Protein AF-A0A1M3CUA8-F1 (afdb_monomer_lite)

Radius of gyration: 26.73 Å; chains: 1; bounding box: 78×56×69 Å

Foldseek 3Di:
DPVVVVVVVVVVCVVVVCVVPVVDPPFDFDAWDDFPQWIWTDTPPDIDTGGDDPVVRVVVVVVCVVDPPRPNPDPVLVLQCCVVPVQPQQEEEEFAPQQPPLVLLSQLVLLVVLVVVLVVSVVCLVVPPPDVRPPPQDPVNSVVVVVDVLSVDSVSVSVVCVRRNSYHYAHLQCRQVNPRSVVLSVQRLVCLQQLPLVSNQVSLVCLVVCLVPCLVSSLVVLLVCCQVRVGNAYEYADLGSLQSNLVSQLCCQVPPDDPPDDRYAYEYEYLFAPDPLCLSSQVSQQPHDPSSNVRAAYEHADHPDPPDSCNRRVHDPVRYDHADLVRRSAHPQLLVLLVPDDADLQWAKFKAKDQDPLSVVLQQVLVCLLAVDHPVPDPQWDWDCPDPGITIIIGIDHSQAAEEEEDAGQSHHLVVVLLVVVVVQVVCVVPVVHAYEYEYEQEADDSPDDGSSVVVSVSSNVPPDRRNRYHYGYGHDDDSNRVLSSLQNHAYEYQLGSNVLSSNLSSVVSVVVVVVDDHAYEYEFEDDPPDDRLVSHRSSSSSSQVVCCVRPVYYYDYRDD

pLDDT: mean 85.42, std 12.82, range [38.31, 98.62]

Secondary structure (DSSP, 8-state):
--HHHHHHHHHHHHHHHHHHHTTS-S--EEEEEEETTEEEEEESS-EEEEE--HHHHHHHHHHHTT-TTS-----HHHHHHHHHSTTT--EEEEE--TTSHHHHHHHHHHHHHHHHHHHHHHHHHHTT------TTS-HHHHHHHHT-GGGT-HHHHHHHHHHTTSEEEEETTHHHHTHHHHHHHHHHHHHHHTT-HHHHHHHHHTHHHHHHHHHHHHHHHHHHHHHHH--SEEEE---SSHHHHHHHHHHHHHHTS-TTSPPP-EEEE--S-SSTTSHHHHHHHHTS-HHHHTTEEEEEEPPSSS--HHHHH---GGGEEEE-GGGSS--HHHHHHHHH----SSS-EEEEEE-SHHHHHHHHHHHHHHHSS-GGG-TTEEEEEEETTEEEEEEE--TTSEEEEEE--SS--HHHHHHHHHHHHHHHHH-TTS-EEEEEE-----TTS--HHHHHHHHHHT-SS--TTEEEEEE----HHHHHHHHHHSEEEE---HHHHHHHHHHHHHHTT-TT----EEEEE---TTS-HHHHS-HHHHHHHHHHHHHH--EEEE---

Sequence (561 aa):
MRKKDELKLNTFLQNTFNQVNSRVSSTPLHHVSLCKSHVVFRFENHEQVVKVSKTHQLFLKKLLNNQPSIEISRDPLGQMIKTLYKKEYSFYYLYSSGGNGHKAAKEALLEKNLLDLFEKVKIRLVQNQTIEIDPSIQEKDFDALQKDFRLLDPSKFIDWCKNNGLIQEDDVLKGFLGKVGSWCAEQWDHAQQSGDANKQKSLASKQWLSDLFFGPIIFIKTLKSLVELKPEKIVCTQALANYAILLAIRVYNRFFLAKNKEPLKLHLYMTDMATKYSEHFFSSIKILPSALRKNLILYAPVPHKHTDWYELCHLPQTQVKALKVSQLPVRPAFIKAIENFKPNFEHPHVQLNISCDDELILLNHLLKHQTNQDVESSSHINLEKHSQNSIQLKYNMNAKDENLFIMLGSQPTESEIQKHIDDLISKARAQPNKDYHTFVFAGPFHAKKDCFYKRLHQFILSKTSWPSNLKVVPLSYQDQLQIVSLYLMCDTVTHSGGLTSMELLVIQKVLKKYPHIKRKRSIHVPSIKDRKPENCMPPWEKGNFHVLQKKIGAELLVLTS

Structure (mmCIF, N/CA/C/O backbone):
data_AF-A0A1M3CUA8-F1
#
_entry.id   AF-A0A1M3CUA8-F1
#
loop_
_atom_site.group_PDB
_atom_site.id
_atom_site.type_symbol
_atom_site.label_atom_id
_atom_site.label_alt_id
_atom_site.label_comp_id
_atom_site.label_asym_id
_atom_site.label_entity_id
_atom_site.label_seq_id
_atom_site.pdbx_PDB_ins_code
_atom_site.Cartn_x
_atom_site.Cartn_y
_atom_site.Cartn_z
_atom_site.occupancy
_atom_site.B_iso_or_equiv
_atom_site.auth_seq_id
_atom_site.auth_comp_id
_atom_site.auth_asym_id
_atom_site.auth_atom_id
_atom_site.pdbx_PDB_model_num
ATOM 1 N N . MET A 1 1 ? 39.996 26.115 -19.948 1.00 50.78 1 MET A N 1
ATOM 2 C CA . MET A 1 1 ? 39.139 26.874 -19.004 1.00 50.78 1 MET A CA 1
ATOM 3 C C . MET A 1 1 ? 39.511 28.338 -19.114 1.00 50.78 1 MET A C 1
ATOM 5 O O . MET A 1 1 ? 40.694 28.618 -19.244 1.00 50.78 1 MET A O 1
ATOM 9 N N . ARG A 1 2 ? 38.553 29.272 -19.097 1.00 59.59 2 ARG A N 1
ATOM 10 C CA . ARG A 1 2 ? 38.901 30.691 -18.926 1.00 59.59 2 ARG A CA 1
ATOM 11 C C . ARG A 1 2 ? 39.233 30.894 -17.440 1.00 59.59 2 ARG A C 1
ATOM 13 O O . ARG A 1 2 ? 38.450 30.455 -16.606 1.00 59.59 2 ARG A O 1
ATOM 20 N N . LYS A 1 3 ? 40.340 31.573 -17.102 1.00 58.41 3 LYS A N 1
ATOM 21 C CA . LYS A 1 3 ? 40.787 31.845 -15.708 1.00 58.41 3 LYS A CA 1
ATOM 22 C C . LYS A 1 3 ? 39.671 32.360 -14.778 1.00 58.41 3 LYS A C 1
ATOM 24 O O . LYS A 1 3 ? 39.673 32.113 -13.578 1.00 58.41 3 LYS A O 1
ATOM 29 N N . LYS A 1 4 ? 38.683 33.059 -15.342 1.00 58.16 4 LYS A N 1
ATOM 30 C CA . LYS A 1 4 ? 37.523 33.608 -14.625 1.00 58.16 4 LYS A CA 1
ATOM 31 C C . LYS A 1 4 ? 36.567 32.536 -14.077 1.00 58.16 4 LYS A C 1
ATOM 33 O O . LYS A 1 4 ? 35.957 32.759 -13.035 1.00 58.16 4 LYS A O 1
ATOM 38 N N . ASP A 1 5 ? 36.441 31.397 -14.755 1.00 51.84 5 ASP A N 1
ATOM 39 C CA . ASP A 1 5 ? 35.573 30.291 -14.323 1.00 51.84 5 ASP A CA 1
ATOM 40 C C . ASP A 1 5 ? 36.239 29.461 -13.215 1.00 51.84 5 ASP A C 1
ATOM 42 O O . ASP A 1 5 ? 35.569 28.982 -12.306 1.00 51.84 5 ASP A O 1
ATOM 46 N N . GLU A 1 6 ? 37.569 29.366 -13.251 1.00 52.38 6 GLU A N 1
ATOM 47 C CA . GLU A 1 6 ? 38.397 28.707 -12.237 1.00 52.38 6 GLU A CA 1
ATOM 48 C C . GLU A 1 6 ? 38.406 29.484 -10.912 1.00 52.38 6 GLU A C 1
ATOM 50 O O . GLU A 1 6 ? 38.214 28.900 -9.850 1.00 52.38 6 GLU A O 1
ATOM 55 N N . LEU A 1 7 ? 38.504 30.818 -10.967 1.00 64.62 7 LEU A N 1
ATOM 56 C CA . LEU A 1 7 ? 38.431 31.661 -9.770 1.00 64.62 7 LEU A CA 1
ATOM 57 C C . LEU A 1 7 ? 37.055 31.576 -9.092 1.00 64.62 7 LEU A C 1
ATOM 59 O O . LEU A 1 7 ? 36.975 31.369 -7.886 1.00 64.62 7 LEU A O 1
ATOM 63 N N . LYS A 1 8 ? 35.964 31.667 -9.869 1.00 60.75 8 LYS A N 1
ATOM 64 C CA . LYS A 1 8 ? 34.596 31.517 -9.339 1.00 60.75 8 LYS A CA 1
ATOM 65 C C . LYS A 1 8 ? 34.366 30.141 -8.716 1.00 60.75 8 LYS A C 1
ATOM 67 O O . LYS A 1 8 ? 33.650 30.043 -7.722 1.00 60.75 8 LYS A O 1
ATOM 72 N N . LEU A 1 9 ? 34.971 29.097 -9.285 1.00 54.03 9 LEU A N 1
ATOM 73 C CA . LEU A 1 9 ? 34.922 27.749 -8.735 1.00 54.03 9 LEU A CA 1
ATOM 74 C C . LEU A 1 9 ? 35.689 27.648 -7.421 1.00 54.03 9 LEU A C 1
ATOM 76 O O . LEU A 1 9 ? 35.126 27.135 -6.463 1.00 54.03 9 LEU A O 1
ATOM 80 N N . ASN A 1 10 ? 36.936 28.121 -7.371 1.00 57.25 10 ASN A N 1
ATOM 81 C CA . ASN A 1 10 ? 37.732 28.072 -6.148 1.00 57.25 10 ASN A CA 1
ATOM 82 C C . ASN A 1 10 ? 37.018 28.836 -5.038 1.00 57.25 10 ASN A C 1
ATOM 84 O O . ASN A 1 10 ? 36.871 28.307 -3.949 1.00 57.25 10 ASN A O 1
ATOM 88 N N . THR A 1 11 ? 36.432 29.997 -5.333 1.00 69.56 11 THR A N 1
ATOM 89 C CA . THR A 1 11 ? 35.588 30.713 -4.370 1.00 69.56 11 THR A CA 1
ATOM 90 C C . THR A 1 11 ? 34.349 29.908 -3.962 1.00 69.56 11 THR A C 1
ATOM 92 O O . THR A 1 11 ? 34.040 29.841 -2.779 1.00 69.56 11 THR A O 1
ATOM 95 N N . PHE A 1 12 ? 33.637 29.260 -4.891 1.00 70.88 12 PHE A N 1
ATOM 96 C CA . PHE A 1 12 ? 32.464 28.439 -4.560 1.00 70.88 12 PHE A CA 1
ATOM 97 C C . PHE A 1 12 ? 32.821 27.204 -3.722 1.00 70.88 12 PHE A C 1
ATOM 99 O O . PHE A 1 12 ? 32.129 26.915 -2.747 1.00 70.88 12 PHE A O 1
ATOM 106 N N . LEU A 1 13 ? 33.889 26.486 -4.077 1.00 62.09 13 LEU A N 1
ATOM 107 C CA . LEU A 1 13 ? 34.358 25.312 -3.347 1.00 62.09 13 LEU A CA 1
ATOM 108 C C . LEU A 1 13 ? 34.926 25.705 -1.995 1.00 62.09 13 LEU A C 1
ATOM 110 O O . LEU A 1 13 ? 34.548 25.078 -1.020 1.00 62.09 13 LEU A O 1
ATOM 114 N N . GLN A 1 14 ? 35.725 26.770 -1.910 1.00 66.19 14 GLN A N 1
ATOM 115 C CA . GLN A 1 14 ? 36.212 27.297 -0.637 1.00 66.19 14 GLN A CA 1
ATOM 116 C C . GLN A 1 14 ? 35.038 27.721 0.246 1.00 66.19 14 GLN A C 1
ATOM 118 O O . GLN A 1 14 ? 35.009 27.373 1.413 1.00 66.19 14 GLN A O 1
ATOM 123 N N . ASN A 1 15 ? 34.025 28.400 -0.298 1.00 69.50 15 ASN A N 1
ATOM 124 C CA . ASN A 1 15 ? 32.856 28.821 0.479 1.00 69.50 15 ASN A CA 1
ATOM 125 C C . ASN A 1 15 ? 31.988 27.636 0.913 1.00 69.50 15 ASN A C 1
ATOM 127 O O . ASN A 1 15 ? 31.511 27.617 2.043 1.00 69.50 15 ASN A O 1
ATOM 131 N N . THR A 1 16 ? 31.798 26.642 0.043 1.00 63.34 16 THR A N 1
ATOM 132 C CA . THR A 1 16 ? 31.044 25.422 0.370 1.00 63.34 16 THR A CA 1
ATOM 133 C C . THR A 1 16 ? 31.803 24.596 1.404 1.00 63.34 16 THR A C 1
ATOM 135 O O . THR A 1 16 ? 31.221 24.186 2.397 1.00 63.34 16 THR A O 1
ATOM 138 N N . PHE A 1 17 ? 33.109 24.411 1.216 1.00 60.62 17 PHE A N 1
ATOM 139 C CA . PHE A 1 17 ? 33.996 23.702 2.133 1.00 60.62 17 PHE A CA 1
ATOM 140 C C . PHE A 1 17 ? 34.113 24.430 3.473 1.00 60.62 17 PHE A C 1
ATOM 142 O O . PHE A 1 17 ? 34.030 23.790 4.508 1.00 60.62 17 PHE A O 1
ATOM 149 N N . ASN A 1 18 ? 34.191 25.761 3.482 1.00 64.44 18 ASN A N 1
ATOM 150 C CA . ASN A 1 18 ? 34.186 26.562 4.705 1.00 64.44 18 ASN A CA 1
ATOM 151 C C . ASN A 1 18 ? 32.828 26.501 5.418 1.00 64.44 18 ASN A C 1
ATOM 153 O O . ASN A 1 18 ? 32.812 26.413 6.636 1.00 64.44 18 ASN A O 1
ATOM 157 N N . GLN A 1 19 ? 31.699 26.497 4.696 1.00 64.81 19 GLN A N 1
ATOM 158 C CA . GLN A 1 19 ? 30.366 26.296 5.293 1.00 64.81 19 GLN A CA 1
ATOM 159 C C . GLN A 1 19 ? 30.171 24.886 5.863 1.00 64.81 19 GLN A C 1
ATOM 161 O O . GLN A 1 19 ? 29.424 24.701 6.825 1.00 64.81 19 GLN A O 1
ATOM 166 N N . VAL A 1 20 ? 30.798 23.893 5.237 1.00 58.03 20 VAL A N 1
ATOM 167 C CA . VAL A 1 20 ? 30.817 22.498 5.681 1.00 58.03 20 VAL A CA 1
ATOM 168 C C . VAL A 1 20 ? 31.710 22.367 6.924 1.00 58.03 20 VAL A C 1
ATOM 170 O O . VAL A 1 20 ? 31.224 21.970 7.977 1.00 58.03 20 VAL A O 1
ATOM 173 N N . ASN A 1 21 ? 32.961 22.831 6.866 1.00 55.31 21 ASN A N 1
ATOM 174 C CA . ASN A 1 21 ? 33.914 22.808 7.982 1.00 55.31 21 ASN A CA 1
ATOM 175 C C . ASN A 1 21 ? 33.485 23.676 9.167 1.00 55.31 21 ASN A C 1
ATOM 177 O O . ASN A 1 21 ? 33.728 23.304 10.307 1.00 55.31 21 ASN A O 1
ATOM 181 N N . SER A 1 22 ? 32.804 24.806 8.952 1.00 56.34 22 SER A N 1
ATOM 182 C CA . SER A 1 22 ? 32.291 25.617 10.065 1.00 56.34 22 SER A CA 1
ATOM 183 C C . SER A 1 22 ? 31.197 24.901 10.864 1.00 56.34 22 SER A C 1
ATOM 185 O O . SER A 1 22 ? 30.832 25.356 11.942 1.00 56.34 22 SER A O 1
ATOM 187 N N . ARG A 1 23 ? 30.626 23.817 10.319 1.00 53.66 23 ARG A N 1
ATOM 188 C CA . ARG A 1 23 ? 29.595 22.993 10.966 1.00 53.66 23 ARG A CA 1
ATOM 189 C C . ARG A 1 23 ? 30.133 21.665 11.496 1.00 53.66 23 ARG A C 1
ATOM 191 O O . ARG A 1 23 ? 29.408 20.977 12.205 1.00 53.66 23 ARG A O 1
ATOM 198 N N . VAL A 1 24 ? 31.371 21.311 11.158 1.00 50.31 24 VAL A N 1
ATOM 199 C CA . VAL A 1 24 ? 31.965 20.002 11.424 1.00 50.31 24 VAL A CA 1
ATOM 200 C C . VAL A 1 24 ? 33.328 20.216 12.077 1.00 50.31 24 VAL A C 1
ATOM 202 O O . VAL A 1 24 ? 34.287 20.618 11.423 1.00 50.31 24 VAL A O 1
ATOM 205 N N . SER A 1 25 ? 33.429 19.966 13.383 1.00 49.62 25 SER A N 1
ATOM 206 C CA . SER A 1 25 ? 34.697 20.058 14.115 1.00 49.62 25 SER A CA 1
ATOM 207 C C . SER A 1 25 ? 35.728 19.084 13.534 1.00 49.62 25 SER A C 1
ATOM 209 O O . SER A 1 25 ? 35.471 17.882 13.524 1.00 49.62 25 SER A O 1
ATOM 211 N N . SER A 1 26 ? 36.859 19.612 13.047 1.00 54.53 26 SER A N 1
ATOM 212 C CA . SER A 1 26 ? 38.163 18.957 12.783 1.00 54.53 26 SER A CA 1
ATOM 213 C C . SER A 1 26 ? 38.197 17.557 12.141 1.00 54.53 26 SER A C 1
ATOM 215 O O . SER A 1 26 ? 39.244 16.915 12.160 1.00 54.53 26 SER A O 1
ATOM 217 N N . THR A 1 27 ? 37.102 17.059 11.566 1.00 55.16 27 THR A N 1
ATOM 218 C CA . THR A 1 27 ? 37.041 15.695 11.029 1.00 55.16 27 THR A CA 1
ATOM 219 C C . THR A 1 27 ? 37.568 15.710 9.591 1.00 55.16 27 THR A C 1
ATOM 221 O O . THR A 1 27 ? 37.085 16.518 8.794 1.00 55.16 27 THR A O 1
ATOM 224 N N . PRO A 1 28 ? 38.544 14.862 9.223 1.00 65.00 28 PRO A N 1
ATOM 225 C CA . PRO A 1 28 ? 39.081 14.848 7.869 1.00 65.00 28 PRO A CA 1
ATOM 226 C C . PRO A 1 28 ? 38.005 14.474 6.840 1.00 65.00 28 PRO A C 1
ATOM 228 O O . PRO A 1 28 ? 37.203 13.559 7.039 1.00 65.00 28 PRO A O 1
ATOM 231 N N . LEU A 1 29 ? 37.981 15.206 5.722 1.00 58.75 29 LEU A N 1
ATOM 232 C CA . LEU A 1 29 ? 37.155 14.867 4.567 1.00 58.75 29 LEU A CA 1
ATOM 233 C C . LEU A 1 29 ? 37.791 13.666 3.862 1.00 58.75 29 LEU A C 1
ATOM 235 O O . LEU A 1 29 ? 38.856 13.792 3.265 1.00 58.75 29 LEU A O 1
ATOM 239 N N . HIS A 1 30 ? 37.124 12.518 3.908 1.00 61.91 30 HIS A N 1
ATOM 240 C CA . HIS A 1 30 ? 37.613 11.287 3.289 1.00 61.91 30 HIS A CA 1
ATOM 241 C C . HIS A 1 30 ? 37.160 11.135 1.837 1.00 61.91 30 HIS A C 1
ATOM 243 O O . HIS A 1 30 ? 37.860 10.522 1.035 1.00 61.91 30 HIS A O 1
ATOM 249 N N . HIS A 1 31 ? 35.975 11.644 1.483 1.00 67.38 31 HIS A N 1
ATOM 250 C CA . HIS A 1 31 ? 35.382 11.359 0.175 1.00 67.38 31 HIS A CA 1
ATOM 251 C C . HIS A 1 31 ? 34.495 12.481 -0.346 1.00 67.38 31 HIS A C 1
ATOM 253 O O . HIS A 1 31 ? 33.758 13.113 0.409 1.00 67.38 31 HIS A O 1
ATOM 259 N N . VAL A 1 32 ? 34.491 12.663 -1.666 1.00 64.81 32 VAL A N 1
ATOM 260 C CA . VAL A 1 32 ? 33.500 13.485 -2.365 1.00 64.81 32 VAL A CA 1
ATOM 261 C C . VAL A 1 32 ? 32.903 12.664 -3.501 1.00 64.81 32 VAL A C 1
ATOM 263 O O . VAL A 1 32 ? 33.621 12.212 -4.391 1.00 64.81 32 VAL A O 1
ATOM 266 N N . SER A 1 33 ? 31.581 12.498 -3.513 1.00 65.94 33 SER A N 1
ATOM 267 C CA . SER A 1 33 ? 30.866 11.840 -4.613 1.00 65.94 33 SER A CA 1
ATOM 268 C C . SER A 1 33 ? 29.805 12.741 -5.234 1.00 65.94 33 SER A C 1
ATOM 270 O O . SER A 1 33 ? 29.170 13.551 -4.562 1.00 65.94 33 SER A O 1
ATOM 272 N N . LEU A 1 34 ? 29.596 12.599 -6.546 1.00 64.44 34 LEU A N 1
ATOM 273 C CA . LEU A 1 34 ? 28.511 13.270 -7.263 1.00 64.44 34 LEU A CA 1
ATOM 274 C C . LEU A 1 34 ? 27.335 12.326 -7.499 1.00 64.44 34 LEU A C 1
ATOM 276 O O . LEU A 1 34 ? 27.458 11.332 -8.213 1.00 64.44 34 LEU A O 1
ATOM 280 N N . CYS A 1 35 ? 26.169 12.712 -6.985 1.00 65.00 35 CYS A N 1
ATOM 281 C CA . CYS A 1 35 ? 24.872 12.107 -7.278 1.00 65.00 35 CYS A CA 1
ATOM 282 C C . CYS A 1 35 ? 23.994 13.075 -8.095 1.00 65.00 35 CYS A C 1
ATOM 284 O O . CYS A 1 35 ? 24.200 14.286 -8.075 1.00 65.00 35 CYS A O 1
ATOM 286 N N . LYS A 1 36 ? 22.981 12.557 -8.810 1.00 67.69 36 LYS A N 1
ATOM 287 C CA . LYS A 1 36 ? 22.153 13.270 -9.820 1.00 67.69 36 LYS A CA 1
ATOM 288 C C . LYS A 1 36 ? 21.797 14.738 -9.540 1.00 67.69 36 LYS A C 1
ATOM 290 O O . LYS A 1 36 ? 21.745 15.506 -10.489 1.00 67.69 36 LYS A O 1
ATOM 295 N N . SER A 1 37 ? 21.546 15.163 -8.300 1.00 69.00 37 SER A N 1
ATOM 296 C CA . SER A 1 37 ? 21.310 16.578 -7.924 1.00 69.00 37 SER A CA 1
ATOM 297 C C . SER A 1 37 ? 22.137 17.048 -6.716 1.00 69.00 37 SER A C 1
ATOM 299 O O . SER A 1 37 ? 21.862 18.116 -6.175 1.00 69.00 37 SER A O 1
ATOM 301 N N . HIS A 1 38 ? 23.126 16.265 -6.271 1.00 73.38 38 HIS A N 1
ATOM 302 C CA . HIS A 1 38 ? 23.836 16.486 -5.010 1.00 73.38 38 HIS A CA 1
ATOM 303 C C . HIS A 1 38 ? 25.337 16.165 -5.104 1.00 73.38 38 HIS A C 1
ATOM 305 O O . HIS A 1 38 ? 25.753 15.328 -5.901 1.00 73.38 38 HIS A O 1
ATOM 311 N N . VAL A 1 39 ? 26.134 16.811 -4.260 1.00 75.50 39 VAL A N 1
ATOM 312 C CA . VAL A 1 39 ? 27.504 16.420 -3.914 1.00 75.50 39 VAL A CA 1
ATOM 313 C C . VAL A 1 39 ? 27.458 15.876 -2.494 1.00 75.50 39 VAL A C 1
ATOM 315 O O . VAL A 1 39 ? 26.938 16.549 -1.609 1.00 75.50 39 VAL A O 1
ATOM 318 N N . VAL A 1 40 ? 27.951 14.662 -2.282 1.00 73.12 40 VAL A N 1
ATOM 319 C CA . VAL A 1 40 ? 28.053 14.056 -0.954 1.00 73.12 40 VAL A CA 1
ATOM 320 C C . VAL A 1 40 ? 29.500 14.154 -0.502 1.00 73.12 40 VAL A C 1
ATOM 322 O O . VAL A 1 40 ? 30.382 13.595 -1.151 1.00 73.12 40 VAL A O 1
ATOM 325 N N . PHE A 1 41 ? 29.722 14.865 0.594 1.00 75.81 41 PHE A N 1
ATOM 326 C CA . PHE A 1 41 ? 30.983 14.928 1.319 1.00 75.81 41 PHE A CA 1
ATOM 327 C C . PHE A 1 41 ? 30.927 13.876 2.425 1.00 75.81 41 PHE A C 1
ATOM 329 O O . PHE A 1 41 ? 30.022 13.929 3.255 1.00 75.81 41 PHE A O 1
ATOM 336 N N . ARG A 1 42 ? 31.836 12.901 2.432 1.00 70.31 42 ARG A N 1
ATOM 337 C CA . ARG A 1 42 ? 31.926 11.915 3.515 1.00 70.31 42 ARG A CA 1
ATOM 338 C C . ARG A 1 42 ? 33.141 12.198 4.371 1.00 70.31 42 ARG A C 1
ATOM 340 O O . ARG A 1 42 ? 34.257 12.324 3.866 1.00 70.31 42 ARG A O 1
ATOM 347 N N . PHE A 1 43 ? 32.891 12.251 5.661 1.00 76.81 43 PHE A N 1
ATOM 348 C CA . PHE A 1 43 ? 33.868 12.337 6.726 1.00 76.81 43 PHE A CA 1
ATOM 349 C C . PHE A 1 43 ? 33.920 10.985 7.435 1.00 76.81 43 PHE A C 1
ATOM 351 O O . PHE A 1 43 ? 33.074 10.126 7.191 1.00 76.81 43 PHE A O 1
ATOM 358 N N . GLU A 1 44 ? 34.890 10.801 8.325 1.00 67.00 44 GLU A N 1
ATOM 359 C CA . GLU A 1 44 ? 35.129 9.524 9.013 1.00 67.00 44 GLU A CA 1
ATOM 360 C C . GLU A 1 44 ? 33.866 8.972 9.698 1.00 67.00 44 GLU A C 1
ATOM 362 O O . GLU A 1 44 ? 33.577 7.783 9.618 1.00 67.00 44 GLU A O 1
ATOM 367 N N . ASN A 1 45 ? 33.059 9.863 10.286 1.00 67.00 45 ASN A N 1
ATOM 368 C CA . ASN A 1 45 ? 31.912 9.487 11.118 1.00 67.00 45 ASN A CA 1
ATOM 369 C C . ASN A 1 45 ? 30.556 10.035 10.632 1.00 67.00 45 ASN A C 1
ATOM 371 O O . ASN A 1 45 ? 29.546 9.834 11.304 1.00 67.00 45 ASN A O 1
ATOM 375 N N . HIS A 1 46 ? 30.496 10.760 9.508 1.00 67.56 46 HIS A N 1
ATOM 376 C CA . HIS A 1 46 ? 29.236 11.314 8.989 1.00 67.56 46 HIS A CA 1
ATOM 377 C C . HIS A 1 46 ? 29.306 11.686 7.500 1.00 67.56 46 HIS A C 1
ATOM 379 O O . HIS A 1 46 ? 30.378 11.823 6.913 1.00 67.56 46 HIS A O 1
ATOM 385 N N . GLU A 1 47 ? 28.140 11.897 6.887 1.00 75.12 47 GLU A N 1
ATOM 386 C CA . GLU A 1 47 ? 28.006 12.355 5.502 1.00 75.12 47 GLU A CA 1
ATOM 387 C C . GLU A 1 47 ? 27.243 13.685 5.443 1.00 75.12 47 GLU A C 1
ATOM 389 O O . GLU A 1 47 ? 26.244 13.875 6.138 1.00 75.12 47 GLU A O 1
ATOM 394 N N . GLN A 1 48 ? 27.673 14.597 4.569 1.00 74.62 48 GLN A N 1
ATOM 395 C CA . GLN A 1 48 ? 26.971 15.839 4.266 1.00 74.62 48 GLN A CA 1
ATOM 396 C C . GLN A 1 48 ? 26.585 15.902 2.788 1.00 74.62 48 GLN A C 1
ATOM 398 O O . GLN A 1 48 ? 27.425 15.849 1.892 1.00 74.62 48 GLN A O 1
ATOM 403 N N . VAL A 1 49 ? 25.288 16.059 2.527 1.00 74.75 49 VAL A N 1
ATOM 404 C CA . VAL A 1 49 ? 24.722 16.100 1.174 1.00 74.75 49 VAL A CA 1
ATOM 405 C C . VAL A 1 49 ? 24.394 17.544 0.796 1.00 74.75 49 VAL A C 1
ATOM 407 O O . VAL A 1 49 ? 23.516 18.170 1.384 1.00 74.75 49 VAL A O 1
ATOM 410 N N . VAL A 1 50 ? 25.074 18.079 -0.217 1.00 78.19 50 VAL A N 1
ATOM 411 C CA . VAL A 1 50 ? 24.880 19.446 -0.721 1.00 78.19 50 VAL A CA 1
ATOM 412 C C . VAL A 1 50 ? 24.179 19.400 -2.071 1.00 78.19 50 VAL A C 1
ATOM 414 O O . VAL A 1 50 ? 24.683 18.813 -3.026 1.00 78.19 50 VAL A O 1
ATOM 417 N N . LYS A 1 51 ? 23.011 20.037 -2.192 1.00 74.62 51 LYS A N 1
ATOM 418 C CA . LYS A 1 51 ? 22.300 20.142 -3.473 1.00 74.62 51 LYS A CA 1
ATOM 419 C C . LYS A 1 51 ? 23.051 21.083 -4.414 1.00 74.62 51 LYS A C 1
ATOM 421 O O . LYS A 1 51 ? 23.335 22.220 -4.057 1.00 74.62 51 LYS A O 1
ATOM 426 N N . VAL A 1 52 ? 23.336 20.626 -5.630 1.00 77.56 52 VAL A N 1
ATOM 427 C CA . VAL A 1 52 ? 24.075 21.399 -6.641 1.00 77.56 52 VAL A CA 1
ATOM 428 C C . VAL A 1 52 ? 23.287 21.497 -7.941 1.00 77.56 52 VAL A C 1
ATOM 430 O O . VAL A 1 52 ? 22.546 20.587 -8.315 1.00 77.56 52 VAL A O 1
ATOM 433 N N . SER A 1 53 ? 23.434 22.616 -8.653 1.00 78.69 53 SER A N 1
ATOM 434 C CA . SER A 1 53 ? 22.795 22.778 -9.962 1.00 78.69 53 SER A CA 1
ATOM 435 C C . SER A 1 53 ? 23.455 21.884 -11.022 1.00 78.69 53 SER A C 1
ATOM 437 O O . SER A 1 53 ? 24.631 21.533 -10.923 1.00 78.69 53 SER A O 1
ATOM 439 N N . LYS A 1 54 ? 22.713 21.547 -12.085 1.00 68.06 54 LYS A N 1
ATOM 440 C CA . LYS A 1 54 ? 23.187 20.682 -13.183 1.00 68.06 54 LYS A CA 1
ATOM 441 C C . LYS A 1 54 ? 24.478 21.199 -13.842 1.00 68.06 54 LYS A C 1
ATOM 443 O O . LYS A 1 54 ? 25.337 20.409 -14.224 1.00 68.06 54 LYS A O 1
ATOM 448 N N . THR A 1 55 ? 24.640 22.521 -13.929 1.00 70.75 55 THR A N 1
ATOM 449 C CA . THR A 1 55 ? 25.856 23.170 -14.444 1.00 70.75 55 THR A CA 1
ATOM 450 C C . THR A 1 55 ? 27.055 22.921 -13.531 1.00 70.75 55 THR A C 1
ATOM 452 O O . THR A 1 55 ? 28.107 22.512 -14.019 1.00 70.75 55 THR A O 1
ATOM 455 N N . HIS A 1 56 ? 26.884 23.073 -12.211 1.00 72.94 56 HIS A N 1
ATOM 456 C CA . HIS A 1 56 ? 27.934 22.757 -11.239 1.00 72.94 56 HIS A CA 1
ATOM 457 C C . HIS A 1 56 ? 28.312 21.276 -11.280 1.00 72.94 56 HIS A C 1
ATOM 459 O O . HIS A 1 56 ? 29.480 20.953 -11.133 1.00 72.94 56 HIS A O 1
ATOM 465 N N . GLN A 1 57 ? 27.376 20.371 -11.566 1.00 66.69 57 GLN A N 1
ATOM 466 C CA . GLN A 1 57 ? 27.691 18.945 -11.688 1.00 66.69 57 GLN A CA 1
ATOM 467 C C . GLN A 1 57 ? 28.517 18.596 -12.911 1.00 66.69 57 GLN A C 1
ATOM 469 O O . GLN A 1 57 ? 29.502 17.876 -12.798 1.00 66.69 57 GLN A O 1
ATOM 474 N N . LEU A 1 58 ? 28.113 19.084 -14.086 1.00 64.25 58 LEU A N 1
ATOM 475 C CA . LEU A 1 58 ? 28.872 18.899 -15.325 1.00 64.25 58 LEU A CA 1
ATOM 476 C C . LEU A 1 58 ? 30.295 19.441 -15.174 1.00 64.25 58 LEU A C 1
ATOM 478 O O . LEU A 1 58 ? 31.239 18.858 -15.704 1.00 64.25 58 LEU A O 1
ATOM 482 N N . PHE A 1 59 ? 30.435 20.532 -14.424 1.00 65.88 59 PHE A N 1
ATOM 483 C CA . PHE A 1 59 ? 31.711 21.166 -14.155 1.00 65.88 59 PHE A CA 1
ATOM 484 C C . PHE A 1 59 ? 32.550 20.406 -13.118 1.00 65.88 59 PHE A C 1
ATOM 486 O O . PHE A 1 59 ? 33.692 20.072 -13.412 1.00 65.88 59 PHE A O 1
ATOM 493 N N . LEU A 1 60 ? 31.978 20.026 -11.970 1.00 69.69 60 LEU A N 1
ATOM 494 C CA . LEU A 1 60 ? 32.633 19.178 -10.966 1.00 69.69 60 LEU A CA 1
ATOM 495 C C . LEU A 1 60 ? 33.052 17.829 -11.548 1.00 69.69 60 LEU A C 1
ATOM 497 O O . LEU A 1 60 ? 34.141 17.354 -11.266 1.00 69.69 60 LEU A O 1
ATOM 501 N N . LYS A 1 61 ? 32.233 17.237 -12.420 1.00 63.31 61 LYS A N 1
ATOM 502 C CA . LYS A 1 61 ? 32.565 15.996 -13.125 1.00 63.31 61 LYS A CA 1
ATOM 503 C C . LYS A 1 61 ? 33.769 16.172 -14.054 1.00 63.31 61 LYS A C 1
ATOM 505 O O . LYS A 1 61 ? 34.612 15.289 -14.115 1.00 63.31 61 LYS A O 1
ATOM 510 N N . LYS A 1 62 ? 33.882 17.309 -14.753 1.00 65.12 62 LYS A N 1
ATOM 511 C CA . LYS A 1 62 ? 35.080 17.642 -15.545 1.00 65.12 62 LYS A CA 1
ATOM 512 C C . LYS A 1 62 ? 36.304 17.906 -14.664 1.00 65.12 62 LYS A C 1
ATOM 514 O O . LYS A 1 62 ? 37.399 17.535 -15.057 1.00 65.12 62 LYS A O 1
ATOM 519 N N . LEU A 1 63 ? 36.120 18.538 -13.505 1.00 62.22 63 LEU A N 1
ATOM 520 C CA . LEU A 1 63 ? 37.203 18.877 -12.583 1.00 62.22 63 LEU A CA 1
ATOM 521 C C . LEU A 1 63 ? 37.774 17.636 -11.887 1.00 62.22 63 LEU A C 1
ATOM 523 O O . LEU A 1 63 ? 38.981 17.433 -11.902 1.00 62.22 63 LEU A O 1
ATOM 527 N N . LEU A 1 64 ? 36.901 16.783 -11.348 1.00 60.16 64 LEU A N 1
ATOM 528 C CA . LEU A 1 64 ? 37.271 15.514 -10.718 1.00 60.16 64 LEU A CA 1
ATOM 529 C C . LEU A 1 64 ? 37.936 14.559 -11.714 1.00 60.16 64 LEU A C 1
ATOM 531 O O . LEU A 1 64 ? 38.830 13.816 -11.341 1.00 60.16 64 LEU A O 1
ATOM 535 N N . ASN A 1 65 ? 37.565 14.624 -12.995 1.00 54.47 65 ASN A N 1
ATOM 536 C CA . ASN A 1 65 ? 38.253 13.877 -14.048 1.00 54.47 65 ASN A CA 1
ATOM 537 C C . ASN A 1 65 ? 39.658 14.426 -14.383 1.00 54.47 65 ASN A C 1
ATOM 539 O O . ASN A 1 65 ? 40.419 13.726 -15.041 1.00 54.47 65 ASN A O 1
ATOM 543 N N . ASN A 1 66 ? 39.993 15.658 -13.976 1.00 49.94 66 ASN A N 1
ATOM 544 C CA . ASN A 1 66 ? 41.246 16.345 -14.314 1.00 49.94 66 ASN A CA 1
ATOM 545 C C . ASN A 1 66 ? 42.201 16.525 -13.117 1.00 49.94 66 ASN A C 1
ATOM 547 O O . ASN A 1 66 ? 43.299 17.045 -13.307 1.00 49.94 66 ASN A O 1
ATOM 551 N N . GLN A 1 67 ? 41.809 16.131 -11.901 1.00 49.91 67 GLN A N 1
ATOM 552 C CA . GLN A 1 67 ? 42.684 16.140 -10.726 1.00 49.91 67 GLN A CA 1
ATOM 553 C C . GLN A 1 67 ? 43.078 14.706 -10.346 1.00 49.91 67 GLN A C 1
ATOM 555 O O . GLN A 1 67 ? 42.274 14.004 -9.739 1.00 49.91 67 GLN A O 1
ATOM 560 N N . PRO A 1 68 ? 44.302 14.256 -10.678 1.00 43.88 68 PRO A N 1
ATOM 561 C CA . PRO A 1 68 ? 44.747 12.884 -10.424 1.00 43.88 68 PRO A CA 1
ATOM 562 C C . PRO A 1 68 ? 44.960 12.559 -8.935 1.00 43.88 68 PRO A C 1
ATOM 564 O O . PRO A 1 68 ? 45.086 11.391 -8.590 1.00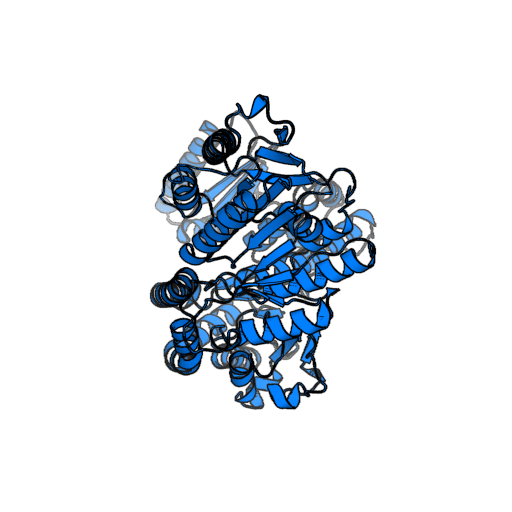 43.88 68 PRO A O 1
ATOM 567 N N . SER A 1 69 ? 44.996 13.566 -8.054 1.00 38.31 69 SER A N 1
ATOM 568 C CA . SER A 1 69 ? 45.208 13.411 -6.607 1.00 38.31 69 SER A CA 1
ATOM 569 C C . SER A 1 69 ? 43.923 13.271 -5.788 1.00 38.31 69 SER A C 1
ATOM 571 O O . SER A 1 69 ? 43.988 12.888 -4.623 1.00 38.31 69 SER A O 1
ATOM 573 N N . ILE A 1 70 ? 42.755 13.562 -6.369 1.00 42.19 70 ILE A N 1
ATOM 574 C CA . ILE A 1 70 ? 41.479 13.219 -5.745 1.00 42.19 70 ILE A CA 1
ATOM 575 C C . ILE A 1 70 ? 41.140 11.834 -6.264 1.00 42.19 70 ILE A C 1
ATOM 577 O O . ILE A 1 70 ? 40.528 11.684 -7.322 1.00 42.19 70 ILE A O 1
ATOM 581 N N . GLU A 1 71 ? 41.577 10.812 -5.530 1.00 42.25 71 GLU A N 1
ATOM 582 C CA . GLU A 1 71 ? 41.085 9.460 -5.740 1.00 42.25 71 GLU A CA 1
ATOM 583 C C . GLU A 1 71 ? 39.567 9.532 -5.538 1.00 42.25 71 GLU A C 1
ATOM 585 O O . GLU A 1 71 ? 39.064 9.628 -4.417 1.00 42.25 71 GLU A O 1
ATOM 590 N N . ILE A 1 72 ? 38.809 9.593 -6.639 1.00 44.62 72 ILE A N 1
ATOM 591 C CA . ILE A 1 72 ? 37.368 9.373 -6.607 1.00 44.62 72 ILE A CA 1
ATOM 592 C C . ILE A 1 72 ? 37.261 7.949 -6.094 1.00 44.62 72 ILE A C 1
ATOM 594 O O . ILE A 1 72 ? 37.410 7.023 -6.896 1.00 44.62 72 ILE A O 1
ATOM 598 N N . SER A 1 73 ? 37.113 7.778 -4.771 1.00 48.66 73 SER A N 1
ATOM 599 C CA . SER A 1 73 ? 37.131 6.436 -4.212 1.00 48.66 73 SER A CA 1
ATOM 600 C C . SER A 1 73 ? 36.039 5.688 -4.943 1.00 48.66 73 SER A C 1
ATOM 602 O O . SER A 1 73 ? 34.876 6.120 -5.032 1.00 48.66 73 SER A O 1
ATOM 604 N N . ARG A 1 74 ? 36.504 4.656 -5.636 1.00 65.00 74 ARG A N 1
ATOM 605 C CA . ARG A 1 74 ? 35.667 3.722 -6.345 1.00 65.00 74 ARG A CA 1
ATOM 606 C C . ARG A 1 74 ? 34.732 3.224 -5.276 1.00 65.00 74 ARG A C 1
ATOM 608 O O . ARG A 1 74 ? 35.215 2.644 -4.324 1.00 65.00 74 ARG A O 1
ATOM 615 N N . ASP A 1 75 ? 33.443 3.534 -5.369 1.00 78.31 75 ASP A N 1
ATOM 616 C CA . ASP A 1 75 ? 32.458 2.951 -4.467 1.00 78.31 75 ASP A CA 1
ATOM 617 C C . ASP A 1 75 ? 32.552 1.432 -4.670 1.00 78.31 75 ASP A C 1
ATOM 619 O O . ASP A 1 75 ? 32.045 0.962 -5.698 1.00 78.31 75 ASP A O 1
ATOM 623 N N . PRO A 1 76 ? 33.237 0.670 -3.791 1.00 78.56 76 PRO A N 1
ATOM 624 C CA . PRO A 1 76 ? 33.606 -0.702 -4.119 1.00 78.56 76 PRO A CA 1
ATOM 625 C C . PRO A 1 76 ? 32.342 -1.551 -4.197 1.00 78.56 76 PRO A C 1
ATOM 627 O O . PRO A 1 76 ? 32.227 -2.423 -5.049 1.00 78.56 76 PRO A O 1
ATOM 630 N N . LEU A 1 77 ? 31.321 -1.190 -3.410 1.00 81.75 77 LEU A N 1
ATOM 631 C CA . LEU A 1 77 ? 29.996 -1.795 -3.444 1.00 81.75 77 LEU A CA 1
ATOM 632 C C . LEU A 1 77 ? 29.307 -1.488 -4.771 1.00 81.75 77 LEU A C 1
ATOM 634 O O . LEU A 1 77 ? 28.742 -2.373 -5.410 1.00 81.75 77 LEU A O 1
ATOM 638 N N . GLY A 1 78 ? 29.387 -0.233 -5.212 1.00 82.06 78 GLY A N 1
ATOM 639 C CA . GLY A 1 78 ? 28.881 0.208 -6.506 1.00 82.06 78 GLY A CA 1
ATOM 640 C C . GLY A 1 78 ? 29.527 -0.518 -7.680 1.00 82.06 78 GLY A C 1
ATOM 641 O O . GLY A 1 78 ? 28.823 -0.915 -8.608 1.00 82.06 78 GLY A O 1
ATOM 642 N N . GLN A 1 79 ? 30.846 -0.701 -7.652 1.00 79.69 79 GLN A N 1
ATOM 643 C CA . GLN A 1 79 ? 31.578 -1.441 -8.676 1.00 79.69 79 GLN A CA 1
ATOM 644 C C . GLN A 1 79 ? 31.276 -2.927 -8.612 1.00 79.69 79 GLN A C 1
ATOM 646 O O . GLN A 1 79 ? 30.901 -3.493 -9.630 1.00 79.69 79 GLN A O 1
ATOM 651 N N . MET A 1 80 ? 31.320 -3.528 -7.426 1.00 80.62 80 MET A N 1
ATOM 652 C CA . MET A 1 80 ? 30.968 -4.923 -7.216 1.00 80.62 80 MET A CA 1
ATOM 653 C C . MET A 1 80 ? 29.560 -5.206 -7.738 1.00 80.62 80 MET A C 1
ATOM 655 O O . MET A 1 80 ? 29.388 -6.112 -8.543 1.00 80.62 80 MET A O 1
ATOM 659 N N . ILE A 1 81 ? 28.556 -4.397 -7.385 1.00 82.06 81 ILE A N 1
ATOM 660 C CA . ILE A 1 81 ? 27.191 -4.580 -7.893 1.00 82.06 81 ILE A CA 1
ATOM 661 C C . ILE A 1 81 ? 27.135 -4.384 -9.408 1.00 82.06 81 ILE A C 1
ATOM 663 O O . ILE A 1 81 ? 26.540 -5.192 -10.118 1.00 82.06 81 ILE A O 1
ATOM 667 N N . LYS A 1 82 ? 27.795 -3.354 -9.942 1.00 77.69 82 LYS A N 1
ATOM 668 C CA . LYS A 1 82 ? 27.856 -3.139 -11.393 1.00 77.69 82 LYS A CA 1
ATOM 669 C C . LYS A 1 82 ? 28.620 -4.225 -12.135 1.00 77.69 82 LYS A C 1
ATOM 671 O O . LYS A 1 82 ? 28.354 -4.384 -13.313 1.00 77.69 82 LYS A O 1
ATOM 676 N N . THR A 1 83 ? 29.558 -4.930 -11.524 1.00 76.19 83 THR A N 1
ATOM 677 C CA . THR A 1 83 ? 30.339 -5.986 -12.178 1.00 76.19 83 THR A CA 1
ATOM 678 C C . THR A 1 83 ? 29.608 -7.314 -12.063 1.00 76.19 83 THR A C 1
ATOM 680 O O . THR A 1 83 ? 29.338 -7.965 -13.068 1.00 76.19 83 THR A O 1
ATOM 683 N N . LEU A 1 84 ? 29.195 -7.663 -10.848 1.00 71.25 84 LEU A N 1
ATOM 684 C CA . LEU A 1 84 ? 28.561 -8.933 -10.517 1.00 71.25 84 LEU A CA 1
ATOM 685 C C . LEU A 1 84 ? 27.110 -9.036 -10.981 1.00 71.25 84 LEU A C 1
ATOM 687 O O . LEU A 1 84 ? 26.625 -10.138 -11.223 1.00 71.25 84 LEU A O 1
ATOM 691 N N . TYR A 1 85 ? 26.418 -7.902 -11.075 1.00 73.56 85 TYR A N 1
ATOM 692 C CA . TYR A 1 85 ? 24.970 -7.850 -11.252 1.00 73.56 85 TYR A CA 1
ATOM 693 C C . TYR A 1 85 ? 24.541 -6.867 -12.354 1.00 73.56 85 TYR A C 1
ATOM 695 O O . TYR A 1 85 ? 23.353 -6.558 -12.476 1.00 73.56 85 TYR A O 1
ATOM 703 N N . LYS A 1 86 ? 25.489 -6.420 -13.206 1.00 62.59 86 LYS A N 1
ATOM 704 C CA . LYS A 1 86 ? 25.281 -5.456 -14.315 1.00 62.59 86 LYS A CA 1
ATOM 705 C C . LYS A 1 86 ? 24.071 -5.755 -15.191 1.00 62.59 86 LYS A C 1
ATOM 707 O O . LYS A 1 86 ? 23.559 -4.825 -15.806 1.00 62.59 86 LYS A O 1
ATOM 712 N N . LYS A 1 87 ? 23.736 -7.047 -15.305 1.00 61.62 87 LYS A N 1
ATOM 713 C CA . LYS A 1 87 ? 22.724 -7.598 -16.208 1.00 61.62 87 LYS A CA 1
ATOM 714 C C . LYS A 1 87 ? 21.397 -8.000 -15.555 1.00 61.62 87 LYS A C 1
ATOM 716 O O . LYS A 1 87 ? 20.491 -8.453 -16.253 1.00 61.62 87 LYS A O 1
ATOM 721 N N . GLU A 1 88 ? 21.290 -7.899 -14.233 1.00 65.88 88 GLU A N 1
ATOM 722 C CA . GLU A 1 88 ? 20.137 -8.450 -13.514 1.00 65.88 88 GLU A CA 1
ATOM 723 C C . GLU A 1 88 ? 19.334 -7.395 -12.741 1.00 65.88 88 GLU A C 1
ATOM 725 O O . GLU A 1 88 ? 18.196 -7.670 -12.356 1.00 65.88 88 GLU A O 1
ATOM 730 N N . TYR A 1 89 ? 19.879 -6.186 -12.526 1.00 69.75 89 TYR A N 1
ATOM 731 C CA . TYR A 1 89 ? 19.308 -5.255 -11.542 1.00 69.75 89 TYR A CA 1
ATOM 732 C C . TYR A 1 89 ? 19.127 -3.801 -11.997 1.00 69.75 89 TYR A C 1
ATOM 734 O O . TYR A 1 89 ? 18.879 -2.938 -11.157 1.00 69.75 89 TYR A O 1
ATOM 742 N N . SER A 1 90 ? 19.148 -3.511 -13.304 1.00 85.94 90 SER A N 1
ATOM 743 C CA . SER A 1 90 ? 18.652 -2.218 -13.810 1.00 85.94 90 SER A CA 1
ATOM 744 C C . SER A 1 90 ? 17.126 -2.253 -13.955 1.00 85.94 90 SER A C 1
ATOM 746 O O . SER A 1 90 ? 16.581 -2.614 -15.008 1.00 85.94 90 SER A O 1
ATOM 748 N N . PHE A 1 91 ? 16.425 -1.919 -12.868 1.00 91.31 91 PHE A N 1
ATOM 749 C CA . PHE A 1 91 ? 14.963 -1.923 -12.818 1.00 91.31 91 PHE A CA 1
ATOM 750 C C . PHE A 1 91 ? 14.377 -0.542 -13.104 1.00 91.31 91 PHE A C 1
ATOM 752 O O . PHE A 1 91 ? 14.780 0.463 -12.513 1.00 91.31 91 PHE A O 1
ATOM 759 N N . TYR A 1 92 ? 13.339 -0.520 -13.938 1.00 95.69 92 TYR A N 1
ATOM 760 C CA . TYR A 1 92 ? 12.511 0.656 -14.157 1.00 95.69 92 TYR A CA 1
ATOM 761 C C . TYR A 1 92 ? 11.082 0.416 -13.663 1.00 95.69 92 TYR A C 1
ATOM 763 O O . TYR A 1 92 ? 10.363 -0.424 -14.206 1.00 95.69 92 TYR A O 1
ATOM 771 N N . TYR A 1 93 ? 10.677 1.143 -12.624 1.00 96.81 93 TYR A N 1
ATOM 772 C CA . TYR A 1 93 ? 9.347 1.050 -12.032 1.00 96.81 93 TYR A CA 1
ATOM 773 C C . TYR A 1 93 ? 8.430 2.152 -12.556 1.00 96.81 93 TYR A C 1
ATOM 775 O O . TYR A 1 93 ? 8.750 3.336 -12.470 1.00 96.81 93 TYR A O 1
ATOM 783 N N . LEU A 1 94 ? 7.256 1.745 -13.029 1.00 96.88 94 LEU A N 1
ATOM 784 C CA . LEU A 1 94 ? 6.151 2.616 -13.413 1.00 96.88 94 LEU A CA 1
ATOM 785 C C . LEU A 1 94 ? 4.985 2.398 -12.445 1.00 96.88 94 LEU A C 1
ATOM 787 O O . LEU A 1 94 ? 4.556 1.267 -12.213 1.00 96.88 94 LEU A O 1
ATOM 791 N N . TYR A 1 95 ? 4.460 3.470 -11.866 1.00 95.62 95 TYR A N 1
ATOM 792 C CA . TYR A 1 95 ? 3.324 3.396 -10.943 1.00 95.62 95 TYR A CA 1
ATOM 793 C C . TYR A 1 95 ? 2.481 4.673 -11.012 1.00 95.62 95 TYR A C 1
ATOM 795 O O . TYR A 1 95 ? 2.862 5.638 -11.667 1.00 95.62 95 TYR A O 1
ATOM 803 N N . SER A 1 96 ? 1.343 4.691 -10.322 1.00 91.44 96 SER A N 1
ATOM 804 C CA . SER A 1 96 ? 0.520 5.888 -10.127 1.00 91.44 96 SER A CA 1
ATOM 805 C C . SER A 1 96 ? 0.289 6.118 -8.636 1.00 91.44 96 SER A C 1
ATOM 807 O O . SER A 1 96 ? 0.028 5.167 -7.899 1.00 91.44 96 SER A O 1
ATOM 809 N N . SER A 1 97 ? 0.365 7.365 -8.170 1.00 84.69 97 SER A N 1
ATOM 810 C CA . SER A 1 97 ? 0.143 7.685 -6.749 1.00 84.69 97 SER A CA 1
ATOM 811 C C . SER A 1 97 ? -1.312 7.956 -6.350 1.00 84.69 97 SER A C 1
ATOM 813 O O . SER A 1 97 ? -1.559 8.136 -5.161 1.00 84.69 97 SER A O 1
ATOM 815 N N . GLY A 1 98 ? -2.271 7.969 -7.285 1.00 80.44 98 GLY A N 1
ATOM 816 C CA . GLY A 1 98 ? -3.698 8.078 -6.939 1.00 80.44 98 GLY A CA 1
ATOM 817 C C . GLY A 1 98 ? -4.142 6.913 -6.046 1.00 80.44 98 GLY A C 1
ATOM 818 O O . GLY A 1 98 ? -3.821 5.760 -6.345 1.00 80.44 98 GLY A O 1
ATOM 819 N N . GLY A 1 99 ? -4.802 7.210 -4.923 1.00 77.25 99 GLY A N 1
ATOM 820 C CA . GLY A 1 99 ? -5.290 6.225 -3.952 1.00 77.25 99 GLY A CA 1
ATOM 821 C C . GLY A 1 99 ? -4.222 5.408 -3.209 1.00 77.25 99 GLY A C 1
ATOM 822 O O . GLY A 1 99 ? -4.576 4.462 -2.513 1.00 77.25 99 GLY A O 1
ATOM 823 N N . ASN A 1 100 ? -2.925 5.722 -3.364 1.00 86.56 100 ASN A N 1
ATOM 824 C CA . ASN A 1 100 ? -1.740 5.079 -2.755 1.00 86.56 100 ASN A CA 1
ATOM 825 C C . ASN A 1 100 ? -1.545 3.555 -2.941 1.00 86.56 100 ASN A C 1
ATOM 827 O O . ASN A 1 100 ? -0.415 3.086 -2.797 1.00 86.56 100 ASN A O 1
ATOM 831 N N . GLY A 1 101 ? -2.564 2.771 -3.304 1.00 89.00 101 GLY A N 1
ATOM 832 C CA . GLY A 1 101 ? -2.479 1.307 -3.401 1.00 89.00 101 GLY A CA 1
ATOM 833 C C . GLY A 1 101 ? -1.428 0.817 -4.403 1.00 89.00 101 GLY A C 1
ATOM 834 O O . GLY A 1 101 ? -0.588 -0.020 -4.069 1.00 89.00 101 GLY A O 1
ATOM 835 N N . HIS A 1 102 ? -1.395 1.395 -5.608 1.00 91.69 102 HIS A N 1
ATOM 836 C CA . HIS A 1 102 ? -0.397 1.047 -6.630 1.00 91.69 102 HIS A CA 1
ATOM 837 C C . HIS A 1 102 ? 1.028 1.452 -6.226 1.00 91.69 102 HIS A C 1
ATOM 839 O O . HIS A 1 102 ? 1.988 0.740 -6.540 1.00 91.69 102 HIS A O 1
ATOM 845 N N . LYS A 1 103 ? 1.176 2.573 -5.506 1.00 92.81 103 LYS A N 1
ATOM 846 C CA . LYS A 1 103 ? 2.459 3.019 -4.947 1.00 92.81 103 LYS A CA 1
ATOM 847 C C . LYS A 1 103 ? 2.956 2.037 -3.885 1.00 92.81 103 LYS A C 1
ATOM 849 O O . LYS A 1 103 ? 4.108 1.618 -3.966 1.00 92.81 103 LYS A O 1
ATOM 854 N N . ALA A 1 104 ? 2.093 1.626 -2.960 1.00 91.44 104 ALA A N 1
ATOM 855 C CA . ALA A 1 104 ? 2.434 0.672 -1.909 1.00 91.44 104 ALA A CA 1
ATOM 856 C C . ALA A 1 104 ? 2.794 -0.714 -2.481 1.00 91.44 104 ALA A C 1
ATOM 858 O O . ALA A 1 104 ? 3.789 -1.313 -2.077 1.00 91.44 104 ALA A O 1
ATOM 859 N N . ALA A 1 105 ? 2.075 -1.187 -3.506 1.00 93.69 105 ALA A N 1
ATOM 860 C CA . ALA A 1 105 ? 2.440 -2.414 -4.218 1.00 93.69 105 ALA A CA 1
ATOM 861 C C . ALA A 1 105 ? 3.793 -2.298 -4.942 1.00 93.69 105 ALA A C 1
ATOM 863 O O . ALA A 1 105 ? 4.588 -3.239 -4.929 1.00 93.69 105 ALA A O 1
ATOM 864 N N . LYS A 1 106 ? 4.093 -1.137 -5.543 1.00 95.00 106 LYS A N 1
ATOM 865 C CA . LYS A 1 106 ? 5.411 -0.868 -6.141 1.00 95.00 106 LYS A CA 1
ATOM 866 C C . LYS A 1 106 ? 6.504 -0.903 -5.081 1.00 95.00 106 LYS A C 1
ATOM 868 O O . LYS A 1 106 ? 7.543 -1.508 -5.318 1.00 95.00 106 LYS A O 1
ATOM 873 N N . GLU A 1 107 ? 6.277 -0.291 -3.922 1.00 92.94 107 GLU A N 1
ATOM 874 C CA . GLU A 1 107 ? 7.225 -0.301 -2.803 1.00 92.94 107 GLU A CA 1
ATOM 875 C C . GLU A 1 107 ? 7.473 -1.719 -2.287 1.00 92.94 107 GLU A C 1
ATOM 877 O O . GLU A 1 107 ? 8.627 -2.095 -2.110 1.00 92.94 107 GLU A O 1
ATOM 882 N N . ALA A 1 108 ? 6.430 -2.543 -2.163 1.00 93.12 108 ALA A N 1
ATOM 883 C CA . ALA A 1 108 ? 6.569 -3.949 -1.796 1.00 93.12 108 ALA A CA 1
ATOM 884 C C . ALA A 1 108 ? 7.407 -4.752 -2.807 1.00 93.12 108 ALA A C 1
ATOM 886 O O . ALA A 1 108 ? 8.276 -5.532 -2.416 1.00 93.12 108 ALA A O 1
ATOM 887 N N . LEU A 1 109 ? 7.172 -4.560 -4.110 1.00 94.12 109 LEU A N 1
ATOM 888 C CA . LEU A 1 109 ? 7.942 -5.226 -5.168 1.00 94.12 109 LEU A CA 1
ATOM 889 C C . LEU A 1 109 ? 9.398 -4.759 -5.205 1.00 94.12 109 LEU A C 1
ATOM 891 O O . LEU A 1 109 ? 10.298 -5.575 -5.399 1.00 94.12 109 LEU A O 1
ATOM 895 N N . LEU A 1 110 ? 9.623 -3.461 -5.015 1.00 92.81 110 LEU A N 1
ATOM 896 C CA . LEU A 1 110 ? 10.949 -2.860 -4.963 1.00 92.81 110 LEU A CA 1
ATOM 897 C C . LEU A 1 110 ? 11.746 -3.386 -3.769 1.00 92.81 110 LEU A C 1
ATOM 899 O O . LEU A 1 110 ? 12.858 -3.868 -3.960 1.00 92.81 110 LEU A O 1
ATOM 903 N N . GLU A 1 111 ? 11.156 -3.363 -2.573 1.00 91.56 111 GLU A N 1
ATOM 904 C CA . GLU A 1 111 ? 11.752 -3.900 -1.347 1.00 91.56 111 GLU A CA 1
ATOM 905 C C . GLU A 1 111 ? 12.095 -5.383 -1.536 1.00 91.56 111 GLU A C 1
ATOM 907 O O . GLU A 1 111 ? 13.218 -5.796 -1.274 1.00 91.56 111 GLU A O 1
ATOM 912 N N . LYS A 1 112 ? 11.183 -6.176 -2.111 1.00 91.06 112 LYS A N 1
ATOM 913 C CA . LYS A 1 112 ? 11.418 -7.600 -2.383 1.00 91.06 112 LYS A CA 1
ATOM 914 C C . LYS A 1 112 ? 12.591 -7.846 -3.337 1.00 91.06 112 LYS A C 1
ATOM 916 O O . LYS A 1 112 ? 13.429 -8.698 -3.059 1.00 91.06 112 LYS A O 1
ATOM 921 N N . ASN A 1 113 ? 12.642 -7.133 -4.463 1.00 90.06 113 ASN A N 1
ATOM 922 C CA . ASN A 1 113 ? 13.698 -7.321 -5.463 1.00 90.06 113 ASN A CA 1
ATOM 923 C C . ASN A 1 113 ? 15.066 -6.847 -4.942 1.00 90.06 113 ASN A C 1
ATOM 925 O O . ASN A 1 113 ? 16.089 -7.441 -5.273 1.00 90.06 113 ASN A O 1
ATOM 929 N N . LEU A 1 114 ? 15.087 -5.793 -4.123 1.00 89.88 114 LEU A N 1
ATOM 930 C CA . LEU A 1 114 ? 16.315 -5.271 -3.528 1.00 89.88 114 LEU A CA 1
ATOM 931 C C . LEU A 1 114 ? 16.807 -6.083 -2.340 1.00 89.88 114 LEU A C 1
ATOM 933 O O . LEU A 1 114 ? 18.013 -6.190 -2.171 1.00 89.88 114 LEU A O 1
ATOM 937 N N . LEU A 1 115 ? 15.912 -6.665 -1.540 1.00 89.25 115 LEU A N 1
ATOM 938 C CA . LEU A 1 115 ? 16.302 -7.578 -0.467 1.00 89.25 115 LEU A CA 1
ATOM 939 C C . LEU A 1 115 ? 16.951 -8.845 -1.025 1.00 89.25 115 LEU A C 1
ATOM 941 O O . LEU A 1 115 ? 17.955 -9.293 -0.490 1.00 89.25 115 LEU A O 1
ATOM 945 N N . ASP A 1 116 ? 16.442 -9.380 -2.138 1.00 87.94 116 ASP A N 1
ATOM 946 C CA . ASP A 1 116 ? 17.107 -10.486 -2.841 1.00 87.94 116 ASP A CA 1
ATOM 947 C C . ASP A 1 116 ? 18.524 -10.098 -3.298 1.00 87.94 116 ASP A C 1
ATOM 949 O O . ASP A 1 116 ? 19.472 -10.851 -3.078 1.00 87.94 116 ASP A O 1
ATOM 953 N N . LEU A 1 117 ? 18.694 -8.900 -3.874 1.00 88.12 117 LEU A N 1
ATOM 954 C CA . LEU A 1 117 ? 20.019 -8.388 -4.240 1.00 88.12 117 LEU A CA 1
ATOM 955 C C . LEU A 1 117 ? 20.925 -8.219 -3.015 1.00 88.12 117 LEU A C 1
ATOM 957 O O . LEU A 1 117 ? 22.089 -8.606 -3.055 1.00 88.12 117 LEU A O 1
ATOM 961 N N . PHE A 1 118 ? 20.392 -7.640 -1.942 1.00 89.69 118 PHE A N 1
ATOM 962 C CA . PHE A 1 118 ? 21.099 -7.396 -0.691 1.00 89.69 118 PHE A CA 1
ATOM 963 C C . PHE A 1 118 ? 21.634 -8.699 -0.092 1.00 89.69 118 PHE A C 1
ATOM 965 O O . PHE A 1 118 ? 22.828 -8.797 0.184 1.00 89.69 118 PHE A O 1
ATOM 972 N N . GLU A 1 119 ? 20.792 -9.729 0.031 1.00 89.19 119 GLU A N 1
ATOM 973 C CA . GLU A 1 119 ? 21.205 -11.030 0.566 1.00 89.19 119 GLU A CA 1
ATOM 974 C C . GLU A 1 119 ? 22.229 -11.717 -0.343 1.00 89.19 119 GLU A C 1
ATOM 976 O O . GLU A 1 119 ? 23.228 -12.245 0.140 1.00 89.19 119 GLU A O 1
ATOM 981 N N . LYS A 1 120 ? 22.059 -11.650 -1.670 1.00 86.75 120 LYS A N 1
ATOM 982 C CA . LYS A 1 120 ? 23.050 -12.183 -2.620 1.00 86.75 120 LYS A CA 1
ATOM 983 C C . LYS A 1 120 ? 24.400 -11.479 -2.513 1.00 86.75 120 LYS A C 1
ATOM 985 O O . LYS A 1 120 ? 25.44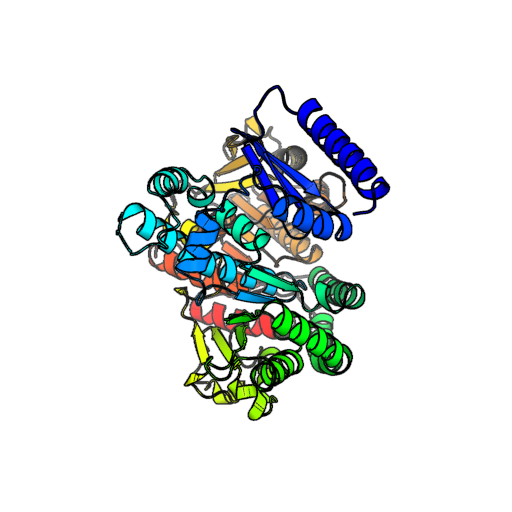1 -12.130 -2.590 1.00 86.75 120 LYS A O 1
ATOM 990 N N . VAL A 1 121 ? 24.400 -10.157 -2.343 1.00 86.06 121 VAL A N 1
ATOM 991 C CA . VAL A 1 121 ? 25.618 -9.374 -2.100 1.00 86.06 121 VAL A CA 1
ATOM 992 C C . VAL A 1 121 ? 26.269 -9.803 -0.784 1.00 86.06 121 VAL A C 1
ATOM 994 O O . VAL A 1 121 ? 27.462 -10.094 -0.766 1.00 86.06 121 VAL A O 1
ATOM 997 N N . LYS A 1 122 ? 25.486 -9.917 0.292 1.00 86.50 122 LYS A N 1
ATOM 998 C CA . LYS A 1 122 ? 25.971 -10.302 1.620 1.00 86.50 122 LYS A CA 1
ATOM 999 C C . LYS A 1 122 ? 26.561 -11.713 1.645 1.00 86.50 122 LYS A C 1
ATOM 1001 O O . LYS A 1 122 ? 27.663 -11.896 2.149 1.00 86.50 122 LYS A O 1
ATOM 1006 N N . ILE A 1 123 ? 25.868 -12.698 1.069 1.00 85.12 123 ILE A N 1
ATOM 1007 C CA . ILE A 1 123 ? 26.346 -14.087 0.984 1.00 85.12 123 ILE A CA 1
ATOM 1008 C C . ILE A 1 123 ? 27.691 -14.144 0.260 1.00 85.12 123 ILE A C 1
ATOM 1010 O O . ILE A 1 123 ? 28.613 -14.790 0.749 1.00 85.12 123 ILE A O 1
ATOM 1014 N N . ARG A 1 124 ? 27.836 -13.431 -0.864 1.00 80.19 124 ARG A N 1
ATOM 1015 C CA . ARG A 1 124 ? 29.103 -13.404 -1.608 1.00 80.19 124 ARG A CA 1
ATOM 1016 C C . ARG A 1 124 ? 30.246 -12.790 -0.806 1.00 80.19 124 ARG A C 1
ATOM 1018 O O . ARG A 1 124 ? 31.347 -13.324 -0.851 1.00 80.19 124 ARG A O 1
ATOM 1025 N N . LEU A 1 125 ? 29.983 -11.717 -0.059 1.00 81.81 125 LEU A N 1
ATOM 1026 C CA . LEU A 1 125 ? 30.990 -11.098 0.809 1.00 81.81 125 LEU A CA 1
ATOM 1027 C C . LEU A 1 125 ? 31.418 -12.011 1.963 1.00 81.81 125 LEU A C 1
ATOM 1029 O O . LEU A 1 125 ? 32.584 -12.000 2.333 1.00 81.81 125 LEU A O 1
ATOM 1033 N N . VAL A 1 126 ? 30.495 -12.799 2.524 1.00 80.38 126 VAL A N 1
ATOM 1034 C CA . VAL A 1 126 ? 30.793 -13.741 3.618 1.00 80.38 126 VAL A CA 1
ATOM 1035 C C . VAL A 1 126 ? 31.548 -14.967 3.121 1.00 80.38 126 VAL A C 1
ATOM 1037 O O . VAL A 1 126 ? 32.431 -15.467 3.807 1.00 80.38 126 VAL A O 1
ATOM 1040 N N . GLN A 1 127 ? 31.201 -15.481 1.941 1.00 77.56 127 GLN A N 1
ATOM 1041 C CA . GLN A 1 127 ? 31.781 -16.726 1.446 1.00 77.56 127 GLN A CA 1
ATOM 1042 C C . GLN A 1 127 ? 33.255 -16.598 1.039 1.00 77.56 127 GLN A C 1
ATOM 1044 O O . GLN A 1 127 ? 33.826 -17.621 0.668 1.00 77.56 127 GLN A O 1
ATOM 1049 N N . ASN A 1 128 ? 33.858 -15.395 1.090 1.00 63.69 128 ASN A N 1
ATOM 1050 C CA . ASN A 1 128 ? 35.230 -15.107 0.645 1.00 63.69 128 ASN A CA 1
ATOM 1051 C C . ASN A 1 128 ? 35.571 -15.830 -0.661 1.00 63.69 128 ASN A C 1
ATOM 1053 O O . ASN A 1 128 ? 36.711 -16.241 -0.874 1.00 63.69 128 ASN A O 1
ATOM 1057 N N . GLN A 1 129 ? 34.569 -16.048 -1.521 1.00 56.06 129 GLN A N 1
ATOM 1058 C CA . GLN A 1 129 ? 34.826 -16.696 -2.783 1.00 56.06 129 GLN A CA 1
ATOM 1059 C C . GLN A 1 129 ? 35.696 -15.702 -3.524 1.00 56.06 129 GLN A C 1
ATOM 1061 O O . GLN A 1 129 ? 35.227 -14.635 -3.926 1.00 56.06 129 GLN A O 1
ATOM 1066 N N . THR A 1 130 ? 36.965 -16.079 -3.662 1.00 49.75 130 THR A N 1
ATOM 1067 C CA . THR A 1 130 ? 37.912 -15.674 -4.693 1.00 49.75 130 THR A CA 1
ATOM 1068 C C . THR A 1 130 ? 37.294 -15.999 -6.048 1.00 49.75 130 THR A C 1
ATOM 1070 O O . THR A 1 130 ? 37.779 -16.794 -6.841 1.00 49.75 130 THR A O 1
ATOM 1073 N N . ILE A 1 131 ? 36.144 -15.393 -6.316 1.00 49.72 131 ILE A N 1
ATOM 1074 C CA . ILE A 1 131 ? 35.716 -15.094 -7.658 1.00 49.72 131 ILE A CA 1
ATOM 1075 C C . ILE A 1 131 ? 36.878 -14.276 -8.222 1.00 49.72 131 ILE A C 1
ATOM 1077 O O . ILE A 1 131 ? 37.517 -13.515 -7.493 1.00 49.72 131 ILE A O 1
ATOM 1081 N N . GLU A 1 132 ? 37.166 -14.437 -9.505 1.00 53.09 132 GLU A N 1
ATOM 1082 C CA . GLU A 1 132 ? 37.915 -13.465 -10.300 1.00 53.09 132 GLU A CA 1
ATOM 1083 C C . GLU A 1 132 ? 37.149 -12.130 -10.274 1.00 53.09 132 GLU A C 1
ATOM 1085 O O . GLU A 1 132 ? 36.527 -11.690 -11.241 1.00 53.09 132 GLU A O 1
ATOM 1090 N N . ILE A 1 133 ? 37.063 -11.530 -9.093 1.00 56.31 133 ILE A N 1
ATOM 1091 C CA . ILE A 1 133 ? 36.584 -10.194 -8.875 1.00 56.31 133 ILE A CA 1
ATOM 1092 C C . ILE A 1 133 ? 37.546 -9.363 -9.692 1.00 56.31 133 ILE A C 1
ATOM 1094 O O . ILE A 1 133 ? 38.755 -9.594 -9.645 1.00 56.31 133 ILE A O 1
ATOM 1098 N N . ASP A 1 134 ? 36.962 -8.475 -10.495 1.00 60.06 134 ASP A N 1
ATOM 1099 C CA . ASP A 1 134 ? 37.661 -7.439 -11.237 1.00 60.06 134 ASP A CA 1
ATOM 1100 C C . ASP A 1 134 ? 39.007 -7.145 -10.552 1.00 60.06 134 ASP A C 1
ATOM 1102 O O . ASP A 1 134 ? 38.973 -6.697 -9.402 1.00 60.06 134 ASP A O 1
ATOM 1106 N N . PRO A 1 135 ? 40.163 -7.439 -11.189 1.00 65.88 135 PRO A N 1
ATOM 1107 C CA . PRO A 1 135 ? 41.492 -7.329 -10.570 1.00 65.88 135 PRO A CA 1
ATOM 1108 C C . PRO A 1 135 ? 41.765 -5.956 -9.943 1.00 65.88 135 PRO A C 1
ATOM 1110 O O . PRO A 1 135 ? 42.761 -5.741 -9.258 1.00 65.88 135 PRO A O 1
ATOM 1113 N N . SER A 1 136 ? 40.892 -4.997 -10.235 1.00 65.31 136 SER A N 1
ATOM 1114 C CA . SER A 1 136 ? 40.877 -3.656 -9.710 1.00 65.31 136 SER A CA 1
ATOM 1115 C C . SER A 1 136 ? 40.243 -3.482 -8.315 1.00 65.31 136 SER A C 1
ATOM 1117 O O . SER A 1 136 ? 40.360 -2.374 -7.786 1.00 65.31 136 SER A O 1
ATOM 1119 N N . ILE A 1 137 ? 39.618 -4.511 -7.720 1.00 67.56 137 ILE A N 1
ATOM 1120 C CA . ILE A 1 137 ? 39.158 -4.536 -6.316 1.00 67.56 137 ILE A CA 1
ATOM 1121 C C . ILE A 1 137 ? 40.218 -5.256 -5.477 1.00 67.56 137 ILE A C 1
ATOM 1123 O O . ILE A 1 137 ? 40.481 -6.440 -5.671 1.00 67.56 137 ILE A O 1
ATOM 1127 N N . GLN A 1 138 ? 40.845 -4.530 -4.555 1.00 74.44 138 GLN A N 1
ATOM 1128 C CA . GLN A 1 138 ? 41.935 -5.037 -3.722 1.00 74.44 138 GLN A CA 1
ATOM 1129 C C . GLN A 1 138 ? 41.389 -5.699 -2.447 1.00 74.44 138 GLN A C 1
ATOM 1131 O O . GLN A 1 138 ? 40.276 -5.413 -2.016 1.00 74.44 138 GLN A O 1
ATOM 1136 N N . GLU A 1 139 ? 42.186 -6.544 -1.790 1.00 73.50 139 GLU A N 1
ATOM 1137 C CA . GLU A 1 139 ? 41.815 -7.207 -0.525 1.00 73.50 139 GLU A CA 1
ATOM 1138 C C . GLU A 1 139 ? 41.359 -6.208 0.556 1.00 73.50 139 GLU A C 1
ATOM 1140 O O . GLU A 1 139 ? 40.333 -6.400 1.204 1.00 73.50 139 GLU A O 1
ATOM 1145 N N . LYS A 1 140 ? 42.028 -5.053 0.650 1.00 75.00 140 LYS A N 1
ATOM 1146 C CA . LYS A 1 140 ? 41.637 -3.949 1.545 1.00 75.00 140 LYS A CA 1
ATOM 1147 C C . LYS A 1 140 ? 40.215 -3.414 1.295 1.00 75.00 140 LYS A C 1
ATOM 1149 O O . LYS A 1 140 ? 39.582 -2.895 2.212 1.00 75.00 140 LYS A O 1
ATOM 1154 N N . ASP A 1 141 ? 39.708 -3.526 0.065 1.00 75.31 141 ASP A N 1
ATOM 1155 C CA . ASP A 1 141 ? 38.357 -3.088 -0.289 1.00 75.31 141 ASP A CA 1
ATOM 1156 C C . ASP A 1 141 ? 37.304 -4.088 0.220 1.00 75.31 141 ASP A C 1
ATOM 1158 O O . ASP A 1 141 ? 36.182 -3.686 0.525 1.00 75.31 141 ASP A O 1
ATOM 1162 N N . PHE A 1 142 ? 37.657 -5.371 0.378 1.00 74.50 142 PHE A N 1
ATOM 1163 C CA . PHE A 1 142 ? 36.774 -6.382 0.970 1.00 74.50 142 PHE A CA 1
ATOM 1164 C C . PHE A 1 142 ? 36.542 -6.138 2.456 1.00 74.50 142 PHE A C 1
ATOM 1166 O O . PHE A 1 142 ? 35.391 -6.136 2.897 1.00 74.50 142 PHE A O 1
ATOM 1173 N N . ASP A 1 143 ? 37.601 -5.848 3.208 1.00 76.69 143 ASP A N 1
ATOM 1174 C CA . ASP A 1 143 ? 37.487 -5.501 4.627 1.00 76.69 143 ASP A CA 1
ATOM 1175 C C . ASP A 1 143 ? 36.627 -4.247 4.833 1.00 76.69 143 ASP A C 1
ATOM 1177 O O . ASP A 1 143 ? 35.811 -4.177 5.759 1.00 76.69 143 ASP A O 1
ATOM 1181 N N . ALA A 1 144 ? 36.765 -3.263 3.938 1.00 79.44 144 ALA A N 1
ATOM 1182 C CA . ALA A 1 144 ? 35.921 -2.074 3.931 1.00 79.44 144 ALA A CA 1
ATOM 1183 C C . ALA A 1 144 ? 34.455 -2.412 3.606 1.00 79.44 144 ALA A C 1
ATOM 1185 O O . ALA A 1 144 ? 33.549 -1.879 4.246 1.00 79.44 144 ALA A O 1
ATOM 1186 N N . LEU A 1 145 ? 34.206 -3.325 2.659 1.00 81.38 145 LEU A N 1
ATOM 1187 C CA . LEU A 1 145 ? 32.857 -3.765 2.289 1.00 81.38 145 LEU A CA 1
ATOM 1188 C C . LEU A 1 145 ? 32.154 -4.545 3.399 1.00 81.38 145 LEU A C 1
ATOM 1190 O O . LEU A 1 145 ? 30.959 -4.352 3.609 1.00 81.38 145 LEU A O 1
ATOM 1194 N N . GLN A 1 146 ? 32.873 -5.392 4.135 1.00 78.81 146 GLN A N 1
ATOM 1195 C CA . GLN A 1 146 ? 32.304 -6.123 5.271 1.00 78.81 146 GLN A CA 1
ATOM 1196 C C . GLN A 1 146 ? 31.846 -5.186 6.396 1.00 78.81 146 GLN A C 1
ATOM 1198 O O . GLN A 1 146 ? 30.881 -5.484 7.100 1.00 78.81 146 GLN A O 1
ATOM 1203 N N . LYS A 1 147 ? 32.509 -4.034 6.543 1.00 81.94 147 LYS A N 1
ATOM 1204 C CA . LYS A 1 147 ? 32.171 -2.989 7.521 1.00 81.94 147 LYS A CA 1
ATOM 1205 C C . LYS A 1 147 ? 31.227 -1.925 6.961 1.00 81.94 147 LYS A C 1
ATOM 1207 O O . LYS A 1 147 ? 30.879 -0.978 7.668 1.00 81.94 147 LYS A O 1
ATOM 1212 N N . ASP A 1 148 ? 30.803 -2.055 5.706 1.00 81.25 148 ASP A N 1
ATOM 1213 C CA . ASP A 1 148 ? 29.982 -1.053 5.051 1.00 81.25 148 ASP A CA 1
ATOM 1214 C C . ASP A 1 148 ? 28.589 -0.992 5.678 1.00 81.25 148 ASP A C 1
ATOM 1216 O O . ASP A 1 148 ? 27.784 -1.922 5.579 1.00 81.25 148 ASP A O 1
ATOM 1220 N N . PHE A 1 149 ? 28.273 0.146 6.292 1.00 78.19 149 PHE A N 1
ATOM 1221 C CA . PHE A 1 149 ? 27.003 0.356 6.977 1.00 78.19 149 PHE A CA 1
ATOM 1222 C C . PHE A 1 149 ? 25.780 0.164 6.066 1.00 78.19 149 PHE A C 1
ATOM 1224 O O . PHE A 1 149 ? 24.688 -0.128 6.562 1.00 78.19 149 PHE A O 1
ATOM 1231 N N . ARG A 1 150 ? 25.933 0.317 4.741 1.00 83.06 150 ARG A N 1
ATOM 1232 C CA . ARG A 1 150 ? 24.864 0.077 3.760 1.00 83.06 150 ARG A CA 1
ATOM 1233 C C . ARG A 1 150 ? 24.463 -1.391 3.727 1.00 83.06 150 ARG A C 1
ATOM 1235 O O . ARG A 1 150 ? 23.319 -1.687 3.419 1.00 83.06 150 ARG A O 1
ATOM 1242 N N . LEU A 1 151 ? 25.380 -2.298 4.047 1.00 84.62 151 LEU A N 1
ATOM 1243 C CA . LEU A 1 151 ? 25.148 -3.741 4.081 1.00 84.62 151 LEU A CA 1
ATOM 1244 C C . LEU A 1 151 ? 24.708 -4.255 5.458 1.00 84.62 151 LEU A C 1
ATOM 1246 O O . LEU A 1 151 ? 24.371 -5.429 5.603 1.00 84.62 151 LEU A O 1
ATOM 1250 N N . LEU A 1 152 ? 24.661 -3.372 6.458 1.00 83.81 152 LEU A N 1
ATOM 1251 C CA . LEU A 1 152 ? 24.144 -3.676 7.793 1.00 83.81 152 LEU A CA 1
ATOM 1252 C C . LEU A 1 152 ? 22.641 -3.393 7.912 1.00 83.81 152 LEU A C 1
ATOM 1254 O O . LEU A 1 152 ? 21.953 -4.050 8.691 1.00 83.81 152 LEU A O 1
ATOM 1258 N N . ASP A 1 153 ? 22.126 -2.442 7.130 1.00 83.81 153 ASP A N 1
ATOM 1259 C CA . ASP A 1 153 ? 20.724 -2.023 7.149 1.00 83.81 153 ASP A CA 1
ATOM 1260 C C . ASP A 1 153 ? 20.131 -2.045 5.729 1.00 83.81 153 ASP A C 1
ATOM 1262 O O . ASP A 1 153 ? 20.489 -1.203 4.895 1.00 83.81 153 ASP A O 1
ATOM 1266 N N . PRO A 1 154 ? 19.181 -2.957 5.445 1.00 86.50 154 PRO A N 1
ATOM 1267 C CA . PRO A 1 154 ? 18.521 -3.025 4.150 1.00 86.50 154 PRO A CA 1
ATOM 1268 C C . PRO A 1 154 ? 17.890 -1.707 3.693 1.00 86.50 154 PRO A C 1
ATOM 1270 O O . PRO A 1 154 ? 17.879 -1.420 2.499 1.00 86.50 154 PRO A O 1
ATOM 1273 N N . SER A 1 155 ? 17.391 -0.876 4.610 1.00 84.31 155 SER A N 1
ATOM 1274 C CA . SER A 1 155 ? 16.774 0.408 4.254 1.00 84.31 155 SER A CA 1
ATOM 1275 C C . SER A 1 155 ? 17.810 1.357 3.648 1.00 84.31 155 SER A C 1
ATOM 1277 O O . SER A 1 155 ? 17.580 1.944 2.589 1.00 84.31 155 SER A O 1
ATOM 1279 N N . LYS A 1 156 ? 19.005 1.421 4.253 1.00 86.50 156 LYS A N 1
ATOM 1280 C CA . LYS A 1 156 ? 20.131 2.218 3.742 1.00 86.50 156 LYS A CA 1
ATOM 1281 C C . LYS A 1 156 ? 20.640 1.686 2.405 1.00 86.50 156 LYS A C 1
ATOM 1283 O O . LYS A 1 156 ? 20.966 2.480 1.521 1.00 86.50 156 LYS A O 1
ATOM 1288 N N . PHE A 1 157 ? 20.664 0.364 2.223 1.00 89.50 157 PHE A N 1
ATOM 1289 C CA . PHE A 1 157 ? 20.990 -0.249 0.934 1.00 89.50 157 PHE A CA 1
ATOM 1290 C C . PHE A 1 157 ? 20.015 0.176 -0.170 1.00 89.50 157 PHE A C 1
ATOM 1292 O O . PHE A 1 157 ? 20.432 0.559 -1.267 1.00 89.50 157 PHE A O 1
ATOM 1299 N N . ILE A 1 158 ? 18.713 0.129 0.125 1.00 88.06 158 ILE A N 1
ATOM 1300 C CA . ILE A 1 158 ? 17.649 0.503 -0.809 1.00 88.06 158 ILE A CA 1
ATOM 1301 C C . ILE A 1 158 ? 17.783 1.973 -1.217 1.00 88.06 158 ILE A C 1
ATOM 1303 O O . ILE A 1 158 ? 17.754 2.288 -2.411 1.00 88.06 158 ILE A O 1
ATOM 1307 N N . ASP A 1 159 ? 17.976 2.869 -0.250 1.00 87.19 159 ASP A N 1
ATOM 1308 C CA . ASP A 1 159 ? 18.145 4.299 -0.515 1.00 87.19 159 ASP A CA 1
ATOM 1309 C C . ASP A 1 159 ? 19.413 4.583 -1.324 1.00 87.19 159 ASP A C 1
ATOM 1311 O O . ASP A 1 159 ? 19.387 5.357 -2.287 1.00 87.19 159 ASP A O 1
ATOM 1315 N N . TRP A 1 160 ? 20.515 3.895 -1.012 1.00 88.00 160 TRP A N 1
ATOM 1316 C CA . TRP A 1 160 ? 21.734 3.975 -1.809 1.00 88.00 160 TRP A CA 1
ATOM 1317 C C . TRP A 1 160 ? 21.503 3.506 -3.258 1.00 88.00 160 TRP A C 1
ATOM 1319 O O . TRP A 1 160 ? 21.935 4.196 -4.188 1.00 88.00 160 TRP A O 1
ATOM 1329 N N . CYS A 1 161 ? 20.770 2.406 -3.481 1.00 87.81 161 CYS A N 1
ATOM 1330 C CA . CYS A 1 161 ? 20.444 1.912 -4.825 1.00 87.81 161 CYS A CA 1
ATOM 1331 C C . CYS A 1 161 ? 19.658 2.948 -5.646 1.00 87.81 161 CYS A C 1
ATOM 1333 O O . CYS A 1 161 ? 19.954 3.163 -6.828 1.00 87.81 161 CYS A O 1
ATOM 1335 N N . LYS A 1 162 ? 18.688 3.628 -5.019 1.00 86.00 162 LYS A N 1
ATOM 1336 C CA . LYS A 1 162 ? 17.913 4.711 -5.648 1.00 86.00 162 LYS A CA 1
ATOM 1337 C C . LYS A 1 162 ? 18.799 5.905 -5.999 1.00 86.00 162 LYS A C 1
ATOM 1339 O O . LYS A 1 162 ? 18.770 6.390 -7.131 1.00 86.00 162 LYS A O 1
ATOM 1344 N N . ASN A 1 163 ? 19.639 6.344 -5.061 1.00 84.88 163 ASN A N 1
ATOM 1345 C CA . ASN A 1 163 ? 20.522 7.500 -5.244 1.00 84.88 163 ASN A CA 1
ATOM 1346 C C . ASN A 1 163 ? 21.577 7.279 -6.338 1.00 84.88 163 ASN A C 1
ATOM 1348 O O . ASN A 1 163 ? 21.928 8.218 -7.057 1.00 84.88 163 ASN A O 1
ATOM 1352 N N . ASN A 1 164 ? 22.019 6.033 -6.520 1.00 81.88 164 ASN A N 1
ATOM 1353 C CA . ASN A 1 164 ? 22.997 5.651 -7.540 1.00 81.88 164 ASN A CA 1
ATOM 1354 C C . ASN A 1 164 ? 22.373 5.277 -8.891 1.00 81.88 164 ASN A C 1
ATOM 1356 O O . ASN A 1 164 ? 23.097 4.941 -9.829 1.00 81.88 164 ASN A O 1
ATOM 1360 N N . GLY A 1 165 ? 21.045 5.363 -9.019 1.00 81.00 165 GLY A N 1
ATOM 1361 C CA . GLY A 1 165 ? 20.340 5.103 -10.272 1.00 81.00 165 GLY A CA 1
ATOM 1362 C C . GLY A 1 165 ? 20.349 3.637 -10.706 1.00 81.00 165 GLY A C 1
ATOM 1363 O O . GLY A 1 165 ? 20.157 3.377 -11.890 1.00 81.00 165 GLY A O 1
ATOM 1364 N N . LEU A 1 166 ? 20.555 2.694 -9.777 1.00 83.56 166 LEU A N 1
ATOM 1365 C CA . LEU A 1 166 ? 20.286 1.269 -10.030 1.00 83.56 166 LEU A CA 1
ATOM 1366 C C . LEU A 1 166 ? 18.785 1.020 -10.203 1.00 83.56 166 LEU A C 1
ATOM 1368 O O . LEU A 1 166 ? 18.361 0.104 -10.902 1.00 83.56 166 LEU A O 1
ATOM 1372 N N . ILE A 1 167 ? 17.983 1.880 -9.581 1.00 89.31 167 ILE A N 1
ATOM 1373 C CA . ILE A 1 167 ? 16.539 1.894 -9.708 1.00 89.31 167 ILE A CA 1
ATOM 1374 C C . ILE A 1 167 ? 16.108 3.259 -10.203 1.00 89.31 167 ILE A C 1
ATOM 1376 O O . ILE A 1 167 ? 16.502 4.290 -9.654 1.00 89.31 167 ILE A O 1
ATOM 1380 N N . GLN A 1 168 ? 15.244 3.244 -11.210 1.00 91.94 168 GLN A N 1
ATOM 1381 C CA . GLN A 1 168 ? 14.446 4.402 -11.566 1.00 91.94 168 GLN A CA 1
ATOM 1382 C C . GLN A 1 168 ? 12.981 4.123 -11.249 1.00 91.94 168 GLN A C 1
ATOM 1384 O O . GLN A 1 168 ? 12.457 3.051 -11.547 1.00 91.94 168 GLN A O 1
ATOM 1389 N N . GLU A 1 169 ? 12.315 5.122 -10.688 1.00 94.94 169 GLU A N 1
ATOM 1390 C CA . GLU A 1 169 ? 10.888 5.101 -10.409 1.00 94.94 169 GLU A CA 1
ATOM 1391 C C . GLU A 1 169 ? 10.266 6.330 -11.062 1.00 94.94 169 GLU A C 1
ATOM 1393 O O . GLU A 1 169 ? 10.725 7.443 -10.810 1.00 94.94 169 GLU A O 1
ATOM 1398 N N . ASP A 1 170 ? 9.229 6.137 -11.872 1.00 95.62 170 ASP A N 1
ATOM 1399 C CA . ASP A 1 170 ? 8.448 7.237 -12.426 1.00 95.62 170 ASP A CA 1
ATOM 1400 C C . ASP A 1 170 ? 6.962 7.056 -12.084 1.00 95.62 170 ASP A C 1
ATOM 1402 O O . ASP A 1 170 ? 6.355 6.008 -12.330 1.00 95.62 170 ASP A O 1
ATOM 1406 N N . ASP A 1 171 ? 6.373 8.114 -11.525 1.00 95.50 171 ASP A N 1
ATOM 1407 C CA . ASP A 1 171 ? 4.928 8.232 -11.356 1.00 95.50 171 ASP A CA 1
ATOM 1408 C C . ASP A 1 171 ? 4.314 8.674 -12.689 1.00 95.50 171 ASP A C 1
ATOM 1410 O O . ASP A 1 171 ? 4.510 9.807 -13.136 1.00 95.50 171 ASP A O 1
ATOM 1414 N N . VAL A 1 172 ? 3.574 7.785 -13.341 1.00 94.25 172 VAL A N 1
ATOM 1415 C CA . VAL A 1 172 ? 3.001 8.041 -14.667 1.00 94.25 172 VAL A CA 1
ATOM 1416 C C . VAL A 1 172 ? 1.918 9.114 -14.609 1.00 94.25 172 VAL A C 1
ATOM 1418 O O . VAL A 1 172 ? 1.717 9.837 -15.580 1.00 94.25 172 VAL A O 1
ATOM 1421 N N . LEU A 1 173 ? 1.250 9.274 -13.466 1.00 91.56 173 LEU A N 1
ATOM 1422 C CA . LEU A 1 173 ? 0.221 10.286 -13.304 1.00 91.56 173 LEU A CA 1
ATOM 1423 C C . LEU A 1 173 ? 0.869 11.627 -12.938 1.00 91.56 173 LEU A C 1
ATOM 1425 O O . LEU A 1 173 ? 0.904 12.545 -13.756 1.00 91.56 173 LEU A O 1
ATOM 1429 N N . LYS A 1 174 ? 1.454 11.742 -11.742 1.00 93.50 174 LYS A N 1
ATOM 1430 C CA . LYS A 1 174 ? 1.995 13.022 -11.246 1.00 93.50 174 LYS A CA 1
ATOM 1431 C C . LYS A 1 174 ? 3.324 13.400 -11.901 1.00 93.50 174 LYS A C 1
ATOM 1433 O O . LYS A 1 174 ? 3.569 14.574 -12.165 1.00 93.50 174 LYS A O 1
ATOM 1438 N N . GLY A 1 175 ? 4.182 12.423 -12.181 1.00 94.25 175 GLY A N 1
ATOM 1439 C CA . GLY A 1 175 ? 5.512 12.652 -12.750 1.00 94.25 175 GLY A CA 1
ATOM 1440 C C . GLY A 1 175 ? 5.478 12.987 -14.240 1.00 94.25 175 GLY A C 1
ATOM 1441 O O . GLY A 1 175 ? 6.156 13.921 -14.672 1.00 94.25 175 GLY A O 1
ATOM 1442 N N . PHE A 1 176 ? 4.683 12.269 -15.040 1.00 95.56 176 PHE A N 1
ATOM 1443 C CA . PHE A 1 176 ? 4.627 12.526 -16.486 1.00 95.56 176 PHE A CA 1
ATOM 1444 C C . PHE A 1 176 ? 3.654 13.638 -16.867 1.00 95.56 176 PHE A C 1
ATOM 1446 O O . PHE A 1 176 ? 4.007 14.459 -17.716 1.00 95.56 176 PHE A O 1
ATOM 1453 N N . LEU A 1 177 ? 2.468 13.687 -16.252 1.00 95.00 177 LEU A N 1
ATOM 1454 C CA . LEU A 1 177 ? 1.426 14.666 -16.595 1.00 95.00 177 LEU A CA 1
ATOM 1455 C C . LEU A 1 177 ? 1.480 15.935 -15.733 1.00 95.00 177 LEU A C 1
ATOM 1457 O O . LEU A 1 177 ? 0.744 16.892 -15.984 1.00 95.00 177 LEU A O 1
ATOM 1461 N N . GLY A 1 178 ? 2.349 15.972 -14.719 1.00 94.81 178 GLY A N 1
ATOM 1462 C CA . GLY A 1 178 ? 2.545 17.137 -13.863 1.00 94.81 178 GLY A CA 1
ATOM 1463 C C . GLY A 1 178 ? 1.258 17.547 -13.145 1.00 94.81 178 GLY A C 1
ATOM 1464 O O . GLY A 1 178 ? 0.578 16.723 -12.538 1.00 94.81 178 GLY A O 1
ATOM 1465 N N . LYS A 1 179 ? 0.907 18.837 -13.239 1.00 96.12 179 LYS A N 1
ATOM 1466 C CA . LYS A 1 179 ? -0.258 19.421 -12.551 1.00 96.12 179 LYS A CA 1
ATOM 1467 C C . LYS A 1 179 ? -1.584 18.751 -12.924 1.00 96.12 179 LYS A C 1
ATOM 1469 O O . LYS A 1 179 ? -2.423 18.576 -12.051 1.00 96.12 179 LYS A O 1
ATOM 1474 N N . VAL A 1 180 ? -1.761 18.353 -14.187 1.00 94.25 180 VAL A N 1
ATOM 1475 C CA . VAL A 1 180 ? -2.996 17.689 -14.642 1.00 94.25 180 VAL A CA 1
ATOM 1476 C C . VAL A 1 180 ? -3.130 16.312 -13.999 1.00 94.25 180 VAL A C 1
ATOM 1478 O O . VAL A 1 180 ? -4.196 15.960 -13.506 1.00 94.25 180 VAL A O 1
ATOM 1481 N N . GLY A 1 181 ? -2.031 15.558 -13.934 1.00 92.94 181 GLY A N 1
ATOM 1482 C CA . GLY A 1 181 ? -2.007 14.276 -13.236 1.00 92.94 181 GLY A CA 1
ATOM 1483 C C . GLY A 1 181 ? -2.283 14.419 -11.742 1.00 92.94 181 GLY A C 1
ATOM 1484 O O . GLY A 1 181 ? -3.075 13.653 -11.197 1.00 92.94 181 GLY A O 1
ATOM 1485 N N . SER A 1 182 ? -1.692 15.424 -11.087 1.00 94.12 182 SER A N 1
ATOM 1486 C CA . SER A 1 182 ? -1.995 15.735 -9.684 1.00 94.12 182 SER A CA 1
ATOM 1487 C C . SER A 1 182 ? -3.473 16.045 -9.472 1.00 94.12 182 SER A C 1
ATOM 1489 O O . SER A 1 182 ? -4.077 15.449 -8.590 1.00 94.12 182 SER A O 1
ATOM 1491 N N . TRP A 1 183 ? -4.075 16.876 -10.326 1.00 94.69 183 TRP A N 1
ATOM 1492 C CA . TRP A 1 183 ? -5.501 17.191 -10.254 1.00 94.69 183 TRP A CA 1
ATOM 1493 C C . TRP A 1 183 ? -6.384 15.946 -10.437 1.00 94.69 183 TRP A C 1
ATOM 1495 O O . TRP A 1 183 ? -7.305 15.724 -9.656 1.00 94.69 183 TRP A O 1
ATOM 1505 N N . CYS A 1 184 ? -6.083 15.080 -11.411 1.00 92.69 184 CYS A N 1
ATOM 1506 C CA . CYS A 1 184 ? -6.804 13.814 -11.588 1.00 92.69 184 CYS A CA 1
ATOM 1507 C C . CYS A 1 184 ? -6.686 12.905 -10.352 1.00 92.69 184 CYS A C 1
ATOM 1509 O O . CYS A 1 184 ? -7.670 12.282 -9.954 1.00 92.69 184 CYS A O 1
ATOM 1511 N N . ALA A 1 185 ? -5.496 12.834 -9.745 1.00 92.12 185 ALA A N 1
ATOM 1512 C CA . ALA A 1 185 ? -5.273 12.077 -8.516 1.00 92.12 185 ALA A CA 1
ATOM 1513 C C . ALA A 1 185 ? -6.072 12.660 -7.341 1.00 92.12 185 ALA A C 1
ATOM 1515 O O . ALA A 1 185 ? -6.688 11.908 -6.601 1.00 92.12 185 ALA A O 1
ATOM 1516 N N . GLU A 1 186 ? -6.120 13.985 -7.205 1.00 93.62 186 GLU A N 1
ATOM 1517 C CA . GLU A 1 186 ? -6.896 14.672 -6.167 1.00 93.62 186 GLU A CA 1
ATOM 1518 C C . GLU A 1 186 ? -8.402 14.442 -6.331 1.00 93.62 186 GLU A C 1
ATOM 1520 O O . GLU A 1 186 ? -9.093 14.202 -5.348 1.00 93.62 186 GLU A O 1
ATOM 1525 N N . GLN A 1 187 ? -8.922 14.450 -7.564 1.00 94.31 187 GLN A N 1
ATOM 1526 C CA . GLN A 1 187 ? -10.327 14.116 -7.829 1.00 94.31 187 GLN A CA 1
ATOM 1527 C C . GLN A 1 187 ? -10.664 12.674 -7.431 1.00 94.31 187 GLN A C 1
ATOM 1529 O O . GLN A 1 187 ? -11.757 12.411 -6.928 1.00 94.31 187 GLN A O 1
ATOM 1534 N N . TRP A 1 188 ? -9.735 11.744 -7.662 1.00 92.81 188 TRP A N 1
ATOM 1535 C CA . TRP A 1 188 ? -9.872 10.360 -7.223 1.00 92.81 188 TRP A CA 1
ATOM 1536 C C . TRP A 1 188 ? -9.837 10.249 -5.697 1.00 92.81 188 TRP A C 1
ATOM 1538 O O . TRP A 1 188 ? -10.755 9.683 -5.107 1.00 92.81 188 TRP A O 1
ATOM 1548 N N . ASP A 1 189 ? -8.823 10.839 -5.062 1.00 92.31 189 ASP A N 1
ATOM 1549 C CA . ASP A 1 189 ? -8.634 10.807 -3.611 1.00 92.31 189 ASP A CA 1
ATOM 1550 C C . ASP A 1 189 ? -9.829 11.455 -2.890 1.00 92.31 189 ASP A C 1
ATOM 1552 O O . ASP A 1 189 ? -10.344 10.884 -1.934 1.00 92.31 189 ASP A O 1
ATOM 1556 N N . HIS A 1 190 ? -10.349 12.580 -3.393 1.00 93.88 190 HIS A N 1
ATOM 1557 C CA . HIS A 1 190 ? -11.553 13.223 -2.859 1.00 93.88 190 HIS A CA 1
ATOM 1558 C C . HIS A 1 190 ? -12.784 12.312 -2.961 1.00 93.88 190 HIS A C 1
ATOM 1560 O O . HIS A 1 190 ? -13.561 12.222 -2.016 1.00 93.88 190 HIS A O 1
ATOM 1566 N N . ALA A 1 191 ? -12.965 11.606 -4.083 1.00 93.44 191 ALA A N 1
ATOM 1567 C CA . ALA A 1 191 ? -14.074 10.662 -4.241 1.00 93.44 191 ALA A CA 1
ATOM 1568 C C . ALA A 1 191 ? -13.962 9.447 -3.299 1.00 93.44 191 ALA A C 1
ATOM 1570 O O . ALA A 1 191 ? -14.980 8.860 -2.931 1.00 93.44 191 ALA A O 1
ATOM 1571 N N . GLN A 1 192 ? -12.743 9.058 -2.907 1.00 90.81 192 GLN A N 1
ATOM 1572 C CA . GLN A 1 192 ? -12.522 8.053 -1.862 1.00 90.81 192 GLN A CA 1
ATOM 1573 C C . GLN A 1 192 ? -12.842 8.619 -0.473 1.00 90.81 192 GLN A C 1
ATOM 1575 O O . GLN A 1 192 ? -13.632 8.026 0.254 1.00 90.81 192 GLN A O 1
ATOM 1580 N N . GLN A 1 193 ? -12.320 9.804 -0.142 1.00 90.75 193 GLN A N 1
ATOM 1581 C CA . GLN A 1 193 ? -12.577 10.480 1.136 1.00 90.75 193 GLN A CA 1
ATOM 1582 C C . GLN A 1 193 ? -14.064 10.766 1.365 1.00 90.75 193 GLN A C 1
ATOM 1584 O O . GLN A 1 193 ? -14.525 10.707 2.499 1.00 90.75 193 GLN A O 1
ATOM 1589 N N . SER A 1 194 ? -14.833 11.045 0.309 1.00 91.12 194 SER A N 1
ATOM 1590 C CA . SER A 1 194 ? -16.276 11.282 0.407 1.00 91.12 194 SER A CA 1
ATOM 1591 C C . SER A 1 194 ? -17.127 10.007 0.370 1.00 91.12 194 SER A C 1
ATOM 1593 O O . SER A 1 194 ? -18.349 10.109 0.453 1.00 91.12 194 SER A O 1
ATOM 1595 N N . GLY A 1 195 ? -16.526 8.826 0.181 1.00 88.38 195 GLY A N 1
ATOM 1596 C CA . GLY A 1 195 ? -17.264 7.570 0.002 1.00 88.38 195 GLY A CA 1
ATOM 1597 C C . GLY A 1 195 ? -18.111 7.530 -1.282 1.00 88.38 195 GLY A C 1
ATOM 1598 O O . GLY A 1 195 ? -19.048 6.739 -1.392 1.00 88.38 195 GLY A O 1
ATOM 1599 N N . ASP A 1 196 ? -17.818 8.379 -2.277 1.00 91.12 196 ASP A N 1
ATOM 1600 C CA . ASP A 1 196 ? -18.615 8.481 -3.504 1.00 91.12 196 ASP A CA 1
ATOM 1601 C C . ASP A 1 196 ? -18.217 7.404 -4.524 1.00 91.12 196 ASP A C 1
ATOM 1603 O O . ASP A 1 196 ? -17.479 7.626 -5.494 1.00 91.12 196 ASP A O 1
ATOM 1607 N N . ALA A 1 197 ? -18.754 6.203 -4.321 1.00 89.62 197 ALA A N 1
ATOM 1608 C CA . ALA A 1 197 ? -18.536 5.074 -5.216 1.00 89.62 197 ALA A CA 1
ATOM 1609 C C . ALA A 1 197 ? -19.043 5.326 -6.651 1.00 89.62 197 ALA A C 1
ATOM 1611 O O . ALA A 1 197 ? -18.514 4.737 -7.597 1.00 89.62 197 ALA A O 1
ATOM 1612 N N . ASN A 1 198 ? -20.047 6.192 -6.855 1.00 90.50 198 ASN A N 1
ATOM 1613 C CA . ASN A 1 198 ? -20.549 6.510 -8.197 1.00 90.50 198 ASN A CA 1
ATOM 1614 C C . ASN A 1 198 ? -19.553 7.400 -8.948 1.00 90.50 198 ASN A C 1
ATOM 1616 O O . ASN A 1 198 ? -19.273 7.152 -10.123 1.00 90.50 198 ASN A O 1
ATOM 1620 N N . LYS A 1 199 ? -18.967 8.396 -8.275 1.00 92.94 199 LYS A N 1
ATOM 1621 C CA . LYS A 1 199 ? -17.893 9.215 -8.839 1.00 92.94 199 LYS A CA 1
ATOM 1622 C C . LYS A 1 199 ? -16.662 8.375 -9.142 1.00 92.94 199 LYS A C 1
ATOM 1624 O O . LYS A 1 199 ? -16.129 8.503 -10.242 1.00 92.94 199 LYS A O 1
ATOM 1629 N N . GLN A 1 200 ? -16.260 7.473 -8.246 1.00 91.25 200 GLN A N 1
ATOM 1630 C CA . GLN A 1 200 ? -15.151 6.545 -8.496 1.00 91.25 200 GLN A CA 1
ATOM 1631 C C . GLN A 1 200 ? -15.413 5.664 -9.732 1.00 91.25 200 GLN A C 1
ATOM 1633 O O . GLN A 1 200 ? -14.567 5.585 -10.624 1.00 91.25 200 GLN A O 1
ATOM 1638 N N . LYS A 1 201 ? -16.618 5.084 -9.856 1.00 90.00 201 LYS A N 1
ATOM 1639 C CA . LYS A 1 201 ? -17.056 4.349 -11.062 1.00 90.00 201 LYS A CA 1
ATOM 1640 C C . LYS A 1 201 ? -17.004 5.223 -12.316 1.00 90.00 201 LYS A C 1
ATOM 1642 O O . LYS A 1 201 ? -16.499 4.785 -13.347 1.00 90.00 201 LYS A O 1
ATOM 1647 N N . SER A 1 202 ? -17.492 6.461 -12.229 1.00 91.88 202 SER A N 1
ATOM 1648 C CA . SER A 1 202 ? -17.477 7.411 -13.344 1.00 91.88 202 SER A CA 1
ATOM 1649 C C . SER A 1 202 ? -16.049 7.735 -13.787 1.00 91.88 202 SER A C 1
ATOM 1651 O O . SER A 1 202 ? -15.754 7.673 -14.979 1.00 91.88 202 SER A O 1
ATOM 1653 N N . LEU A 1 203 ? -15.143 8.023 -12.850 1.00 91.31 203 LEU A N 1
ATOM 1654 C CA . LEU A 1 203 ? -13.735 8.296 -13.141 1.00 91.31 203 LEU A CA 1
ATOM 1655 C C . LEU A 1 203 ? -13.051 7.079 -13.777 1.00 91.31 203 LEU A C 1
ATOM 1657 O O . LEU A 1 203 ? -12.412 7.227 -14.816 1.00 91.31 203 LEU A O 1
ATOM 1661 N N . ALA A 1 204 ? -13.260 5.878 -13.228 1.00 88.81 204 ALA A N 1
ATOM 1662 C CA . ALA A 1 204 ? -12.733 4.639 -13.798 1.00 88.81 204 ALA A CA 1
ATOM 1663 C C . ALA A 1 204 ? -13.263 4.384 -15.222 1.00 88.81 204 ALA A C 1
ATOM 1665 O O . ALA A 1 204 ? -12.499 4.040 -16.120 1.00 88.81 204 ALA A O 1
ATOM 1666 N N . SER A 1 205 ? -14.553 4.636 -15.475 1.00 87.69 205 SER A N 1
ATOM 1667 C CA . SER A 1 205 ? -15.148 4.468 -16.812 1.00 87.69 205 SER A CA 1
ATOM 1668 C C . SER A 1 205 ? -14.578 5.427 -17.865 1.00 87.69 205 SER A C 1
ATOM 1670 O O . SER A 1 205 ? -14.663 5.156 -19.060 1.00 87.69 205 SER A O 1
ATOM 1672 N N . LYS A 1 206 ? -13.963 6.537 -17.435 1.00 90.06 206 LYS A N 1
ATOM 1673 C CA . LYS A 1 206 ? -13.322 7.538 -18.300 1.00 90.06 206 LYS A CA 1
ATOM 1674 C C . LYS A 1 206 ? -11.845 7.244 -18.567 1.00 90.06 206 LYS A C 1
ATOM 1676 O O . LYS A 1 206 ? -11.169 8.065 -19.183 1.00 90.06 206 LYS A O 1
ATOM 1681 N N . GLN A 1 207 ? -11.337 6.082 -18.158 1.00 86.69 207 GLN A N 1
ATOM 1682 C CA . GLN A 1 207 ? -9.952 5.684 -18.412 1.00 86.69 207 GLN A CA 1
ATOM 1683 C C . GLN A 1 207 ? -9.579 5.752 -19.904 1.00 86.69 207 GLN A C 1
ATOM 1685 O O . GLN A 1 207 ? -8.484 6.199 -20.234 1.00 86.69 207 GLN A O 1
ATOM 1690 N N . TRP A 1 208 ? -10.493 5.403 -20.814 1.00 88.19 208 TRP A N 1
ATOM 1691 C CA . TRP A 1 208 ? -10.234 5.472 -22.257 1.00 88.19 208 TRP A CA 1
ATOM 1692 C C . TRP A 1 208 ? -9.950 6.901 -22.756 1.00 88.19 208 TRP A C 1
ATOM 1694 O O . TRP A 1 208 ? -9.127 7.084 -23.650 1.00 88.19 208 TRP A O 1
ATOM 1704 N N . LEU A 1 209 ? -10.578 7.924 -22.157 1.00 89.12 209 LEU A N 1
ATOM 1705 C CA . LEU A 1 209 ? -10.289 9.331 -22.464 1.00 89.12 209 LEU A CA 1
ATOM 1706 C C . LEU A 1 209 ? -8.882 9.699 -21.995 1.00 89.12 209 LEU A C 1
ATOM 1708 O O . LEU A 1 209 ? -8.145 10.369 -22.712 1.00 89.12 209 LEU A O 1
ATOM 1712 N N . SER A 1 210 ? -8.506 9.240 -20.798 1.00 86.88 210 SER A N 1
ATOM 1713 C CA . SER A 1 210 ? -7.153 9.424 -20.264 1.00 86.88 210 SER A CA 1
ATOM 1714 C C . SER A 1 210 ? -6.109 8.826 -21.211 1.00 86.88 210 SER A C 1
ATOM 1716 O O . SER A 1 210 ? -5.140 9.495 -21.567 1.00 86.88 210 SER A O 1
ATOM 1718 N N . ASP A 1 211 ? -6.349 7.608 -21.700 1.00 87.62 211 ASP A N 1
ATOM 1719 C CA . ASP A 1 211 ? -5.462 6.942 -22.656 1.00 87.62 211 ASP A CA 1
ATOM 1720 C C . ASP A 1 211 ? -5.379 7.698 -23.996 1.00 87.62 211 ASP A C 1
ATOM 1722 O O . ASP A 1 211 ? -4.295 7.791 -24.573 1.00 87.62 211 ASP A O 1
ATOM 1726 N N . LEU A 1 212 ? -6.483 8.289 -24.469 1.00 91.44 212 LEU A N 1
ATOM 1727 C CA . LEU A 1 212 ? -6.519 9.081 -25.703 1.00 91.44 212 LEU A CA 1
ATOM 1728 C C . LEU A 1 212 ? -5.726 10.392 -25.583 1.00 91.44 212 LEU A C 1
ATOM 1730 O O . LEU A 1 212 ? -4.872 10.675 -26.423 1.00 91.44 212 LEU A O 1
ATOM 1734 N N . PHE A 1 213 ? -5.991 11.192 -24.547 1.00 93.25 213 PHE A N 1
ATOM 1735 C CA . PHE A 1 213 ? -5.398 12.527 -24.408 1.00 93.25 213 PHE A CA 1
ATOM 1736 C C . PHE A 1 213 ? -3.976 12.493 -23.850 1.00 93.25 213 PHE A C 1
ATOM 1738 O O . PHE A 1 213 ? -3.114 13.258 -24.285 1.00 93.25 213 PHE A O 1
ATOM 1745 N N . PHE A 1 214 ? -3.708 11.611 -22.888 1.00 95.25 214 PHE A N 1
ATOM 1746 C CA . PHE A 1 214 ? -2.418 11.552 -22.204 1.00 95.25 214 PHE A CA 1
ATOM 1747 C C . PHE A 1 214 ? -1.496 10.466 -22.755 1.00 95.25 214 PHE A C 1
ATOM 1749 O O . PHE A 1 214 ? -0.288 10.513 -22.506 1.00 95.25 214 PHE A O 1
ATOM 1756 N N . GLY A 1 215 ? -2.021 9.537 -23.562 1.00 95.62 215 GLY A N 1
ATOM 1757 C CA . GLY A 1 215 ? -1.250 8.490 -24.229 1.00 95.62 215 GLY A CA 1
ATOM 1758 C C . GLY A 1 215 ? -0.007 9.002 -24.965 1.00 95.62 215 GLY A C 1
ATOM 1759 O O . GLY A 1 215 ? 1.072 8.461 -24.721 1.00 95.62 215 GLY A O 1
ATOM 1760 N N . PRO A 1 216 ? -0.085 10.064 -25.796 1.00 97.38 216 PRO A N 1
ATOM 1761 C CA . PRO A 1 216 ? 1.089 10.606 -26.484 1.00 97.38 216 PRO A CA 1
ATOM 1762 C C . PRO A 1 216 ? 2.186 11.101 -25.530 1.00 97.38 216 PRO A C 1
ATOM 1764 O O . PRO A 1 216 ? 3.366 10.813 -25.735 1.00 97.38 216 PRO A O 1
ATOM 1767 N N . ILE A 1 217 ? 1.809 11.800 -24.453 1.00 97.31 217 ILE A N 1
ATOM 1768 C CA . ILE A 1 217 ? 2.759 12.318 -23.457 1.00 97.31 217 ILE A CA 1
ATOM 1769 C C . ILE A 1 217 ? 3.425 11.156 -22.715 1.00 97.31 217 ILE A C 1
ATOM 1771 O O . ILE A 1 217 ? 4.651 11.135 -22.579 1.00 97.31 217 ILE A O 1
ATOM 1775 N N . ILE A 1 218 ? 2.631 10.176 -22.273 1.00 97.12 218 ILE A N 1
ATOM 1776 C CA . ILE A 1 218 ? 3.122 8.984 -21.574 1.00 97.12 218 ILE A CA 1
ATOM 1777 C C . ILE A 1 218 ? 4.060 8.190 -22.486 1.00 97.12 218 ILE A C 1
ATOM 1779 O O . ILE A 1 218 ? 5.159 7.847 -22.062 1.00 97.12 218 ILE A O 1
ATOM 1783 N N . PHE A 1 219 ? 3.697 7.984 -23.755 1.00 98.12 219 PHE A N 1
ATOM 1784 C CA . PHE A 1 219 ? 4.550 7.326 -24.746 1.00 98.12 219 PHE A CA 1
ATOM 1785 C C . PHE A 1 219 ? 5.915 8.017 -24.879 1.00 98.12 219 PHE A C 1
ATOM 1787 O O . PHE A 1 219 ? 6.946 7.352 -24.763 1.00 98.12 219 PHE A O 1
ATOM 1794 N N . ILE A 1 220 ? 5.941 9.342 -25.078 1.00 98.31 220 ILE A N 1
ATOM 1795 C CA . ILE A 1 220 ? 7.190 10.104 -25.248 1.00 98.31 220 ILE A CA 1
ATOM 1796 C C . ILE A 1 220 ? 8.057 10.007 -23.990 1.00 98.31 220 ILE A C 1
ATOM 1798 O O . ILE A 1 220 ? 9.260 9.762 -24.084 1.00 98.31 220 ILE A O 1
ATOM 1802 N N . LYS A 1 221 ? 7.460 10.195 -22.807 1.00 97.88 221 LYS A N 1
ATOM 1803 C CA . LYS A 1 221 ? 8.176 10.150 -21.525 1.00 97.88 221 LYS A CA 1
ATOM 1804 C C . LYS A 1 221 ? 8.728 8.758 -21.241 1.00 97.88 221 LYS A C 1
ATOM 1806 O O . LYS A 1 221 ? 9.912 8.646 -20.939 1.00 97.88 221 LYS A O 1
ATOM 1811 N N . THR A 1 222 ? 7.924 7.711 -21.426 1.00 98.12 222 THR A N 1
ATOM 1812 C CA . THR A 1 222 ? 8.381 6.326 -21.292 1.00 98.12 222 THR A CA 1
ATOM 1813 C C . THR A 1 222 ? 9.507 6.029 -22.277 1.00 98.12 222 THR A C 1
ATOM 1815 O O . THR A 1 222 ? 10.554 5.557 -21.852 1.00 98.12 222 THR A O 1
ATOM 1818 N N . LEU A 1 223 ? 9.352 6.340 -23.571 1.00 98.56 223 LEU A N 1
ATOM 1819 C CA . LEU A 1 223 ? 10.391 6.075 -24.573 1.00 98.56 223 LEU A CA 1
ATOM 1820 C C . LEU A 1 223 ? 11.699 6.797 -24.231 1.00 98.56 223 LEU A C 1
ATOM 1822 O O . LEU A 1 223 ? 12.766 6.188 -24.291 1.00 98.56 223 LEU A O 1
ATOM 1826 N N . LYS A 1 224 ? 11.616 8.066 -23.820 1.00 97.88 224 LYS A N 1
ATOM 1827 C CA . LYS A 1 224 ? 12.774 8.838 -23.365 1.00 97.88 224 LYS A CA 1
ATOM 1828 C C . LYS A 1 224 ? 13.473 8.154 -22.189 1.00 97.88 224 LYS A C 1
ATOM 1830 O O . LYS A 1 224 ? 14.679 7.929 -22.266 1.00 97.88 224 LYS A O 1
ATOM 1835 N N . SER A 1 225 ? 12.729 7.778 -21.147 1.00 96.38 225 SER A N 1
ATOM 1836 C CA . SER A 1 225 ? 13.287 7.066 -19.994 1.00 96.38 225 SER A CA 1
ATOM 1837 C C . SER A 1 225 ? 13.940 5.743 -20.413 1.00 96.38 225 SER A C 1
ATOM 1839 O O . SER A 1 225 ? 15.047 5.447 -19.978 1.00 96.38 225 SER A O 1
ATOM 1841 N N . LEU A 1 226 ? 13.336 4.972 -21.325 1.00 97.12 226 LEU A N 1
ATOM 1842 C CA . LEU A 1 226 ? 13.937 3.730 -21.830 1.00 97.12 226 LEU A CA 1
ATOM 1843 C C . LEU A 1 226 ? 15.262 3.969 -22.571 1.00 97.12 226 LEU A C 1
ATOM 1845 O O . LEU A 1 226 ? 16.223 3.229 -22.361 1.00 97.12 226 LEU A O 1
ATOM 1849 N N . VAL A 1 227 ? 15.341 5.008 -23.407 1.00 96.44 227 VAL A N 1
ATOM 1850 C CA . VAL A 1 227 ? 16.563 5.369 -24.149 1.00 96.44 227 VAL A CA 1
ATOM 1851 C C . VAL A 1 227 ? 17.677 5.840 -23.213 1.00 96.44 227 VAL A C 1
ATOM 1853 O O . VAL A 1 227 ? 18.831 5.442 -23.391 1.00 96.44 227 VAL A O 1
ATOM 1856 N N . GLU A 1 228 ? 17.341 6.661 -22.217 1.00 92.94 228 GLU A N 1
ATOM 1857 C CA . GLU A 1 228 ? 18.304 7.223 -21.265 1.00 92.94 228 GLU A CA 1
ATOM 1858 C C . GLU A 1 228 ? 18.811 6.176 -20.263 1.00 92.94 228 GLU A C 1
ATOM 1860 O O . GLU A 1 228 ? 20.011 6.109 -19.998 1.00 92.94 228 GLU A O 1
ATOM 1865 N N . LEU A 1 229 ? 17.912 5.352 -19.721 1.00 91.12 229 LEU A N 1
ATOM 1866 C CA . LEU A 1 229 ? 18.212 4.428 -18.622 1.00 91.12 229 LEU A CA 1
ATOM 1867 C C . LEU A 1 229 ? 18.674 3.056 -19.109 1.00 91.12 229 LEU A C 1
ATOM 1869 O O . LEU A 1 229 ? 19.457 2.399 -18.429 1.00 91.12 229 LEU A O 1
ATOM 1873 N N . LYS A 1 230 ? 18.182 2.621 -20.276 1.00 93.31 230 LYS A N 1
ATOM 1874 C CA . LYS A 1 230 ? 18.406 1.285 -20.848 1.00 93.31 230 LYS A CA 1
ATOM 1875 C C . LYS A 1 230 ? 18.143 0.158 -19.831 1.00 93.31 230 LYS A C 1
ATOM 1877 O O . LYS A 1 230 ? 19.048 -0.638 -19.568 1.00 93.31 230 LYS A O 1
ATOM 1882 N N . PRO A 1 231 ? 16.935 0.106 -19.234 1.00 93.31 231 PRO A N 1
ATOM 1883 C CA . PRO A 1 231 ? 16.632 -0.856 -18.188 1.00 93.31 231 PRO A CA 1
ATOM 1884 C C . PRO A 1 231 ? 16.536 -2.273 -18.748 1.00 93.31 231 PRO A C 1
ATOM 1886 O O . PRO A 1 231 ? 16.265 -2.482 -19.930 1.00 93.31 231 PRO A O 1
ATOM 1889 N N . GLU A 1 232 ? 16.715 -3.249 -17.870 1.00 90.88 232 GLU A N 1
ATOM 1890 C CA . GLU A 1 232 ? 16.655 -4.674 -18.219 1.00 90.88 232 GLU A CA 1
ATOM 1891 C C . GLU A 1 232 ? 15.317 -5.292 -17.855 1.00 90.88 232 GLU A C 1
ATOM 1893 O O . GLU A 1 232 ? 14.880 -6.266 -18.466 1.00 90.88 232 GLU A O 1
ATOM 1898 N N . LYS A 1 233 ? 14.628 -4.677 -16.895 1.00 93.69 233 LYS A N 1
ATOM 1899 C CA . LYS A 1 233 ? 13.291 -5.074 -16.492 1.00 93.69 233 LYS A CA 1
ATOM 1900 C C . LYS A 1 233 ? 12.442 -3.852 -16.199 1.00 93.69 233 LYS A C 1
ATOM 1902 O O . LYS A 1 233 ? 12.846 -2.968 -15.445 1.00 93.69 233 LYS A O 1
ATOM 1907 N N . ILE A 1 234 ? 11.240 -3.834 -16.769 1.00 96.88 234 ILE A N 1
ATOM 1908 C CA . ILE A 1 234 ? 10.223 -2.831 -16.454 1.00 96.88 234 ILE A CA 1
ATOM 1909 C C . ILE A 1 234 ? 9.177 -3.489 -15.569 1.00 96.88 234 ILE A C 1
ATOM 1911 O O . ILE A 1 234 ? 8.570 -4.484 -15.964 1.00 96.88 234 ILE A O 1
ATOM 1915 N N . VAL A 1 235 ? 8.954 -2.927 -14.388 1.00 96.94 235 VAL A N 1
ATOM 1916 C CA . VAL A 1 235 ? 7.899 -3.349 -13.466 1.00 96.94 235 VAL A CA 1
ATOM 1917 C C . VAL A 1 235 ? 6.842 -2.257 -13.434 1.00 96.94 235 VAL A C 1
ATOM 1919 O O . VAL A 1 235 ? 7.158 -1.096 -13.209 1.00 96.94 235 VAL A O 1
ATOM 1922 N N . CYS A 1 236 ? 5.585 -2.615 -13.663 1.00 97.25 236 CYS A N 1
ATOM 1923 C CA . CYS A 1 236 ? 4.472 -1.676 -13.624 1.00 97.25 236 CYS A CA 1
ATOM 1924 C C . CYS A 1 236 ? 3.427 -2.151 -12.622 1.00 97.25 236 CYS A C 1
ATOM 1926 O O . CYS A 1 236 ? 3.086 -3.329 -12.630 1.00 97.25 236 CYS A O 1
ATOM 1928 N N . THR A 1 237 ? 2.915 -1.261 -11.775 1.00 95.31 237 THR A N 1
ATOM 1929 C CA . THR A 1 237 ? 1.810 -1.578 -10.849 1.00 95.31 237 THR A CA 1
ATOM 1930 C C . THR A 1 237 ? 0.518 -0.834 -11.159 1.00 95.31 237 THR A C 1
ATOM 1932 O O . THR A 1 237 ? -0.469 -1.041 -10.460 1.00 95.31 237 THR A O 1
ATOM 1935 N N . GLN A 1 238 ? 0.503 0.025 -12.183 1.00 89.75 238 GLN A N 1
ATOM 1936 C CA . GLN A 1 238 ? -0.692 0.758 -12.598 1.00 89.75 238 GLN A CA 1
ATOM 1937 C C . GLN A 1 238 ? -1.396 0.086 -13.782 1.00 89.75 238 GLN A C 1
ATOM 1939 O O . GLN A 1 238 ? -0.753 -0.481 -14.662 1.00 89.75 238 GLN A O 1
ATOM 1944 N N . ALA A 1 239 ? -2.720 0.217 -13.845 1.00 84.94 239 ALA A N 1
ATOM 1945 C CA . ALA A 1 239 ? -3.526 -0.299 -14.953 1.00 84.94 239 ALA A CA 1
ATOM 1946 C C . ALA A 1 239 ? -3.779 0.729 -16.079 1.00 84.94 239 ALA A C 1
ATOM 1948 O O . ALA A 1 239 ? -4.432 0.399 -17.068 1.00 84.94 239 ALA A O 1
ATOM 1949 N N . LEU A 1 240 ? -3.289 1.967 -15.939 1.00 86.50 240 LEU A N 1
ATOM 1950 C CA . LEU A 1 240 ? -3.527 3.076 -16.872 1.00 86.50 240 LEU A CA 1
ATOM 1951 C C . LEU A 1 240 ? -2.483 3.122 -18.000 1.00 86.50 240 LEU A C 1
ATOM 1953 O O . LEU A 1 240 ? -1.323 2.767 -17.791 1.00 86.50 240 LEU A O 1
ATOM 1957 N N . ALA A 1 241 ? -2.872 3.609 -19.184 1.00 91.25 241 ALA A N 1
ATOM 1958 C CA . ALA A 1 241 ? -1.982 3.896 -20.313 1.00 91.25 241 ALA A CA 1
ATOM 1959 C C . ALA A 1 241 ? -1.077 2.733 -20.769 1.00 91.25 241 ALA A C 1
ATOM 1961 O O . ALA A 1 241 ? -0.020 2.947 -21.373 1.00 91.25 241 ALA A O 1
ATOM 1962 N N . ASN A 1 242 ? -1.507 1.489 -20.533 1.00 93.44 242 ASN A N 1
ATOM 1963 C CA . ASN A 1 242 ? -0.761 0.284 -20.902 1.00 93.44 242 ASN A CA 1
ATOM 1964 C C . ASN A 1 242 ? -0.415 0.254 -22.398 1.00 93.44 242 ASN A C 1
ATOM 1966 O O . ASN A 1 242 ? 0.690 -0.144 -22.765 1.00 93.44 242 ASN A O 1
ATOM 1970 N N . TYR A 1 243 ? -1.321 0.725 -23.263 1.00 95.25 243 TYR A N 1
ATOM 1971 C CA . TYR A 1 243 ? -1.074 0.825 -24.702 1.00 95.25 243 TYR A CA 1
ATOM 1972 C C . TYR A 1 243 ? 0.134 1.719 -25.022 1.00 95.25 243 TYR A C 1
ATOM 1974 O O . TYR A 1 243 ? 1.052 1.287 -25.718 1.00 95.25 243 TYR A O 1
ATOM 1982 N N . ALA A 1 244 ? 0.163 2.943 -24.481 1.00 96.94 244 ALA A N 1
ATOM 1983 C CA . ALA A 1 244 ? 1.233 3.910 -24.722 1.00 96.94 244 ALA A CA 1
ATOM 1984 C C . ALA A 1 244 ? 2.590 3.406 -24.204 1.00 96.94 244 ALA A C 1
ATOM 1986 O O . ALA A 1 244 ? 3.598 3.498 -24.908 1.00 96.94 244 ALA A O 1
ATOM 1987 N N . ILE A 1 245 ? 2.604 2.803 -23.010 1.00 97.56 245 ILE A N 1
ATOM 1988 C CA . ILE A 1 245 ? 3.807 2.207 -22.413 1.00 97.56 245 ILE A CA 1
ATOM 1989 C C . ILE A 1 245 ? 4.326 1.052 -23.281 1.00 97.56 245 ILE A C 1
ATOM 1991 O O . ILE A 1 245 ? 5.506 1.012 -23.629 1.00 97.56 245 ILE A O 1
ATOM 1995 N N . LEU A 1 246 ? 3.456 0.123 -23.686 1.00 97.94 246 LEU A N 1
ATOM 1996 C CA . LEU A 1 246 ? 3.844 -1.018 -24.522 1.00 97.94 246 LEU A CA 1
ATOM 1997 C C . LEU A 1 246 ? 4.287 -0.597 -25.925 1.00 97.94 246 LEU A C 1
ATOM 1999 O O . LEU A 1 246 ? 5.186 -1.222 -26.496 1.00 97.94 246 LEU A O 1
ATOM 2003 N N . LEU A 1 247 ? 3.690 0.459 -26.483 1.00 98.25 247 LEU A N 1
ATOM 2004 C CA . LEU A 1 247 ? 4.120 1.036 -27.751 1.00 98.25 247 LEU A CA 1
ATOM 2005 C C . LEU A 1 247 ? 5.530 1.629 -27.632 1.00 98.25 247 LEU A C 1
ATOM 2007 O O . LEU A 1 247 ? 6.368 1.355 -28.492 1.00 98.25 247 LEU A O 1
ATOM 2011 N N . ALA A 1 248 ? 5.826 2.355 -26.550 1.00 98.62 248 ALA A N 1
ATOM 2012 C CA . ALA A 1 248 ? 7.169 2.867 -26.270 1.00 98.62 248 ALA A CA 1
ATOM 2013 C C . ALA A 1 248 ? 8.190 1.728 -26.151 1.00 98.62 248 ALA A C 1
ATOM 2015 O O . ALA A 1 248 ? 9.246 1.781 -26.777 1.00 98.62 248 ALA A O 1
ATOM 2016 N N . ILE A 1 249 ? 7.841 0.651 -25.441 1.00 98.56 249 ILE A N 1
ATOM 2017 C CA . ILE A 1 249 ? 8.677 -0.554 -25.328 1.00 98.56 249 ILE A CA 1
ATOM 2018 C C . ILE A 1 249 ? 8.907 -1.200 -26.696 1.00 98.56 249 ILE A C 1
ATOM 2020 O O . ILE A 1 249 ? 10.027 -1.583 -27.021 1.00 98.56 249 ILE A O 1
ATOM 2024 N N . ARG A 1 250 ? 7.872 -1.304 -27.537 1.00 98.31 250 ARG A N 1
ATOM 2025 C CA . ARG A 1 250 ? 8.006 -1.860 -28.890 1.00 98.31 250 ARG A CA 1
ATOM 2026 C C . ARG A 1 250 ? 8.960 -1.032 -29.751 1.00 98.31 250 ARG A C 1
ATOM 2028 O O . ARG A 1 250 ? 9.785 -1.614 -30.453 1.00 98.31 250 ARG A O 1
ATOM 2035 N N . VAL A 1 251 ? 8.840 0.295 -29.715 1.00 98.56 251 VAL A N 1
ATOM 2036 C CA . VAL A 1 251 ? 9.736 1.215 -30.435 1.00 98.56 251 VAL A CA 1
ATOM 2037 C C . VAL A 1 251 ? 11.161 1.086 -29.897 1.00 98.56 251 VAL A C 1
ATOM 2039 O O . VAL A 1 251 ? 12.092 0.920 -30.682 1.00 98.56 251 VAL A O 1
ATOM 2042 N N . TYR A 1 252 ? 11.328 1.054 -28.574 1.00 98.50 252 TYR A N 1
ATOM 2043 C CA . TYR A 1 252 ? 12.617 0.828 -27.926 1.00 98.50 252 TYR A CA 1
ATOM 2044 C C . TYR A 1 252 ? 13.275 -0.481 -28.384 1.00 98.50 252 TYR A C 1
ATOM 2046 O O . TYR A 1 252 ? 14.394 -0.460 -28.895 1.00 98.50 252 TYR A O 1
ATOM 2054 N N . ASN A 1 253 ? 12.549 -1.600 -28.311 1.00 98.25 253 ASN A N 1
ATOM 2055 C CA . ASN A 1 253 ? 13.029 -2.916 -28.737 1.00 98.25 253 ASN A CA 1
ATOM 2056 C C . ASN A 1 253 ? 13.415 -2.959 -30.221 1.00 98.25 253 ASN A C 1
ATOM 2058 O O . ASN A 1 253 ? 14.331 -3.687 -30.587 1.00 98.25 253 ASN A O 1
ATOM 2062 N N . ARG A 1 254 ? 12.716 -2.209 -31.083 1.00 97.75 254 ARG A N 1
ATOM 2063 C CA . ARG A 1 254 ? 12.970 -2.210 -32.530 1.00 97.75 254 ARG A CA 1
ATOM 2064 C C . ARG A 1 254 ? 14.169 -1.352 -32.931 1.00 97.75 254 ARG A C 1
ATOM 2066 O O . ARG A 1 254 ? 14.873 -1.728 -33.862 1.00 97.75 254 ARG A O 1
ATOM 2073 N N . PHE A 1 255 ? 14.352 -0.196 -32.295 1.00 98.06 255 PHE A N 1
ATOM 2074 C CA . PHE A 1 255 ? 15.273 0.833 -32.794 1.00 98.06 255 PHE A CA 1
ATOM 2075 C C . PHE A 1 255 ? 16.448 1.144 -31.863 1.00 98.06 255 PHE A C 1
ATOM 2077 O O . PHE A 1 255 ? 17.470 1.630 -32.336 1.00 98.06 255 PHE A O 1
ATOM 2084 N N . PHE A 1 256 ? 16.324 0.883 -30.561 1.00 97.00 256 PHE A N 1
ATOM 2085 C CA . PHE A 1 256 ? 17.295 1.334 -29.555 1.00 97.00 256 PHE A CA 1
ATOM 2086 C C . PHE A 1 256 ? 17.935 0.187 -28.768 1.00 97.00 256 PHE A C 1
ATOM 2088 O O . PHE A 1 256 ? 19.046 0.338 -28.254 1.00 97.00 256 PHE A O 1
ATOM 2095 N N . LEU A 1 257 ? 17.254 -0.955 -28.663 1.00 95.25 257 LEU A N 1
ATOM 2096 C CA . LEU A 1 257 ? 17.797 -2.148 -28.033 1.00 95.25 257 LEU A CA 1
ATOM 2097 C C . LEU A 1 257 ? 18.833 -2.810 -28.954 1.00 95.25 257 LEU A C 1
ATOM 2099 O O . LEU A 1 257 ? 18.613 -2.973 -30.153 1.00 95.25 257 LEU A O 1
ATOM 2103 N N . ALA A 1 258 ? 19.974 -3.200 -28.387 1.00 92.75 258 ALA A N 1
ATOM 2104 C CA . ALA A 1 258 ? 21.007 -3.912 -29.130 1.00 92.75 258 ALA A CA 1
ATOM 2105 C C . ALA A 1 258 ? 20.478 -5.264 -29.644 1.00 92.75 258 ALA A C 1
ATOM 2107 O O . ALA A 1 258 ? 19.789 -5.975 -28.916 1.00 92.75 258 ALA A O 1
ATOM 2108 N N . LYS A 1 259 ? 20.839 -5.640 -30.880 1.00 92.12 259 LYS A N 1
ATOM 2109 C CA . LYS A 1 259 ? 20.313 -6.839 -31.568 1.00 92.12 259 LYS A CA 1
ATOM 2110 C C . LYS A 1 259 ? 20.558 -8.161 -30.825 1.00 92.12 259 LYS A C 1
ATOM 2112 O O . LYS A 1 259 ? 19.854 -9.127 -31.072 1.00 92.12 259 LYS A O 1
ATOM 2117 N N . ASN A 1 260 ? 21.556 -8.205 -29.946 1.00 91.81 260 ASN A N 1
ATOM 2118 C CA . ASN A 1 260 ? 21.934 -9.378 -29.157 1.00 91.81 260 ASN A CA 1
ATOM 2119 C C . ASN A 1 260 ? 21.248 -9.451 -27.782 1.00 91.81 260 ASN A C 1
ATOM 2121 O O . ASN A 1 260 ? 21.587 -10.326 -26.988 1.00 91.81 260 ASN A O 1
ATOM 2125 N N . LYS A 1 261 ? 20.350 -8.515 -27.457 1.00 91.00 261 LYS A N 1
ATOM 2126 C CA . LYS A 1 261 ? 19.614 -8.516 -26.192 1.00 91.00 261 LYS A CA 1
ATOM 2127 C C . LYS A 1 261 ? 18.206 -9.064 -26.380 1.00 91.00 261 LYS A C 1
ATOM 2129 O O . LYS A 1 261 ? 17.539 -8.769 -27.369 1.00 91.00 261 LYS A O 1
ATOM 2134 N N . GLU A 1 262 ? 17.746 -9.798 -25.371 1.00 93.94 262 GLU A N 1
ATOM 2135 C CA . GLU A 1 262 ? 16.354 -10.222 -25.268 1.00 93.94 262 GLU A CA 1
ATOM 2136 C C . GLU A 1 262 ? 15.412 -9.008 -25.285 1.00 93.94 262 GLU A C 1
ATOM 2138 O O . GLU A 1 262 ? 15.697 -8.010 -24.611 1.00 93.94 262 GLU A O 1
ATOM 2143 N N . PRO A 1 263 ? 14.283 -9.068 -26.017 1.00 96.62 263 PRO A N 1
ATOM 2144 C CA . PRO A 1 263 ? 13.318 -7.980 -26.051 1.00 96.62 263 PRO A CA 1
ATOM 2145 C C . PRO A 1 263 ? 12.821 -7.614 -24.652 1.00 96.62 263 PRO A C 1
ATOM 2147 O O . PRO A 1 263 ? 12.361 -8.472 -23.894 1.00 96.62 263 PRO A O 1
ATOM 2150 N N . LEU A 1 264 ? 12.836 -6.319 -24.340 1.00 96.88 264 LEU A N 1
ATOM 2151 C CA . LEU A 1 264 ? 12.339 -5.805 -23.072 1.00 96.88 264 LEU A CA 1
ATOM 2152 C C . LEU A 1 264 ? 10.827 -6.034 -22.962 1.00 96.88 264 LEU A C 1
ATOM 2154 O O . LEU A 1 264 ? 10.080 -5.791 -23.916 1.00 96.88 264 LEU A O 1
ATOM 2158 N N . LYS A 1 265 ? 10.375 -6.485 -21.789 1.00 97.75 265 LYS A N 1
ATOM 2159 C CA . LYS A 1 265 ? 8.961 -6.753 -21.494 1.00 97.75 265 LYS A CA 1
ATOM 2160 C C . LYS A 1 265 ? 8.468 -5.897 -20.331 1.00 97.75 265 LYS A C 1
ATOM 2162 O O . LYS A 1 265 ? 9.223 -5.563 -19.419 1.00 97.75 265 LYS A O 1
ATOM 2167 N N . LEU A 1 266 ? 7.178 -5.576 -20.360 1.00 97.94 266 LEU A N 1
ATOM 2168 C CA . LEU A 1 266 ? 6.448 -4.955 -19.263 1.00 97.94 266 LEU A CA 1
ATOM 2169 C C . LEU A 1 266 ? 5.965 -6.042 -18.299 1.00 97.94 266 LEU A C 1
ATOM 2171 O O . LEU A 1 266 ? 5.108 -6.844 -18.662 1.00 97.94 266 LEU A O 1
ATOM 2175 N N . HIS A 1 267 ? 6.486 -6.062 -17.075 1.00 97.75 267 HIS A N 1
ATOM 2176 C CA . HIS A 1 267 ? 5.996 -6.922 -15.999 1.00 97.75 267 HIS A CA 1
ATOM 2177 C C . HIS A 1 267 ? 4.919 -6.166 -15.217 1.00 97.75 267 HIS A C 1
ATOM 2179 O O . HIS A 1 267 ? 5.232 -5.373 -14.329 1.00 97.75 267 HIS A O 1
ATOM 2185 N N . LEU A 1 268 ? 3.658 -6.380 -15.580 1.00 97.19 268 LEU A N 1
ATOM 2186 C CA . LEU A 1 268 ? 2.504 -5.686 -15.015 1.00 97.19 268 LEU A CA 1
ATOM 2187 C C . LEU A 1 268 ? 1.945 -6.462 -13.821 1.00 97.19 268 LEU A C 1
ATOM 2189 O O . LEU A 1 268 ? 1.467 -7.578 -13.992 1.00 97.19 268 LEU A O 1
ATOM 2193 N N . TYR A 1 269 ? 1.997 -5.877 -12.630 1.00 95.94 269 TYR A N 1
ATOM 2194 C CA . TYR A 1 269 ? 1.484 -6.443 -11.387 1.00 95.94 269 TYR A CA 1
ATOM 2195 C C . TYR A 1 269 ? 0.141 -5.812 -11.027 1.00 95.94 269 TYR A C 1
ATOM 2197 O O . TYR A 1 269 ? 0.073 -4.620 -10.735 1.00 95.94 269 TYR A O 1
ATOM 2205 N N . MET A 1 270 ? -0.912 -6.625 -11.004 1.00 92.94 270 MET A N 1
ATOM 2206 C CA . MET A 1 270 ? -2.246 -6.209 -10.578 1.00 92.94 270 MET A CA 1
ATOM 2207 C C . MET A 1 270 ? -2.442 -6.447 -9.084 1.00 92.94 270 MET A C 1
ATOM 2209 O O . MET A 1 270 ? -2.147 -7.527 -8.566 1.00 92.94 270 MET A O 1
ATOM 2213 N N . THR A 1 271 ? -2.966 -5.429 -8.405 1.00 89.56 271 THR A N 1
ATOM 2214 C CA . THR A 1 271 ? -3.341 -5.476 -6.985 1.00 89.56 271 THR A CA 1
ATOM 2215 C C . THR A 1 271 ? -4.765 -5.957 -6.754 1.00 89.56 271 THR A C 1
ATOM 2217 O O . THR A 1 271 ? -5.088 -6.413 -5.661 1.00 89.56 271 THR A O 1
ATOM 2220 N N . ASP A 1 272 ? -5.608 -5.877 -7.776 1.00 89.75 272 ASP A N 1
ATOM 2221 C CA . ASP A 1 272 ? -7.008 -6.268 -7.700 1.00 89.75 272 ASP A CA 1
ATOM 2222 C C . ASP A 1 272 ? -7.193 -7.729 -8.095 1.00 89.75 272 ASP A C 1
ATOM 2224 O O . ASP A 1 272 ? -6.518 -8.265 -8.982 1.00 89.75 272 ASP A O 1
ATOM 2228 N N . MET A 1 273 ? -8.117 -8.396 -7.409 1.00 89.06 273 MET A N 1
ATOM 2229 C CA . MET A 1 273 ? -8.394 -9.806 -7.639 1.00 89.06 273 MET A CA 1
ATOM 2230 C C . MET A 1 273 ? -8.978 -10.003 -9.036 1.00 89.06 273 MET A C 1
ATOM 2232 O O . MET A 1 273 ? -9.890 -9.281 -9.438 1.00 89.06 273 MET A O 1
ATOM 2236 N N . ALA A 1 274 ? -8.489 -11.005 -9.767 1.00 87.44 274 ALA A N 1
ATOM 2237 C CA . ALA A 1 274 ? -8.968 -11.335 -11.106 1.00 87.44 274 ALA A CA 1
ATOM 2238 C C . ALA A 1 274 ? -10.389 -11.921 -11.053 1.00 87.44 274 ALA A C 1
ATOM 2240 O O . ALA A 1 274 ? -10.593 -13.120 -10.844 1.00 87.44 274 ALA A O 1
ATOM 2241 N N . THR A 1 275 ? -11.383 -11.046 -11.196 1.00 87.50 275 THR A N 1
ATOM 2242 C CA . THR A 1 275 ? -12.810 -11.370 -11.141 1.00 87.50 275 THR A CA 1
ATOM 2243 C C . THR A 1 275 ? -13.549 -10.618 -12.244 1.00 87.50 275 THR A C 1
ATOM 2245 O O . THR A 1 275 ? -13.042 -9.635 -12.778 1.00 87.50 275 THR A O 1
ATOM 2248 N N . LYS A 1 276 ? -14.795 -11.010 -12.530 1.00 86.06 276 LYS A N 1
ATOM 2249 C CA . LYS A 1 276 ? -15.667 -10.268 -13.459 1.00 86.06 276 LYS A CA 1
ATOM 2250 C C . LYS A 1 276 ? -15.924 -8.805 -13.053 1.00 86.06 276 LYS A C 1
ATOM 2252 O O . LYS A 1 276 ? -16.388 -8.008 -13.851 1.00 86.06 276 LYS A O 1
ATOM 2257 N N . TYR A 1 277 ? -15.658 -8.432 -11.799 1.00 87.88 277 TYR A N 1
ATOM 2258 C CA . TYR A 1 277 ? -15.904 -7.070 -11.316 1.00 87.88 277 TYR A CA 1
ATOM 2259 C C . TYR A 1 277 ? -14.703 -6.131 -11.513 1.00 87.88 277 TYR A C 1
ATOM 2261 O O . TYR A 1 277 ? -14.861 -4.912 -11.522 1.00 87.88 277 TYR A O 1
ATOM 2269 N N . SER A 1 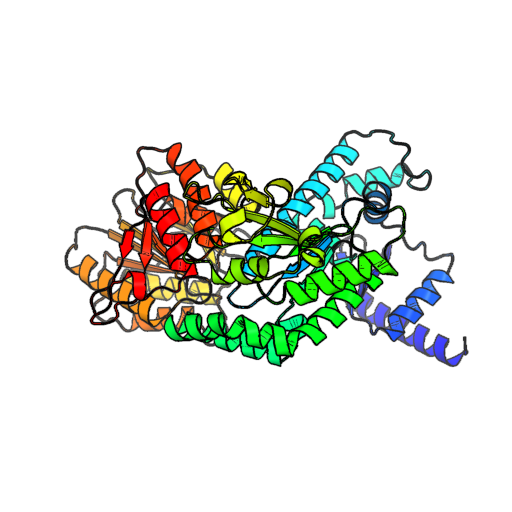278 ? -13.508 -6.682 -11.726 1.00 85.44 278 SER A N 1
ATOM 2270 C CA . SER A 1 278 ? -12.280 -5.932 -12.017 1.00 85.44 278 SER A CA 1
ATOM 2271 C C . SER A 1 278 ? -11.976 -5.858 -13.519 1.00 85.44 278 SER A C 1
ATOM 2273 O O . SER A 1 278 ? -10.880 -5.463 -13.910 1.00 85.44 278 SER A O 1
ATOM 2275 N N . GLU A 1 279 ? -12.952 -6.183 -14.377 1.00 82.69 279 GLU A N 1
ATOM 2276 C CA . GLU A 1 279 ? -12.801 -6.220 -15.838 1.00 82.69 279 GLU A CA 1
ATOM 2277 C C . GLU A 1 279 ? -12.251 -4.926 -16.436 1.00 82.69 279 GLU A C 1
ATOM 2279 O O . GLU A 1 279 ? -11.503 -5.000 -17.394 1.00 82.69 279 GLU A O 1
ATOM 2284 N N . HIS A 1 280 ? -12.541 -3.754 -15.873 1.00 82.12 280 HIS A N 1
ATOM 2285 C CA . HIS A 1 280 ? -12.014 -2.475 -16.365 1.00 82.12 280 HIS A CA 1
ATOM 2286 C C . HIS A 1 280 ? -10.476 -2.389 -16.313 1.00 82.12 280 HIS A C 1
ATOM 2288 O O . HIS A 1 280 ? -9.870 -1.775 -17.188 1.00 82.12 280 HIS A O 1
ATOM 2294 N N . PHE A 1 281 ? -9.823 -3.054 -15.353 1.00 84.69 281 PHE A N 1
ATOM 2295 C CA . PHE A 1 281 ? -8.360 -3.124 -15.313 1.00 84.69 281 PHE A CA 1
ATOM 2296 C C . PHE A 1 281 ? -7.800 -4.099 -16.358 1.00 84.69 281 PHE A C 1
ATOM 2298 O O . PHE A 1 281 ? -6.754 -3.837 -16.957 1.00 84.69 281 PHE A O 1
ATOM 2305 N N . PHE A 1 282 ? -8.512 -5.197 -16.632 1.00 87.50 282 PHE A N 1
ATOM 2306 C CA . PHE A 1 282 ? -8.100 -6.224 -17.597 1.00 87.50 282 PHE A CA 1
ATOM 2307 C C . PHE A 1 282 ? -8.536 -5.925 -19.041 1.00 87.50 282 PHE A C 1
ATOM 2309 O O . PHE A 1 282 ? -7.888 -6.376 -19.984 1.00 87.50 282 PHE A O 1
ATOM 2316 N N . SER A 1 283 ? -9.583 -5.128 -19.248 1.00 85.31 283 SER A N 1
ATOM 2317 C CA . SER A 1 283 ? -10.119 -4.776 -20.566 1.00 85.31 283 SER A CA 1
ATOM 2318 C C . SER A 1 283 ? -9.108 -3.964 -21.366 1.00 85.31 283 SER A C 1
ATOM 2320 O O . SER A 1 283 ? -8.933 -4.218 -22.557 1.00 85.31 283 SER A O 1
ATOM 2322 N N . SER A 1 284 ? -8.357 -3.086 -20.689 1.00 86.62 284 SER A N 1
ATOM 2323 C CA . SER A 1 284 ? -7.228 -2.353 -21.271 1.00 86.62 284 SER A CA 1
ATOM 2324 C C . SER A 1 284 ? -6.177 -3.287 -21.883 1.00 86.62 284 SER A C 1
ATOM 2326 O O . SER A 1 284 ? -5.562 -2.941 -22.888 1.00 86.62 284 SER A O 1
ATOM 2328 N N . ILE A 1 285 ? -6.002 -4.489 -21.318 1.00 90.81 285 ILE A N 1
ATOM 2329 C CA . ILE A 1 285 ? -5.111 -5.538 -21.827 1.00 90.81 285 ILE A CA 1
ATOM 2330 C C . ILE A 1 285 ? -5.787 -6.304 -22.970 1.00 90.81 285 ILE A C 1
ATOM 2332 O O . ILE A 1 285 ? -5.163 -6.570 -23.999 1.00 90.81 285 ILE A O 1
ATOM 2336 N N . LYS A 1 286 ? -7.074 -6.630 -22.804 1.00 90.12 286 LYS A N 1
ATOM 2337 C CA . LYS A 1 286 ? -7.881 -7.402 -23.758 1.00 90.12 286 LYS A CA 1
ATOM 2338 C C . LYS A 1 286 ? -7.913 -6.771 -25.154 1.00 90.12 286 LYS A C 1
ATOM 2340 O O . LYS A 1 286 ? -7.843 -7.495 -26.150 1.00 90.12 286 LYS A O 1
ATOM 2345 N N . ILE A 1 287 ? -7.973 -5.439 -25.220 1.00 91.19 287 ILE A N 1
ATOM 2346 C CA . ILE A 1 287 ? -8.013 -4.667 -26.474 1.00 91.19 287 ILE A CA 1
ATOM 2347 C C . ILE A 1 287 ? -6.629 -4.405 -27.091 1.00 91.19 287 ILE A C 1
ATOM 2349 O O . ILE A 1 287 ? -6.542 -3.827 -28.173 1.00 91.19 287 ILE A O 1
ATOM 2353 N N . LEU A 1 288 ? -5.530 -4.816 -26.443 1.00 93.44 288 LEU A N 1
ATOM 2354 C CA . LEU A 1 288 ? -4.189 -4.595 -26.989 1.00 93.44 288 LEU A CA 1
ATOM 2355 C C . LEU A 1 288 ? -3.991 -5.380 -28.294 1.00 93.44 288 LEU A C 1
ATOM 2357 O O . LEU A 1 288 ? -4.246 -6.591 -28.312 1.00 93.44 288 LEU A O 1
ATOM 2361 N N . PRO A 1 289 ? -3.425 -4.763 -29.347 1.00 95.31 289 PRO A N 1
ATOM 2362 C CA . PRO A 1 289 ? -2.995 -5.485 -30.538 1.00 95.31 289 PRO A CA 1
ATOM 2363 C C . PRO A 1 289 ? -1.986 -6.589 -30.196 1.00 95.31 289 PRO A C 1
ATOM 2365 O O . PRO A 1 289 ? -1.113 -6.401 -29.342 1.00 95.31 289 PRO A O 1
ATOM 2368 N N . SER A 1 290 ? -2.032 -7.715 -30.916 1.00 94.19 290 SER A N 1
ATOM 2369 C CA . SER A 1 290 ? -1.104 -8.854 -30.744 1.00 94.19 290 SER A CA 1
ATOM 2370 C C . SER A 1 290 ? 0.372 -8.424 -30.762 1.00 94.19 290 SER A C 1
ATOM 2372 O O . SER A 1 290 ? 1.195 -8.874 -29.962 1.00 94.19 290 SER A O 1
ATOM 2374 N N . ALA A 1 291 ? 0.677 -7.460 -31.631 1.00 95.56 291 ALA A N 1
ATOM 2375 C CA . ALA A 1 291 ? 1.964 -6.808 -31.808 1.00 95.56 291 ALA A CA 1
ATOM 2376 C C . ALA A 1 291 ? 2.539 -6.156 -30.534 1.00 95.56 291 ALA A C 1
ATOM 2378 O O . ALA A 1 291 ? 3.766 -6.095 -30.399 1.00 95.56 291 ALA A O 1
ATOM 2379 N N . LEU A 1 292 ? 1.679 -5.649 -29.644 1.00 96.69 292 LEU A N 1
ATOM 2380 C CA . LEU A 1 292 ? 2.049 -5.080 -28.343 1.00 96.69 292 LEU A CA 1
ATOM 2381 C C . LEU A 1 292 ? 1.948 -6.124 -27.235 1.00 96.69 292 LEU A C 1
ATOM 2383 O O . LEU A 1 292 ? 2.809 -6.180 -26.361 1.00 96.69 292 LEU A O 1
ATOM 2387 N N . ARG A 1 293 ? 0.930 -6.987 -27.309 1.00 95.00 293 ARG A N 1
ATOM 2388 C CA . ARG A 1 293 ? 0.636 -8.012 -26.307 1.00 95.00 293 ARG A CA 1
ATOM 2389 C C . ARG A 1 293 ? 1.824 -8.929 -26.029 1.00 95.00 293 ARG A C 1
ATOM 2391 O O . ARG A 1 293 ? 2.079 -9.244 -24.875 1.00 95.00 293 ARG A O 1
ATOM 2398 N N . LYS A 1 294 ? 2.614 -9.288 -27.045 1.00 95.31 294 LYS A N 1
ATOM 2399 C CA . LYS A 1 294 ? 3.836 -10.105 -26.881 1.00 95.31 294 LYS A CA 1
ATOM 2400 C C . LYS A 1 294 ? 4.911 -9.492 -25.960 1.00 95.31 294 LYS A C 1
ATOM 2402 O O . LYS A 1 294 ? 5.787 -10.211 -25.486 1.00 95.31 294 LYS A O 1
ATOM 2407 N N . ASN A 1 295 ? 4.848 -8.182 -25.703 1.00 97.31 295 ASN A N 1
ATOM 2408 C CA . ASN A 1 295 ? 5.766 -7.467 -24.811 1.00 97.31 295 ASN A CA 1
ATOM 2409 C C . ASN A 1 295 ? 5.232 -7.359 -23.369 1.00 97.31 295 ASN A C 1
ATOM 2411 O O . ASN A 1 295 ? 5.845 -6.675 -22.557 1.00 97.31 295 ASN A O 1
ATOM 2415 N N . LEU A 1 296 ? 4.100 -7.986 -23.038 1.00 97.31 296 LEU A N 1
ATOM 2416 C CA . LEU A 1 296 ? 3.478 -7.939 -21.713 1.00 97.31 296 LEU A CA 1
ATOM 2417 C C . LEU A 1 296 ? 3.654 -9.272 -20.974 1.00 97.31 296 LEU A C 1
ATOM 2419 O O . LEU A 1 296 ? 3.456 -10.337 -21.553 1.00 97.31 296 LEU A O 1
ATOM 2423 N N . ILE A 1 297 ? 3.977 -9.215 -19.685 1.00 97.31 297 ILE A N 1
ATOM 2424 C CA . ILE A 1 297 ? 3.846 -10.327 -18.741 1.00 97.31 297 ILE A CA 1
ATOM 2425 C C . ILE A 1 297 ? 2.958 -9.846 -17.595 1.00 97.31 297 ILE A C 1
ATOM 2427 O O . ILE A 1 297 ? 3.302 -8.889 -16.903 1.00 97.31 297 ILE A O 1
ATOM 2431 N N . LEU A 1 298 ? 1.820 -10.504 -17.399 1.00 95.75 298 LEU A N 1
ATOM 2432 C CA . LEU A 1 298 ? 0.852 -10.168 -16.362 1.00 95.75 298 LEU A CA 1
ATOM 2433 C C . LEU A 1 298 ? 1.122 -10.989 -15.099 1.00 95.75 298 LEU A C 1
ATOM 2435 O O . LEU A 1 298 ? 1.175 -12.213 -15.149 1.00 95.75 298 LEU A O 1
ATOM 2439 N N . TYR A 1 299 ? 1.229 -10.318 -13.961 1.00 95.56 299 TYR A N 1
ATOM 2440 C CA . TYR A 1 299 ? 1.273 -10.897 -12.627 1.00 95.56 299 TYR A CA 1
ATOM 2441 C C . TYR A 1 299 ? 0.007 -10.476 -11.895 1.00 95.56 299 TYR A C 1
ATOM 2443 O O . TYR A 1 299 ? -0.224 -9.290 -11.679 1.00 95.56 299 TYR A O 1
ATOM 2451 N N . ALA A 1 300 ? -0.830 -11.430 -11.517 1.00 92.44 300 ALA A N 1
ATOM 2452 C CA . ALA A 1 300 ? -2.101 -11.132 -10.867 1.00 92.44 300 ALA A CA 1
ATOM 2453 C C . ALA A 1 300 ? -2.473 -12.252 -9.887 1.00 92.44 300 ALA A C 1
ATOM 2455 O O . ALA A 1 300 ? -2.026 -13.388 -10.076 1.00 92.44 300 ALA A O 1
ATOM 2456 N N . PRO A 1 301 ? -3.263 -11.970 -8.835 1.00 89.19 301 PRO A N 1
ATOM 2457 C CA . PRO A 1 301 ? -3.764 -13.002 -7.933 1.00 89.19 301 PRO A CA 1
ATOM 2458 C C . PRO A 1 301 ? -4.471 -14.128 -8.690 1.00 89.19 301 PRO A C 1
ATOM 2460 O O . PRO A 1 301 ? -5.163 -13.875 -9.674 1.00 89.19 301 PRO A O 1
ATOM 2463 N N . VAL A 1 302 ? -4.313 -15.372 -8.224 1.00 83.75 302 VAL A N 1
ATOM 2464 C CA . VAL A 1 302 ? -4.998 -16.536 -8.815 1.00 83.75 302 VAL A CA 1
ATOM 2465 C C . VAL A 1 302 ? -6.516 -16.279 -8.855 1.00 83.75 302 VAL A C 1
ATOM 2467 O O . VAL A 1 302 ? -7.088 -15.947 -7.809 1.00 83.75 302 VAL A O 1
ATOM 2470 N N . PRO A 1 303 ? -7.183 -16.445 -10.014 1.00 75.19 303 PRO A N 1
ATOM 2471 C CA . PRO A 1 303 ? -8.607 -16.204 -10.136 1.00 75.19 303 PRO A CA 1
ATOM 2472 C C . PRO A 1 303 ? -9.378 -17.226 -9.306 1.00 75.19 303 PRO A C 1
ATOM 2474 O O . PRO A 1 303 ? -8.949 -18.348 -9.038 1.00 75.19 303 PRO A O 1
ATOM 2477 N N . HIS A 1 304 ? -10.558 -16.817 -8.872 1.00 65.31 304 HIS A N 1
ATOM 2478 C CA . HIS A 1 304 ? -11.380 -17.583 -7.944 1.00 65.31 304 HIS A CA 1
ATOM 2479 C C . HIS A 1 304 ? -12.198 -18.712 -8.617 1.00 65.31 304 HIS A C 1
ATOM 2481 O O . HIS A 1 304 ? -12.829 -19.523 -7.931 1.00 65.31 304 HIS A O 1
ATOM 2487 N N . LYS A 1 305 ? -12.203 -18.777 -9.951 1.00 66.00 305 LYS A N 1
ATOM 2488 C CA . LYS A 1 305 ? -12.927 -19.755 -10.779 1.00 66.00 305 LYS A CA 1
ATOM 2489 C C . LYS A 1 305 ? -11.993 -20.315 -11.861 1.00 66.00 305 LYS A C 1
ATOM 2491 O O . LYS A 1 305 ? -10.934 -19.741 -12.086 1.00 66.00 305 LYS A O 1
ATOM 2496 N N . HIS A 1 306 ? -12.433 -21.352 -12.580 1.00 55.66 306 HIS A N 1
ATOM 2497 C CA . HIS A 1 306 ? -11.820 -21.827 -13.835 1.00 55.66 306 HIS A CA 1
ATOM 2498 C C . HIS A 1 306 ? -11.872 -20.799 -14.984 1.00 55.66 306 HIS A C 1
ATOM 2500 O O . HIS A 1 306 ? -11.709 -21.178 -16.134 1.00 55.66 306 HIS A O 1
ATOM 2506 N N . THR A 1 307 ? -12.133 -19.519 -14.694 1.00 63.75 307 THR A N 1
ATOM 2507 C CA . THR A 1 307 ? -12.067 -18.449 -15.686 1.00 63.75 307 THR A CA 1
ATOM 2508 C C . THR A 1 307 ? -10.648 -18.413 -16.223 1.00 63.75 307 THR A C 1
ATOM 2510 O O . THR A 1 307 ? -9.701 -18.154 -15.471 1.00 63.75 307 THR A O 1
ATOM 2513 N N . ASP A 1 308 ? -10.512 -18.726 -17.504 1.00 68.81 308 ASP A N 1
ATOM 2514 C CA . ASP A 1 308 ? -9.224 -18.702 -18.166 1.00 68.81 308 ASP A CA 1
ATOM 2515 C C . ASP A 1 308 ? -8.742 -17.246 -18.209 1.00 68.81 308 ASP A C 1
ATOM 2517 O O . ASP A 1 308 ? -9.497 -16.310 -18.490 1.00 68.81 308 ASP A O 1
ATOM 2521 N N . TRP A 1 309 ? -7.460 -17.031 -17.932 1.00 78.12 309 TRP A N 1
ATOM 2522 C CA . TRP A 1 309 ? -6.832 -15.734 -18.148 1.00 78.12 309 TRP A CA 1
ATOM 2523 C C . TRP A 1 309 ? -7.015 -15.249 -19.585 1.00 78.12 309 TRP A C 1
ATOM 2525 O O . TRP A 1 309 ? -7.104 -14.040 -19.820 1.00 78.12 309 TRP A O 1
ATOM 2535 N N . TYR A 1 310 ? -7.125 -16.183 -20.530 1.00 77.06 310 TYR A N 1
ATOM 2536 C CA . TYR A 1 310 ? -7.494 -15.877 -21.897 1.00 77.06 310 TYR A CA 1
ATOM 2537 C C . TYR A 1 310 ? -8.853 -15.163 -21.988 1.00 77.06 310 TYR A C 1
ATOM 2539 O O . TYR A 1 310 ? -8.939 -14.131 -22.646 1.00 77.06 310 TYR A O 1
ATOM 2547 N N . GLU A 1 311 ? -9.888 -15.612 -21.275 1.00 79.50 311 GLU A N 1
ATOM 2548 C CA . GLU A 1 311 ? -11.214 -14.967 -21.283 1.00 79.50 311 GLU A CA 1
ATOM 2549 C C . GLU A 1 311 ? -11.163 -13.529 -20.738 1.00 79.50 311 GLU A C 1
ATOM 2551 O O . GLU A 1 311 ? -11.798 -12.614 -21.283 1.00 79.50 311 GLU A O 1
ATOM 2556 N N . LEU A 1 312 ? -10.368 -13.317 -19.681 1.00 82.81 312 LEU A N 1
ATOM 2557 C CA . LEU A 1 312 ? -10.246 -12.021 -19.009 1.00 82.81 312 LEU A CA 1
ATOM 2558 C C . LEU A 1 312 ? -9.430 -11.003 -19.814 1.00 82.81 312 LEU A C 1
ATOM 2560 O O . LEU A 1 312 ? -9.787 -9.826 -19.849 1.00 82.81 312 LEU A O 1
ATOM 2564 N N . CYS A 1 313 ? -8.326 -11.422 -20.440 1.00 87.44 313 CYS A N 1
ATOM 2565 C CA . CYS A 1 313 ? -7.356 -10.481 -21.017 1.00 87.44 313 CYS A CA 1
ATOM 2566 C C . CYS A 1 313 ? -6.731 -10.900 -22.359 1.00 87.44 313 CYS A C 1
ATOM 2568 O O . CYS A 1 313 ? -5.826 -10.220 -22.843 1.00 87.44 313 CYS A O 1
ATOM 2570 N N . HIS A 1 314 ? -7.201 -11.984 -22.985 1.00 90.44 314 HIS A N 1
ATOM 2571 C CA . HIS A 1 314 ? -6.677 -12.542 -24.243 1.00 90.44 314 HIS A CA 1
ATOM 2572 C C . HIS A 1 314 ? -5.154 -12.783 -24.238 1.00 90.44 314 HIS A C 1
ATOM 2574 O O . HIS A 1 314 ? -4.497 -12.716 -25.288 1.00 90.44 314 HIS A O 1
ATOM 2580 N N . LEU A 1 315 ? -4.574 -13.037 -23.060 1.00 90.12 315 LEU A N 1
ATOM 2581 C CA . LEU A 1 315 ? -3.172 -13.411 -22.914 1.00 90.12 315 LEU A CA 1
ATOM 2582 C C . LEU A 1 315 ? -3.024 -14.937 -22.928 1.00 90.12 315 LEU A C 1
ATOM 2584 O O . LEU A 1 315 ? -3.809 -15.624 -22.276 1.00 90.12 315 LEU A O 1
ATOM 2588 N N . PRO A 1 316 ? -2.008 -15.483 -23.618 1.00 90.12 316 PRO A N 1
ATOM 2589 C CA . PRO A 1 316 ? -1.661 -16.889 -23.488 1.00 90.12 316 PRO A CA 1
ATOM 2590 C C . PRO A 1 316 ? -1.130 -17.173 -22.079 1.00 90.12 316 PRO A C 1
ATOM 2592 O O . PRO A 1 316 ? -0.492 -16.322 -21.452 1.00 90.12 316 PRO A O 1
ATOM 2595 N N . GLN A 1 317 ? -1.315 -18.405 -21.604 1.00 88.50 317 GLN A N 1
ATOM 2596 C CA . GLN A 1 317 ? -0.921 -18.822 -20.254 1.00 88.50 317 GLN A CA 1
ATOM 2597 C C . GLN A 1 317 ? 0.573 -18.591 -19.958 1.00 88.50 317 GLN A C 1
ATOM 2599 O O . GLN A 1 317 ? 0.948 -18.282 -18.830 1.00 88.50 317 GLN A O 1
ATOM 2604 N N . THR A 1 318 ? 1.440 -18.655 -20.973 1.00 91.31 318 THR A N 1
ATOM 2605 C CA . THR A 1 318 ? 2.882 -18.379 -20.839 1.00 91.31 318 THR A CA 1
ATOM 2606 C C . THR A 1 318 ? 3.187 -16.937 -20.415 1.00 91.31 318 THR A C 1
ATOM 2608 O O . THR A 1 318 ? 4.207 -16.693 -19.760 1.00 91.31 318 THR A O 1
ATOM 2611 N N . GLN A 1 319 ? 2.297 -15.993 -20.738 1.00 94.81 319 GLN A N 1
ATOM 2612 C CA . GLN A 1 319 ? 2.408 -14.573 -20.404 1.00 94.81 319 GLN A CA 1
ATOM 2613 C C . GLN A 1 319 ? 1.707 -14.199 -19.096 1.00 94.81 319 GLN A C 1
ATOM 2615 O O . GLN A 1 319 ? 1.801 -13.044 -18.682 1.00 94.81 319 GLN A O 1
ATOM 2620 N N . VAL A 1 320 ? 1.045 -15.145 -18.424 1.00 93.38 320 VAL A N 1
ATOM 2621 C CA . VAL A 1 320 ? 0.350 -14.885 -17.161 1.00 93.38 320 VAL A CA 1
ATOM 2622 C C . VAL A 1 320 ? 0.984 -15.669 -16.020 1.00 93.38 320 VAL A C 1
ATOM 2624 O O . VAL A 1 320 ? 1.166 -16.883 -16.068 1.00 93.38 320 VAL A O 1
ATOM 2627 N N . LYS A 1 321 ? 1.346 -14.950 -14.962 1.00 94.00 321 LYS A N 1
ATOM 2628 C CA . LYS A 1 321 ? 1.957 -15.469 -13.743 1.00 94.00 321 LYS A CA 1
ATOM 2629 C C . LYS A 1 321 ? 0.970 -15.286 -12.599 1.00 94.00 321 LYS A C 1
ATOM 2631 O O . LYS A 1 321 ? 0.928 -14.242 -11.951 1.00 94.00 321 LYS A O 1
ATOM 2636 N N . ALA A 1 322 ? 0.167 -16.320 -12.365 1.00 91.44 322 ALA A N 1
ATOM 2637 C CA . ALA A 1 322 ? -0.780 -16.331 -11.262 1.00 91.44 322 ALA A CA 1
ATOM 2638 C C . ALA A 1 322 ? -0.022 -16.335 -9.921 1.00 91.44 322 ALA A C 1
ATOM 2640 O O . ALA A 1 322 ? 0.708 -17.276 -9.602 1.00 91.44 322 ALA A O 1
ATOM 2641 N N . LEU A 1 323 ? -0.169 -15.258 -9.152 1.00 92.25 323 LEU A N 1
ATOM 2642 C CA . LEU A 1 323 ? 0.547 -15.038 -7.904 1.00 92.25 323 LEU A CA 1
ATOM 2643 C C . LEU A 1 323 ? -0.056 -15.898 -6.797 1.00 92.25 323 LEU A C 1
ATOM 2645 O O . LEU A 1 323 ? -1.211 -15.720 -6.401 1.00 92.25 323 LEU A O 1
ATOM 2649 N N . LYS A 1 324 ? 0.751 -16.808 -6.247 1.00 90.56 324 LYS A N 1
ATOM 2650 C CA . LYS A 1 324 ? 0.429 -17.468 -4.977 1.00 90.56 324 LYS A CA 1
ATOM 2651 C C . LYS A 1 324 ? 0.435 -16.429 -3.853 1.00 90.56 324 LYS A C 1
ATOM 2653 O O . LYS A 1 324 ? 1.082 -15.395 -3.963 1.00 90.56 324 LYS A O 1
ATOM 2658 N N . VAL A 1 325 ? -0.198 -16.739 -2.721 1.00 88.81 325 VAL A N 1
ATOM 2659 C CA . VAL A 1 325 ? -0.259 -15.820 -1.563 1.00 88.81 325 VAL A CA 1
ATOM 2660 C C . VAL A 1 325 ? 1.132 -15.343 -1.098 1.00 88.81 325 VAL A C 1
ATOM 2662 O O . VAL A 1 325 ? 1.279 -14.186 -0.741 1.00 88.81 325 VAL A O 1
ATOM 2665 N N . SER A 1 326 ? 2.173 -16.185 -1.161 1.00 86.69 326 SER A N 1
ATOM 2666 C CA . SER A 1 326 ? 3.563 -15.799 -0.822 1.00 86.69 326 SER A CA 1
ATOM 2667 C C . SER A 1 326 ? 4.256 -14.921 -1.878 1.00 86.69 326 SER A C 1
ATOM 2669 O O . SER A 1 326 ? 5.377 -14.458 -1.686 1.00 86.69 326 SER A O 1
ATOM 2671 N N . GLN A 1 327 ? 3.622 -14.731 -3.032 1.00 91.12 327 GLN A N 1
ATOM 2672 C CA . GLN A 1 327 ? 4.135 -13.951 -4.155 1.00 91.12 327 GLN A CA 1
ATOM 2673 C C . GLN A 1 327 ? 3.349 -12.656 -4.370 1.00 91.12 327 GLN A C 1
ATOM 2675 O O . GLN A 1 327 ? 3.732 -11.880 -5.245 1.00 91.12 327 GLN A O 1
ATOM 2680 N N . LEU A 1 328 ? 2.279 -12.424 -3.600 1.00 93.62 328 LEU A N 1
ATOM 2681 C CA . LEU A 1 328 ? 1.532 -11.170 -3.640 1.00 93.62 328 LEU A CA 1
ATOM 2682 C C . LEU A 1 328 ? 2.474 -9.997 -3.315 1.00 93.62 328 LEU A C 1
ATOM 2684 O O . LEU A 1 328 ? 3.416 -10.182 -2.538 1.00 93.62 328 LEU A O 1
ATOM 2688 N N . PRO A 1 329 ? 2.248 -8.806 -3.898 1.00 93.44 329 PRO A N 1
ATOM 2689 C CA . PRO A 1 329 ? 3.038 -7.602 -3.644 1.00 93.44 329 PRO A CA 1
ATOM 2690 C C . PRO A 1 329 ? 2.728 -7.002 -2.259 1.00 93.44 329 PRO A C 1
ATOM 2692 O O . PRO A 1 329 ? 2.342 -5.845 -2.143 1.00 93.44 329 PRO A O 1
ATOM 2695 N N . VAL A 1 330 ? 2.890 -7.806 -1.210 1.00 93.06 330 VAL A N 1
ATOM 2696 C CA . VAL A 1 330 ? 2.846 -7.399 0.198 1.00 93.06 330 VAL A CA 1
ATOM 2697 C C . VAL A 1 330 ? 4.275 -7.114 0.651 1.00 93.06 330 VAL A C 1
ATOM 2699 O O . VAL A 1 330 ? 5.209 -7.802 0.229 1.00 93.06 330 VAL A O 1
ATOM 2702 N N . ARG A 1 331 ? 4.464 -6.078 1.474 1.00 90.75 331 ARG A N 1
ATOM 2703 C CA . ARG A 1 331 ? 5.802 -5.631 1.880 1.00 90.75 331 ARG A CA 1
ATOM 2704 C C . ARG A 1 331 ? 6.565 -6.755 2.597 1.00 90.75 331 ARG A C 1
ATOM 2706 O O . ARG A 1 331 ? 6.004 -7.360 3.510 1.00 90.75 331 ARG A O 1
ATOM 2713 N N . PRO A 1 332 ? 7.834 -7.024 2.252 1.00 89.31 332 PRO A N 1
ATOM 2714 C CA . PRO A 1 332 ? 8.661 -7.998 2.963 1.00 89.31 332 PRO A CA 1
ATOM 2715 C C . PRO A 1 332 ? 8.711 -7.772 4.477 1.00 89.31 332 PRO A C 1
ATOM 2717 O O . PRO A 1 332 ? 8.556 -8.731 5.226 1.00 89.31 332 PRO A O 1
ATOM 2720 N N . ALA A 1 333 ? 8.813 -6.521 4.937 1.00 87.00 333 ALA A N 1
ATOM 2721 C CA . ALA A 1 333 ? 8.716 -6.193 6.361 1.00 87.00 333 ALA A CA 1
ATOM 2722 C C . ALA A 1 333 ? 7.406 -6.676 7.019 1.00 87.00 333 ALA A C 1
ATOM 2724 O O . ALA A 1 333 ? 7.435 -7.133 8.156 1.00 87.00 333 ALA A O 1
ATOM 2725 N N . PHE A 1 334 ? 6.276 -6.650 6.304 1.00 91.44 334 PHE A N 1
ATOM 2726 C CA . PHE A 1 334 ? 5.000 -7.191 6.787 1.00 91.44 334 PHE A CA 1
ATOM 2727 C C . PHE A 1 334 ? 5.028 -8.721 6.874 1.00 91.44 334 PHE A C 1
ATOM 2729 O O . PHE A 1 334 ? 4.563 -9.293 7.854 1.00 91.44 334 PHE A O 1
ATOM 2736 N N . ILE A 1 335 ? 5.632 -9.398 5.892 1.00 91.00 335 ILE A N 1
ATOM 2737 C CA . ILE A 1 335 ? 5.822 -10.857 5.943 1.00 91.00 335 ILE A CA 1
ATOM 2738 C C . ILE A 1 335 ? 6.724 -11.250 7.117 1.00 91.00 335 ILE A C 1
ATOM 2740 O O . ILE A 1 335 ? 6.360 -12.118 7.904 1.00 91.00 335 ILE A O 1
ATOM 2744 N N . LYS A 1 336 ? 7.855 -10.561 7.286 1.00 88.94 336 LYS A N 1
ATOM 2745 C CA . LYS A 1 336 ? 8.786 -10.783 8.396 1.00 88.94 336 LYS A CA 1
ATOM 2746 C C . LYS A 1 336 ? 8.132 -10.498 9.749 1.00 88.94 336 LYS A C 1
ATOM 2748 O O . LYS A 1 336 ? 8.323 -11.263 10.689 1.00 88.94 336 LYS A O 1
ATOM 2753 N N . ALA A 1 337 ? 7.343 -9.425 9.844 1.00 88.44 337 ALA A N 1
ATOM 2754 C CA . ALA A 1 337 ? 6.551 -9.109 11.028 1.00 88.44 337 ALA A CA 1
ATOM 2755 C C . ALA A 1 337 ? 5.625 -10.273 11.388 1.00 88.44 337 ALA A C 1
ATOM 2757 O O . ALA A 1 337 ? 5.625 -10.706 12.531 1.00 88.44 337 ALA A O 1
ATOM 2758 N N . ILE A 1 338 ? 4.915 -10.836 10.409 1.00 89.25 338 ILE A N 1
ATOM 2759 C CA . ILE A 1 338 ? 4.053 -12.007 10.595 1.00 89.25 338 ILE A CA 1
ATOM 2760 C C . ILE A 1 338 ? 4.836 -13.246 11.045 1.00 89.25 338 ILE A C 1
ATOM 2762 O O . ILE A 1 338 ? 4.392 -13.952 11.946 1.00 89.25 338 ILE A O 1
ATOM 2766 N N . GLU A 1 339 ? 5.968 -13.541 10.407 1.00 87.75 339 GLU A N 1
ATOM 2767 C CA . GLU A 1 339 ? 6.784 -14.726 10.707 1.00 87.75 339 GLU A CA 1
ATOM 2768 C C . GLU A 1 339 ? 7.398 -14.670 12.108 1.00 87.75 339 GLU A C 1
ATOM 2770 O O . GLU A 1 339 ? 7.481 -15.695 12.785 1.00 87.75 339 GLU A O 1
ATOM 2775 N N . ASN A 1 340 ? 7.777 -13.472 12.553 1.00 87.94 340 ASN A N 1
ATOM 2776 C CA . ASN A 1 340 ? 8.353 -13.237 13.873 1.00 87.94 340 ASN A CA 1
ATOM 2777 C C . ASN A 1 340 ? 7.302 -12.997 14.959 1.00 87.94 340 ASN A C 1
ATOM 2779 O O . ASN A 1 340 ? 7.648 -12.980 16.143 1.00 87.94 340 ASN A O 1
ATOM 2783 N N . PHE A 1 341 ? 6.039 -12.783 14.585 1.00 84.94 341 PHE A N 1
ATOM 2784 C CA . PHE A 1 341 ? 4.994 -12.484 15.547 1.00 84.94 341 PHE A CA 1
ATOM 2785 C C . PHE A 1 341 ? 4.722 -13.708 16.418 1.00 84.94 341 PHE A C 1
ATOM 2787 O O . PHE A 1 341 ? 4.240 -14.741 15.950 1.00 84.94 341 PHE A O 1
ATOM 2794 N N . LYS A 1 342 ? 5.023 -13.574 17.709 1.00 85.75 342 LYS A N 1
ATOM 2795 C CA . LYS A 1 342 ? 4.694 -14.552 18.746 1.00 85.75 342 LYS A CA 1
ATOM 2796 C C . LYS A 1 342 ? 3.522 -14.003 19.550 1.00 85.75 342 LYS A C 1
ATOM 2798 O O . LYS A 1 342 ? 3.741 -13.245 20.494 1.00 85.75 342 LYS A O 1
ATOM 2803 N N . PRO A 1 343 ? 2.282 -14.308 19.151 1.00 79.62 343 PRO A N 1
ATOM 2804 C CA . PRO A 1 343 ? 1.131 -13.774 19.848 1.00 79.62 343 PRO A CA 1
ATOM 2805 C C . PRO A 1 343 ? 1.055 -14.304 21.279 1.00 79.62 343 PRO A C 1
ATOM 2807 O O . PRO A 1 343 ? 1.135 -15.512 21.499 1.00 79.62 343 PRO A O 1
ATOM 2810 N N . ASN A 1 344 ? 0.817 -13.407 22.233 1.00 86.88 344 ASN A N 1
ATOM 2811 C CA . ASN A 1 344 ? 0.331 -13.774 23.555 1.00 86.88 344 ASN A CA 1
ATOM 2812 C C . ASN A 1 344 ? -1.182 -13.535 23.581 1.00 86.88 344 ASN A C 1
ATOM 2814 O O . ASN A 1 344 ? -1.624 -12.398 23.705 1.00 86.88 344 ASN A O 1
ATOM 2818 N N . PHE A 1 345 ? -1.969 -14.591 23.386 1.00 84.25 345 PHE A N 1
ATOM 2819 C CA . PHE A 1 345 ? -3.429 -14.478 23.349 1.00 84.25 345 PHE A CA 1
ATOM 2820 C C . PHE A 1 345 ? -4.076 -14.479 24.737 1.00 84.25 345 PHE A C 1
ATOM 2822 O O . PHE A 1 345 ? -5.240 -14.107 24.848 1.00 84.25 345 PHE A O 1
ATOM 2829 N N . GLU A 1 346 ? -3.333 -14.857 25.779 1.00 85.19 346 GLU A N 1
ATOM 2830 C CA . GLU A 1 346 ? -3.772 -14.756 27.177 1.00 85.19 346 GLU A CA 1
ATOM 2831 C C . GLU A 1 346 ? -3.687 -13.306 27.665 1.00 85.19 346 GLU A C 1
ATOM 2833 O O . GLU A 1 346 ? -4.588 -12.817 28.344 1.00 85.19 346 GLU A O 1
ATOM 2838 N N . HIS A 1 347 ? -2.647 -12.594 27.224 1.00 88.06 347 HIS A N 1
ATOM 2839 C CA . HIS A 1 347 ? -2.423 -11.172 27.483 1.00 88.06 347 HIS A CA 1
ATOM 2840 C C . HIS A 1 347 ? -2.265 -10.408 26.160 1.00 88.06 347 HIS A C 1
ATOM 2842 O O . HIS A 1 347 ? -1.146 -9.997 25.798 1.00 88.06 347 HIS A O 1
ATOM 2848 N N . PRO A 1 348 ? -3.362 -10.266 25.388 1.00 90.94 348 PRO A N 1
ATOM 2849 C CA . PRO A 1 348 ? -3.301 -9.635 24.085 1.00 90.94 348 PRO A CA 1
ATOM 2850 C C . PRO A 1 348 ? -2.890 -8.175 24.233 1.00 90.94 348 PRO A C 1
ATOM 2852 O O . PRO A 1 348 ? -3.358 -7.443 25.099 1.00 90.94 348 PRO A O 1
ATOM 2855 N N . HIS A 1 349 ? -1.998 -7.741 23.357 1.00 92.06 349 HIS A N 1
ATOM 2856 C CA . HIS A 1 349 ? -1.583 -6.352 23.288 1.00 92.06 349 HIS A CA 1
ATOM 2857 C C . HIS A 1 349 ? -1.352 -5.959 21.839 1.00 92.06 349 HIS A C 1
ATOM 2859 O O . HIS A 1 349 ? -1.068 -6.802 20.981 1.00 92.06 349 HIS A O 1
ATOM 2865 N N . VAL A 1 350 ? -1.451 -4.663 21.579 1.00 92.06 350 VAL A N 1
ATOM 2866 C CA . VAL A 1 350 ? -1.061 -4.065 20.304 1.00 92.06 350 VAL A CA 1
ATOM 2867 C C . VAL A 1 350 ? 0.031 -3.038 20.545 1.00 92.06 350 VAL A C 1
ATOM 2869 O O . VAL A 1 350 ? 0.045 -2.346 21.563 1.00 92.06 350 VAL A O 1
ATOM 2872 N N . GLN A 1 351 ? 0.971 -2.966 19.609 1.00 89.94 351 GLN A N 1
ATOM 2873 C CA . GLN A 1 351 ? 2.019 -1.953 19.618 1.00 89.94 351 GLN A CA 1
ATOM 2874 C C . GLN A 1 351 ? 1.547 -0.763 18.792 1.00 89.94 351 GLN A C 1
ATOM 2876 O O . GLN A 1 351 ? 1.215 -0.915 17.616 1.00 89.94 351 GLN A O 1
ATOM 2881 N N . LEU A 1 352 ? 1.501 0.414 19.407 1.00 91.25 352 LEU A N 1
ATOM 2882 C CA . LEU A 1 352 ? 1.140 1.660 18.748 1.00 91.25 352 LEU A CA 1
ATOM 2883 C C . LEU A 1 352 ? 2.395 2.492 18.530 1.00 91.25 352 LEU A C 1
ATOM 2885 O O . LEU A 1 352 ? 3.137 2.754 19.473 1.00 91.25 352 LEU A O 1
ATOM 2889 N N . ASN A 1 353 ? 2.606 2.930 17.295 1.00 90.06 353 ASN A N 1
ATOM 2890 C CA . ASN A 1 353 ? 3.679 3.854 16.963 1.00 90.06 353 ASN A CA 1
ATOM 2891 C C . ASN A 1 353 ? 3.112 5.267 16.884 1.00 90.06 353 ASN A C 1
ATOM 2893 O O . ASN A 1 353 ? 2.230 5.534 16.069 1.00 90.06 353 ASN A O 1
ATOM 2897 N N . ILE A 1 354 ? 3.633 6.156 17.724 1.00 91.25 354 ILE A N 1
ATOM 2898 C CA . ILE A 1 354 ? 3.266 7.569 17.762 1.00 91.25 354 ILE A CA 1
ATOM 2899 C C . ILE A 1 354 ? 4.364 8.376 17.071 1.00 91.25 354 ILE A C 1
ATOM 2901 O O . ILE A 1 354 ? 5.556 8.215 17.357 1.00 91.25 354 ILE A O 1
ATOM 2905 N N . SER A 1 355 ? 3.951 9.235 16.141 1.00 90.56 355 SER A N 1
ATOM 2906 C CA . SER A 1 355 ? 4.838 9.971 15.240 1.00 90.56 355 SER A CA 1
ATOM 2907 C C . SER A 1 355 ? 5.541 11.160 15.898 1.00 90.56 355 SER A C 1
ATOM 2909 O O . SER A 1 355 ? 6.640 11.518 15.474 1.00 90.56 355 SER A O 1
ATOM 2911 N N . CYS A 1 356 ? 4.935 11.777 16.919 1.00 91.50 356 CYS A N 1
ATOM 2912 C CA . CYS A 1 356 ? 5.525 12.877 17.685 1.00 91.50 356 CYS A CA 1
ATOM 2913 C C . CYS A 1 356 ? 4.806 13.129 19.025 1.00 91.50 356 CYS A C 1
ATOM 2915 O O . CYS A 1 356 ? 3.725 12.596 19.274 1.00 91.50 356 CYS A O 1
ATOM 2917 N N . ASP A 1 357 ? 5.381 13.995 19.866 1.00 92.56 357 ASP A N 1
ATOM 2918 C CA . ASP A 1 357 ? 4.812 14.361 21.173 1.00 92.56 357 ASP A CA 1
ATOM 2919 C C . ASP A 1 357 ? 3.411 14.990 21.068 1.00 92.56 357 ASP A C 1
ATOM 2921 O O . ASP A 1 357 ? 2.545 14.688 21.884 1.00 92.56 357 ASP A O 1
ATOM 2925 N N . ASP A 1 358 ? 3.139 15.800 20.039 1.00 95.19 358 ASP A N 1
ATOM 2926 C CA . ASP A 1 358 ? 1.812 16.406 19.838 1.00 95.19 358 ASP A CA 1
ATOM 2927 C C . ASP A 1 358 ? 0.719 15.347 19.622 1.00 95.19 358 ASP A C 1
ATOM 2929 O O . ASP A 1 358 ? -0.407 15.500 20.097 1.00 95.19 358 ASP A O 1
ATOM 2933 N N . GLU A 1 359 ? 1.037 14.262 18.910 1.00 95.00 359 GLU A N 1
ATOM 2934 C CA . GLU A 1 359 ? 0.115 13.137 18.742 1.00 95.00 359 GLU A CA 1
ATOM 2935 C C . GLU A 1 359 ? -0.103 12.412 20.076 1.00 95.00 359 GLU A C 1
ATOM 2937 O O . GLU A 1 359 ? -1.244 12.098 20.418 1.00 95.00 359 GLU A O 1
ATOM 2942 N N . LEU A 1 360 ? 0.964 12.211 20.861 1.00 93.06 360 LEU A N 1
ATOM 2943 C CA . LEU A 1 360 ? 0.870 11.600 22.189 1.00 93.06 360 LEU A CA 1
ATOM 2944 C C . LEU A 1 360 ? -0.021 12.421 23.130 1.00 93.06 360 LEU A C 1
ATOM 2946 O O . LEU A 1 360 ? -0.844 11.851 23.843 1.00 93.06 360 LEU A O 1
ATOM 2950 N N . ILE A 1 361 ? 0.114 13.750 23.117 1.00 94.81 361 ILE A N 1
ATOM 2951 C CA . ILE A 1 361 ? -0.702 14.660 23.932 1.00 94.81 361 ILE A CA 1
ATOM 2952 C C . ILE A 1 361 ? -2.188 14.490 23.599 1.00 94.81 361 ILE A C 1
ATOM 2954 O O . ILE A 1 361 ? -3.008 14.341 24.506 1.00 94.81 361 ILE A O 1
ATOM 2958 N N . LEU A 1 362 ? -2.542 14.467 22.310 1.00 96.38 362 LEU A N 1
ATOM 2959 C CA . LEU A 1 362 ? -3.930 14.280 21.878 1.00 96.38 362 LEU A CA 1
ATOM 2960 C C . LEU A 1 362 ? -4.463 12.893 22.243 1.00 96.38 362 LEU A C 1
ATOM 2962 O O . LEU A 1 362 ? -5.599 12.775 22.703 1.00 96.38 362 LEU A O 1
ATOM 2966 N N . LEU A 1 363 ? -3.651 11.849 22.075 1.00 94.94 363 LEU A N 1
ATOM 2967 C CA . LEU A 1 363 ? -4.031 10.496 22.464 1.00 94.94 363 LEU A CA 1
ATOM 2968 C C . LEU A 1 363 ? -4.289 10.404 23.975 1.00 94.94 363 LEU A C 1
ATOM 2970 O O . LEU A 1 363 ? -5.326 9.890 24.388 1.00 94.94 363 LEU A O 1
ATOM 2974 N N . ASN A 1 364 ? -3.396 10.954 24.800 1.00 92.94 364 ASN A N 1
ATOM 2975 C CA . ASN A 1 364 ? -3.546 10.959 26.255 1.00 92.94 364 ASN A CA 1
ATOM 2976 C C . ASN A 1 364 ? -4.789 11.732 26.703 1.00 92.94 364 ASN A C 1
ATOM 2978 O O . ASN A 1 364 ? -5.535 11.264 27.563 1.00 92.94 364 ASN A O 1
ATOM 2982 N N . HIS A 1 365 ? -5.042 12.894 26.100 1.00 94.81 365 HIS A N 1
ATOM 2983 C CA . HIS A 1 365 ? -6.230 13.691 26.388 1.00 94.81 365 HIS A CA 1
ATOM 2984 C C . HIS A 1 365 ? -7.521 12.915 26.102 1.00 94.81 365 HIS A C 1
ATOM 2986 O O . HIS A 1 365 ? -8.434 12.876 26.928 1.00 94.81 365 HIS A O 1
ATOM 2992 N N . LEU A 1 366 ? -7.564 12.235 24.959 1.00 94.81 366 LEU A N 1
ATOM 2993 C CA . LEU A 1 366 ? -8.689 11.405 24.568 1.00 94.81 366 LEU A CA 1
ATOM 2994 C C . LEU A 1 366 ? -8.875 10.216 25.519 1.00 94.81 366 LEU A C 1
ATOM 2996 O O . LEU A 1 366 ? -9.991 9.948 25.953 1.00 94.81 366 LEU A O 1
ATOM 3000 N N . LEU A 1 367 ? -7.803 9.522 25.896 1.00 91.88 367 LEU A N 1
ATOM 3001 C CA . LEU A 1 367 ? -7.882 8.383 26.814 1.00 91.88 367 LEU A CA 1
ATOM 3002 C C . LEU A 1 367 ? -8.361 8.795 28.210 1.00 91.88 367 LEU A C 1
ATOM 3004 O O . LEU A 1 367 ? -9.174 8.086 28.809 1.00 91.88 367 LEU A O 1
ATOM 3008 N N . LYS A 1 368 ? -7.920 9.960 28.700 1.00 91.75 368 LYS A N 1
ATOM 3009 C CA . LYS A 1 368 ? -8.411 10.555 29.949 1.00 91.75 368 LYS A CA 1
ATOM 3010 C C . LYS A 1 368 ? -9.910 10.845 29.875 1.00 91.75 368 LYS A C 1
ATOM 3012 O O . LYS A 1 368 ? -10.652 10.449 30.770 1.00 91.75 368 LYS A O 1
ATOM 3017 N N . HIS A 1 369 ? -10.375 11.448 28.778 1.00 93.31 369 HIS A N 1
ATOM 3018 C CA . HIS A 1 369 ? -11.803 11.689 28.551 1.00 93.31 369 HIS A CA 1
ATOM 3019 C C . HIS A 1 369 ? -12.628 10.390 28.546 1.00 93.31 369 HIS A C 1
ATOM 3021 O O . HIS A 1 369 ? -13.708 10.339 29.121 1.00 93.31 369 HIS A O 1
ATOM 3027 N N . GLN A 1 370 ? -12.110 9.314 27.946 1.00 93.25 370 GLN A N 1
ATOM 3028 C CA . GLN A 1 370 ? -12.830 8.040 27.837 1.00 93.25 370 GLN A CA 1
ATOM 3029 C C . GLN A 1 370 ? -12.843 7.213 29.130 1.00 93.25 370 GLN A C 1
ATOM 3031 O O . GLN A 1 370 ? -13.661 6.304 29.269 1.00 93.25 370 GLN A O 1
ATOM 3036 N N . THR A 1 371 ? -11.893 7.429 30.041 1.00 87.00 371 THR A N 1
ATOM 3037 C CA . THR A 1 371 ? -11.740 6.653 31.289 1.00 87.00 371 THR A CA 1
ATOM 3038 C C . THR A 1 371 ? -12.204 7.402 32.532 1.00 87.00 371 THR A C 1
ATOM 3040 O O . THR A 1 371 ? -12.445 6.754 33.546 1.00 87.00 371 THR A O 1
ATOM 3043 N N . ASN A 1 372 ? -12.326 8.733 32.475 1.00 80.25 372 ASN A N 1
ATOM 3044 C CA . ASN A 1 372 ? -12.418 9.603 33.654 1.00 80.25 372 ASN A CA 1
ATOM 3045 C C . ASN A 1 372 ? -11.266 9.383 34.660 1.00 80.25 372 ASN A C 1
ATOM 3047 O O . ASN A 1 372 ? -11.402 9.709 35.837 1.00 80.25 372 ASN A O 1
ATOM 3051 N N . GLN A 1 373 ? -10.138 8.826 34.210 1.00 73.94 373 GLN A N 1
ATOM 3052 C CA . GLN A 1 373 ? -8.947 8.551 35.013 1.00 73.94 373 GLN A CA 1
ATOM 3053 C C . GLN A 1 373 ? -7.719 9.170 34.346 1.00 73.94 373 GLN A C 1
ATOM 3055 O O . GLN A 1 373 ? -7.673 9.343 33.125 1.00 73.94 373 GLN A O 1
ATOM 3060 N N . ASP A 1 374 ? -6.709 9.509 35.145 1.00 69.31 374 ASP A N 1
ATOM 3061 C CA . ASP A 1 374 ? -5.418 9.923 34.603 1.00 69.31 374 ASP A CA 1
ATOM 3062 C C . ASP A 1 374 ? -4.728 8.741 33.906 1.00 69.31 374 ASP A C 1
ATOM 3064 O O . ASP A 1 374 ? -4.778 7.601 34.369 1.00 69.31 374 ASP A O 1
ATOM 3068 N N . VAL A 1 375 ? -4.084 9.009 32.764 1.00 67.00 375 VAL A N 1
ATOM 3069 C CA . VAL A 1 375 ? -3.512 7.970 31.884 1.00 67.00 375 VAL A CA 1
ATOM 3070 C C . VAL A 1 375 ? -2.446 7.138 32.597 1.00 67.00 375 VAL A C 1
ATOM 3072 O O . VAL A 1 375 ? -2.384 5.933 32.380 1.00 67.00 375 VAL A O 1
ATOM 3075 N N . GLU A 1 376 ? -1.666 7.752 33.489 1.00 65.69 376 GLU A N 1
ATOM 3076 C CA . GLU A 1 376 ? -0.646 7.069 34.301 1.00 65.69 376 GLU A CA 1
ATOM 3077 C C . GLU A 1 376 ? -1.242 6.030 35.262 1.00 65.69 376 GLU A C 1
ATOM 3079 O O . GLU A 1 376 ? -0.553 5.106 35.680 1.00 65.69 376 GLU A O 1
ATOM 3084 N N . SER A 1 377 ? -2.531 6.151 35.590 1.00 60.97 377 SER A N 1
ATOM 3085 C CA . SER A 1 377 ? -3.262 5.181 36.412 1.00 60.97 377 SER A CA 1
ATOM 3086 C C . SER A 1 377 ? -3.975 4.104 35.585 1.00 60.97 377 SER A C 1
ATOM 3088 O O . SER A 1 377 ? -4.499 3.143 36.148 1.00 60.97 377 SER A O 1
ATOM 3090 N N . SER A 1 378 ? -4.009 4.233 34.253 1.00 67.88 378 SER A N 1
ATOM 3091 C CA . SER A 1 378 ? -4.664 3.258 33.382 1.00 67.88 378 SER A CA 1
ATOM 3092 C C . SER A 1 378 ? -3.776 2.030 33.189 1.00 67.88 378 SER A C 1
ATOM 3094 O O . SER A 1 378 ? -2.771 2.071 32.482 1.00 67.88 378 SER A O 1
ATOM 3096 N N . SER A 1 379 ? -4.195 0.896 33.755 1.00 70.94 379 SER A N 1
ATOM 3097 C CA . SER A 1 379 ? -3.513 -0.408 33.635 1.00 70.94 379 SER A CA 1
ATOM 3098 C C . SER A 1 379 ? -3.312 -0.903 32.189 1.00 70.94 379 SER A C 1
ATOM 3100 O O . SER A 1 379 ? -2.544 -1.835 31.935 1.00 70.94 379 SER A O 1
ATOM 3102 N N . HIS A 1 380 ? -3.984 -0.279 31.219 1.00 77.44 380 HIS A N 1
ATOM 3103 C CA . HIS A 1 380 ? -3.952 -0.679 29.818 1.00 77.44 380 HIS A CA 1
ATOM 3104 C C . HIS A 1 380 ? -2.738 -0.160 29.042 1.00 77.44 380 HIS A C 1
ATOM 3106 O O . HIS A 1 380 ? -2.502 -0.645 27.939 1.00 77.44 380 HIS A O 1
ATOM 3112 N N . ILE A 1 381 ? -1.979 0.818 29.545 1.00 77.19 381 ILE A N 1
ATOM 3113 C CA . ILE A 1 381 ? -0.961 1.501 28.732 1.00 77.19 381 ILE A CA 1
ATOM 3114 C C . ILE A 1 381 ? 0.398 1.451 29.409 1.00 77.19 381 ILE A C 1
ATOM 3116 O O . ILE A 1 381 ? 0.619 2.087 30.433 1.00 77.19 381 ILE A O 1
ATOM 3120 N N . ASN A 1 382 ? 1.334 0.759 28.761 1.00 78.12 382 ASN A N 1
ATOM 3121 C CA . ASN A 1 382 ? 2.743 0.796 29.123 1.00 78.12 382 ASN A CA 1
ATOM 3122 C C . ASN A 1 382 ? 3.504 1.617 28.074 1.00 78.12 382 ASN A C 1
ATOM 3124 O O . ASN A 1 382 ? 3.539 1.271 26.889 1.00 78.12 382 ASN A O 1
ATOM 3128 N N . LEU A 1 383 ? 4.079 2.733 28.519 1.00 72.25 383 LEU A N 1
ATOM 3129 C CA . LEU A 1 383 ? 4.885 3.644 27.709 1.00 72.25 383 LEU A CA 1
ATOM 3130 C C . LEU A 1 383 ? 6.334 3.146 27.644 1.00 72.25 383 LEU A C 1
ATOM 3132 O O . LEU A 1 383 ? 7.020 3.116 28.663 1.00 72.25 383 LEU A O 1
ATOM 3136 N N . GLU A 1 384 ? 6.823 2.828 26.445 1.00 71.19 384 GLU A N 1
ATOM 3137 C CA . GLU A 1 384 ? 8.224 2.463 26.214 1.00 71.19 384 GLU A CA 1
ATOM 3138 C C . GLU A 1 384 ? 8.838 3.417 25.173 1.00 71.19 384 GLU A C 1
ATOM 3140 O O . GLU A 1 384 ? 8.534 3.384 23.977 1.00 71.19 384 GLU A O 1
ATOM 3145 N N . LYS A 1 385 ? 9.727 4.319 25.610 1.00 65.12 385 LYS A N 1
ATOM 3146 C CA . LYS A 1 385 ? 10.469 5.190 24.682 1.00 65.12 385 LYS A CA 1
ATOM 3147 C C . LYS A 1 385 ? 11.606 4.398 24.039 1.00 65.12 385 LYS A C 1
ATOM 3149 O O . LYS A 1 385 ? 12.671 4.245 24.626 1.00 65.12 385 LYS A O 1
ATOM 3154 N N . HIS A 1 386 ? 11.376 3.914 22.820 1.00 59.31 386 HIS A N 1
ATOM 3155 C CA . HIS A 1 386 ? 12.305 3.020 22.125 1.00 59.31 386 HIS A CA 1
ATOM 3156 C C . HIS A 1 386 ? 13.341 3.733 21.226 1.00 59.31 386 HIS A C 1
ATOM 3158 O O . HIS A 1 386 ? 14.300 3.098 20.791 1.00 59.31 386 HIS A O 1
ATOM 3164 N N . SER A 1 387 ? 13.193 5.037 20.938 1.00 60.72 387 SER A N 1
ATOM 3165 C CA . SER A 1 387 ? 14.160 5.815 20.136 1.00 60.72 387 SER A CA 1
ATOM 3166 C C . SER A 1 387 ? 13.965 7.336 20.270 1.00 60.72 387 SER A C 1
ATOM 3168 O O . SER A 1 387 ? 12.922 7.785 20.734 1.00 60.72 387 SER A O 1
ATOM 3170 N N . GLN A 1 388 ? 14.932 8.140 19.801 1.00 59.88 388 GLN A N 1
ATOM 3171 C CA . GLN A 1 388 ? 14.816 9.612 19.746 1.00 59.88 388 GLN A CA 1
ATOM 3172 C C . GLN A 1 388 ? 13.683 10.121 18.830 1.00 59.88 388 GLN A C 1
ATOM 3174 O O . GLN A 1 388 ? 13.268 11.264 18.983 1.00 59.88 388 GLN A O 1
ATOM 3179 N N . ASN A 1 389 ? 13.175 9.298 17.900 1.00 67.62 389 ASN A N 1
ATOM 3180 C CA . ASN A 1 389 ? 12.290 9.758 16.817 1.00 67.62 389 ASN A CA 1
ATOM 3181 C C . ASN A 1 389 ? 10.919 9.063 16.759 1.00 67.62 389 ASN A C 1
ATOM 3183 O O . ASN A 1 389 ? 10.118 9.393 15.890 1.00 67.62 389 ASN A O 1
ATOM 3187 N N . SER A 1 390 ? 10.641 8.086 17.624 1.00 73.94 390 SER A N 1
ATOM 3188 C CA . SER A 1 390 ? 9.322 7.446 17.691 1.00 73.94 390 SER A CA 1
ATOM 3189 C C . SER A 1 390 ? 9.029 6.943 19.097 1.00 73.94 390 SER A C 1
ATOM 3191 O O . SER A 1 390 ? 9.911 6.403 19.775 1.00 73.94 390 SER A O 1
ATOM 3193 N N . ILE A 1 391 ? 7.783 7.135 19.526 1.00 84.50 391 ILE A N 1
ATOM 3194 C CA . ILE A 1 391 ? 7.287 6.678 20.823 1.00 84.50 391 ILE A CA 1
ATOM 3195 C C . ILE A 1 391 ? 6.476 5.412 20.566 1.00 84.50 391 ILE A C 1
ATOM 3197 O O . ILE A 1 391 ? 5.545 5.428 19.759 1.00 84.50 391 ILE A O 1
ATOM 3201 N N . GLN A 1 392 ? 6.841 4.321 21.237 1.00 87.44 392 GLN A N 1
ATOM 3202 C CA . GLN A 1 392 ? 6.110 3.064 21.154 1.00 87.44 392 GLN A CA 1
ATOM 3203 C C . GLN A 1 392 ? 5.237 2.912 22.398 1.00 87.44 392 GLN A C 1
ATOM 3205 O O . GLN A 1 392 ? 5.701 3.044 23.530 1.00 87.44 392 GLN A O 1
ATOM 3210 N N . LEU A 1 393 ? 3.949 2.658 22.190 1.00 88.06 393 LEU A N 1
ATOM 3211 C CA . LEU A 1 393 ? 3.007 2.371 23.264 1.00 88.06 393 LEU A CA 1
ATOM 3212 C C . LEU A 1 393 ? 2.592 0.918 23.173 1.00 88.06 393 LEU A C 1
ATOM 3214 O O . LEU A 1 393 ? 2.102 0.470 22.135 1.00 88.06 393 LEU A O 1
ATOM 3218 N N . LYS A 1 394 ? 2.727 0.191 24.275 1.00 90.94 394 LYS A N 1
ATOM 3219 C CA . LYS A 1 394 ? 2.119 -1.124 24.406 1.00 90.94 394 LYS A CA 1
ATOM 3220 C C . LYS A 1 394 ? 0.736 -0.949 25.021 1.00 90.94 394 LYS A C 1
ATOM 3222 O O . LYS A 1 394 ? 0.613 -0.559 26.181 1.00 90.94 394 LYS A O 1
ATOM 3227 N N . TYR A 1 395 ? -0.292 -1.230 24.227 1.00 92.62 395 TYR A N 1
ATOM 3228 C CA . TYR A 1 395 ? -1.685 -1.165 24.651 1.00 92.62 395 TYR A CA 1
ATOM 3229 C C . TYR A 1 395 ? -2.183 -2.574 24.985 1.00 92.62 395 TYR A C 1
ATOM 3231 O O . TYR A 1 395 ? -2.345 -3.406 24.089 1.00 92.62 395 TYR A O 1
ATOM 3239 N N . ASN A 1 396 ? -2.381 -2.848 26.272 1.00 92.38 396 ASN A N 1
ATOM 3240 C CA . ASN A 1 396 ? -2.835 -4.127 26.806 1.00 92.38 396 ASN A CA 1
ATOM 3241 C C . ASN A 1 396 ? -4.368 -4.217 26.759 1.00 92.38 396 ASN A C 1
ATOM 3243 O O . ASN A 1 396 ? -5.077 -3.299 27.174 1.00 92.38 396 ASN A O 1
ATOM 3247 N N . MET A 1 397 ? -4.866 -5.355 26.290 1.00 92.06 397 MET A N 1
ATOM 3248 C CA . MET A 1 397 ? -6.285 -5.704 26.215 1.00 92.06 397 MET A CA 1
ATOM 3249 C C . MET A 1 397 ? -6.506 -7.003 26.992 1.00 92.06 397 MET A C 1
ATOM 3251 O O . MET A 1 397 ? -5.567 -7.782 27.180 1.00 92.06 397 MET A O 1
ATOM 3255 N N . ASN A 1 398 ? -7.738 -7.293 27.398 1.00 91.12 398 ASN A N 1
ATOM 3256 C CA . ASN A 1 398 ? -8.080 -8.616 27.902 1.00 91.12 398 ASN A CA 1
ATOM 3257 C C . ASN A 1 398 ? -8.568 -9.514 26.763 1.00 91.12 398 ASN A C 1
ATOM 3259 O O . ASN A 1 398 ? -9.179 -9.080 25.784 1.00 91.12 398 ASN A O 1
ATOM 3263 N N . ALA A 1 399 ? -8.346 -10.820 26.912 1.00 88.62 399 ALA A N 1
ATOM 3264 C CA . ALA A 1 399 ? -8.785 -11.817 25.935 1.00 88.62 399 ALA A CA 1
ATOM 3265 C C . ALA A 1 399 ? -10.317 -11.888 25.762 1.00 88.62 399 ALA A C 1
ATOM 3267 O O . ALA A 1 399 ? -10.794 -12.412 24.756 1.00 88.62 399 ALA A O 1
ATOM 3268 N N . LYS A 1 400 ? -11.079 -11.384 26.743 1.00 91.75 400 LYS A N 1
ATOM 3269 C CA . LYS A 1 400 ? -12.550 -11.364 26.743 1.00 91.75 400 LYS A CA 1
ATOM 3270 C C . LYS A 1 400 ? -13.142 -10.109 26.090 1.00 91.75 400 LYS A C 1
ATOM 3272 O O . LYS A 1 400 ? -14.345 -10.099 25.825 1.00 91.75 400 LYS A O 1
ATOM 3277 N N . ASP A 1 401 ? -12.321 -9.095 25.833 1.00 93.94 401 ASP A N 1
ATOM 3278 C CA . ASP A 1 401 ? -12.781 -7.804 25.328 1.00 93.94 401 ASP A CA 1
ATOM 3279 C C . ASP A 1 401 ? -13.105 -7.883 23.831 1.00 93.94 401 ASP A C 1
ATOM 3281 O O . ASP A 1 401 ? -12.551 -8.696 23.080 1.00 93.94 401 ASP A O 1
ATOM 3285 N N . GLU A 1 402 ? -14.004 -7.016 23.367 1.00 95.69 402 GLU A N 1
ATOM 3286 C CA . GLU A 1 402 ? -14.279 -6.859 21.940 1.00 95.69 402 GLU A CA 1
ATOM 3287 C C . GLU A 1 402 ? -13.285 -5.882 21.327 1.00 95.69 402 GLU A C 1
ATOM 3289 O O . GLU A 1 402 ? -13.412 -4.663 21.444 1.00 95.69 402 GLU A O 1
ATOM 3294 N N . ASN A 1 403 ? -12.302 -6.447 20.633 1.00 96.56 403 ASN A N 1
ATOM 3295 C CA . ASN A 1 403 ? -11.236 -5.692 19.993 1.00 96.56 403 ASN A CA 1
ATOM 3296 C C . ASN A 1 403 ? -11.544 -5.521 18.503 1.00 96.56 403 ASN A C 1
ATOM 3298 O O . ASN A 1 403 ? -11.629 -6.507 17.767 1.00 96.56 403 ASN A O 1
ATOM 3302 N N . LEU A 1 404 ? -11.694 -4.279 18.051 1.00 97.81 404 LEU A N 1
ATOM 3303 C CA . LEU A 1 404 ? -12.051 -3.920 16.682 1.00 97.81 404 LEU A CA 1
ATOM 3304 C C . LEU A 1 404 ? -10.975 -3.031 16.057 1.00 97.81 404 LEU A C 1
ATOM 3306 O O . LEU A 1 404 ? -10.504 -2.078 16.665 1.00 97.81 404 LEU A O 1
ATOM 3310 N N . PHE A 1 405 ? -10.620 -3.299 14.808 1.00 97.88 405 PHE A N 1
ATOM 3311 C CA . PHE A 1 405 ? -9.732 -2.465 14.009 1.00 97.88 405 PHE A CA 1
ATOM 3312 C C . PHE A 1 405 ? -10.461 -1.962 12.761 1.00 97.88 405 PHE A C 1
ATOM 3314 O O . PHE A 1 405 ? -10.885 -2.755 11.922 1.00 97.88 405 PHE A O 1
ATOM 3321 N N . ILE A 1 406 ? -10.591 -0.645 12.620 1.00 97.50 406 ILE A N 1
ATOM 3322 C CA . ILE A 1 406 ? -11.268 0.010 11.499 1.00 97.50 406 ILE A CA 1
ATOM 3323 C C . ILE A 1 406 ? -10.223 0.640 10.573 1.00 97.50 406 ILE A C 1
ATOM 3325 O O . ILE A 1 406 ? -9.516 1.575 10.952 1.00 97.50 406 ILE A O 1
ATOM 3329 N N . MET A 1 407 ? -10.144 0.138 9.337 1.00 95.56 407 MET A N 1
ATOM 3330 C CA . MET A 1 407 ? -9.212 0.596 8.306 1.00 95.56 407 MET A CA 1
ATOM 3331 C C . MET A 1 407 ? -9.896 0.706 6.938 1.00 95.56 407 MET A C 1
ATOM 3333 O O . MET A 1 407 ? -9.846 -0.203 6.100 1.00 95.56 407 MET A O 1
ATOM 3337 N N . LEU A 1 408 ? -10.499 1.867 6.687 1.00 94.06 408 LEU A N 1
ATOM 3338 C CA . LEU A 1 408 ? -11.264 2.177 5.471 1.00 94.06 408 LEU A CA 1
ATOM 3339 C C . LEU A 1 408 ? -10.374 2.662 4.301 1.00 94.06 408 LEU A C 1
ATOM 3341 O O . LEU A 1 408 ? -10.766 3.502 3.498 1.00 94.06 408 LEU A O 1
ATOM 3345 N N . GLY A 1 409 ? -9.151 2.131 4.204 1.00 90.50 409 GLY A N 1
ATOM 3346 C CA . GLY A 1 409 ? -8.157 2.504 3.191 1.00 90.50 409 GLY A CA 1
ATOM 3347 C C . GLY A 1 409 ? -7.277 3.699 3.577 1.00 90.50 409 GLY A C 1
ATOM 3348 O O . GLY A 1 409 ? -7.347 4.219 4.688 1.00 90.50 409 GLY A O 1
ATOM 3349 N N . SER A 1 410 ? -6.406 4.130 2.655 1.00 87.00 410 SER A N 1
ATOM 3350 C CA . SER A 1 410 ? -5.474 5.249 2.889 1.00 87.00 410 SER A CA 1
ATOM 3351 C C . SER A 1 410 ? -6.138 6.628 2.865 1.00 87.00 410 SER A C 1
ATOM 3353 O O . SER A 1 410 ? -5.514 7.610 3.248 1.00 87.00 410 SER A O 1
ATOM 3355 N N . GLN A 1 411 ? -7.365 6.694 2.348 1.00 89.75 411 GLN A N 1
ATOM 3356 C CA . GLN A 1 411 ? -8.194 7.891 2.244 1.00 89.75 411 GLN A CA 1
ATOM 3357 C C . GLN A 1 411 ? -9.526 7.614 2.961 1.00 89.75 411 GLN A C 1
ATOM 3359 O O . GLN A 1 411 ? -10.537 7.408 2.291 1.00 89.75 411 GLN A O 1
ATOM 3364 N N . PRO A 1 412 ? -9.514 7.484 4.301 1.00 89.81 412 PRO A N 1
ATOM 3365 C CA . PRO A 1 412 ? -10.683 7.038 5.049 1.00 89.81 412 PRO A CA 1
ATOM 3366 C C . PRO A 1 412 ? -11.843 8.034 4.934 1.00 89.81 412 PRO A C 1
ATOM 3368 O O . PRO A 1 412 ? -11.639 9.247 4.989 1.00 89.81 412 PRO A O 1
ATOM 3371 N N . THR A 1 413 ? -13.068 7.519 4.820 1.00 92.50 413 THR A N 1
ATOM 3372 C CA . THR A 1 413 ? -14.284 8.338 4.822 1.00 92.50 413 THR A CA 1
ATOM 3373 C C . THR A 1 413 ? -14.671 8.699 6.256 1.00 92.50 413 THR A C 1
ATOM 3375 O O . THR A 1 413 ? -15.120 7.855 7.032 1.00 92.50 413 THR A O 1
ATOM 3378 N N . GLU A 1 414 ? -14.484 9.967 6.626 1.00 94.12 414 GLU A N 1
ATOM 3379 C CA . GLU A 1 414 ? -14.617 10.427 8.019 1.00 94.12 414 GLU A CA 1
ATOM 3380 C C . GLU A 1 414 ? -16.011 10.188 8.592 1.00 94.12 414 GLU A C 1
ATOM 3382 O O . GLU A 1 414 ? -16.150 9.704 9.713 1.00 94.12 414 GLU A O 1
ATOM 3387 N N . SER A 1 415 ? -17.044 10.486 7.802 1.00 93.81 415 SER A N 1
ATOM 3388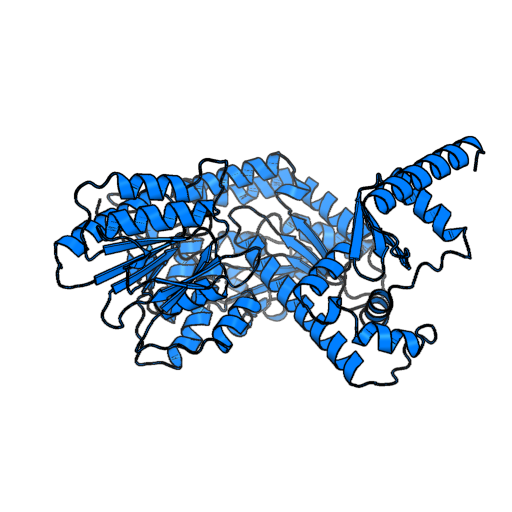 C CA . SER A 1 415 ? -18.438 10.324 8.214 1.00 93.81 415 SER A CA 1
ATOM 3389 C C . SER A 1 415 ? -18.802 8.863 8.474 1.00 93.81 415 SER A C 1
ATOM 3391 O O . SER A 1 415 ? -19.612 8.577 9.350 1.00 93.81 415 SER A O 1
ATOM 3393 N N . GLU A 1 416 ? -18.192 7.918 7.758 1.00 93.44 416 GLU A N 1
ATOM 3394 C CA . GLU A 1 416 ? -18.415 6.489 7.977 1.00 93.44 416 GLU A CA 1
ATOM 3395 C C . GLU A 1 416 ? -17.739 6.017 9.260 1.00 93.44 416 GLU A C 1
ATOM 3397 O O . GLU A 1 416 ? -18.347 5.287 10.037 1.00 93.44 416 GLU A O 1
ATOM 3402 N N . ILE A 1 417 ? -16.521 6.487 9.536 1.00 96.00 417 ILE A N 1
ATOM 3403 C CA . ILE A 1 417 ? -15.833 6.210 10.803 1.00 96.00 417 ILE A CA 1
ATOM 3404 C C . ILE A 1 417 ? -16.606 6.779 11.993 1.00 96.00 417 ILE A C 1
ATOM 3406 O O . ILE A 1 417 ? -16.756 6.098 13.004 1.00 96.00 417 ILE A O 1
ATOM 3410 N N . GLN A 1 418 ? -17.119 8.004 11.877 1.00 96.31 418 GLN A N 1
ATOM 3411 C CA . GLN A 1 418 ? -17.945 8.614 12.919 1.00 96.31 418 GLN A CA 1
ATOM 3412 C C . GLN A 1 418 ? -19.205 7.783 13.193 1.00 96.31 418 GLN A C 1
ATOM 3414 O O . GLN A 1 418 ? -19.508 7.527 14.355 1.00 96.31 418 GLN A O 1
ATOM 3419 N N . LYS A 1 419 ? -19.872 7.275 12.145 1.00 95.44 419 LYS A N 1
ATOM 3420 C CA . LYS A 1 419 ? -21.012 6.353 12.288 1.00 95.44 419 LYS A CA 1
ATOM 3421 C C . LYS A 1 419 ? -20.631 5.052 12.993 1.00 95.44 419 LYS A C 1
ATOM 3423 O O . LYS A 1 419 ? -21.340 4.644 13.902 1.00 95.44 419 LYS A O 1
ATOM 3428 N N . HIS A 1 420 ? -19.496 4.434 12.641 1.00 96.25 420 HIS A N 1
ATOM 3429 C CA . HIS A 1 420 ? -19.002 3.251 13.367 1.00 96.25 420 HIS A CA 1
ATOM 3430 C C . HIS A 1 420 ? -18.825 3.547 14.860 1.00 96.25 420 HIS A C 1
ATOM 3432 O O . HIS A 1 420 ? -19.184 2.724 15.697 1.00 96.25 420 HIS A O 1
ATOM 3438 N N . ILE A 1 421 ? -18.286 4.718 15.208 1.00 97.38 421 ILE A N 1
ATOM 3439 C CA . ILE A 1 421 ? -18.098 5.117 16.609 1.00 97.38 421 ILE A CA 1
ATOM 3440 C C . ILE A 1 421 ? -19.441 5.347 17.308 1.00 97.38 421 ILE A C 1
ATOM 3442 O O . ILE A 1 421 ? -19.600 4.902 18.440 1.00 97.38 421 ILE A O 1
ATOM 3446 N N . ASP A 1 422 ? -20.411 5.986 16.657 1.00 96.81 422 ASP A N 1
ATOM 3447 C CA . ASP A 1 422 ? -21.751 6.186 17.224 1.00 96.81 422 ASP A CA 1
ATOM 3448 C C . ASP A 1 422 ? -22.491 4.855 17.465 1.00 96.81 422 ASP A C 1
ATOM 3450 O O . ASP A 1 422 ? -23.098 4.660 18.528 1.00 96.81 422 ASP A O 1
ATOM 3454 N N . ASP A 1 423 ? -22.360 3.892 16.550 1.00 95.94 423 ASP A N 1
ATOM 3455 C CA . ASP A 1 423 ? -22.888 2.533 16.720 1.00 95.94 423 ASP A CA 1
ATOM 3456 C C . ASP A 1 423 ? -22.193 1.797 17.874 1.00 95.94 423 ASP A C 1
ATOM 3458 O O . ASP A 1 423 ? -22.845 1.130 18.682 1.00 95.94 423 ASP A O 1
ATOM 3462 N N . LEU A 1 424 ? -20.872 1.953 18.012 1.00 96.81 424 LEU A N 1
ATOM 3463 C CA . LEU A 1 424 ? -20.108 1.388 19.128 1.00 96.81 424 LEU A CA 1
ATOM 3464 C C . LEU A 1 424 ? -20.485 2.019 20.469 1.00 96.81 424 LEU A C 1
ATOM 3466 O O . LEU A 1 424 ? -20.604 1.292 21.452 1.00 96.81 424 LEU A O 1
ATOM 3470 N N . ILE A 1 425 ? -20.719 3.333 20.521 1.00 97.31 425 ILE A N 1
ATOM 3471 C CA . ILE A 1 425 ? -21.224 4.019 21.719 1.00 97.31 425 ILE A CA 1
ATOM 3472 C C . ILE A 1 425 ? -22.573 3.417 22.124 1.00 97.31 425 ILE A C 1
ATOM 3474 O O . ILE A 1 425 ? -22.785 3.088 23.293 1.00 97.31 425 ILE A O 1
ATOM 3478 N N . SER A 1 426 ? -23.473 3.226 21.159 1.00 96.88 426 SER A N 1
ATOM 3479 C CA . SER A 1 426 ? -24.796 2.639 21.391 1.00 96.88 426 SER A CA 1
ATOM 3480 C C . SER A 1 426 ? -24.695 1.190 21.881 1.00 96.88 426 SER A C 1
ATOM 3482 O O . SER A 1 426 ? -25.319 0.822 22.878 1.00 96.88 426 SER A O 1
ATOM 3484 N N . LYS A 1 427 ? -23.840 0.381 21.243 1.00 96.56 427 LYS A N 1
ATOM 3485 C CA . LYS A 1 427 ? -23.574 -1.013 21.625 1.00 96.56 427 LYS A CA 1
ATOM 3486 C C . LYS A 1 427 ? -22.955 -1.122 23.023 1.00 96.56 427 LYS A C 1
ATOM 3488 O O . LYS A 1 427 ? -23.389 -1.959 23.810 1.00 96.56 427 LYS A O 1
ATOM 3493 N N . ALA A 1 428 ? -21.982 -0.271 23.348 1.00 97.25 428 ALA A N 1
ATOM 3494 C CA . ALA A 1 428 ? -21.309 -0.265 24.645 1.00 97.25 428 ALA A CA 1
ATOM 3495 C C . ALA A 1 428 ? -22.267 0.098 25.787 1.00 97.25 428 ALA A C 1
ATOM 3497 O O . ALA A 1 428 ? -22.264 -0.570 26.818 1.00 97.25 428 ALA A O 1
ATOM 3498 N N . ARG A 1 429 ? -23.158 1.077 25.572 1.00 96.88 429 ARG A N 1
ATOM 3499 C CA . ARG A 1 429 ? -24.221 1.426 26.532 1.00 96.88 429 ARG A CA 1
ATOM 3500 C C . ARG A 1 429 ? -25.220 0.291 26.742 1.00 96.88 429 ARG A C 1
ATOM 3502 O O . ARG A 1 429 ? -25.642 0.055 27.867 1.00 96.88 429 ARG A O 1
ATOM 3509 N N . ALA A 1 430 ? -25.589 -0.414 25.674 1.00 97.38 430 ALA A N 1
ATOM 3510 C CA . ALA A 1 430 ? -26.497 -1.557 25.757 1.00 97.38 430 ALA A CA 1
ATOM 3511 C C . ALA A 1 430 ? -25.862 -2.781 26.446 1.00 97.38 430 ALA A C 1
ATOM 3513 O O . ALA A 1 430 ? -26.577 -3.677 26.892 1.00 97.38 430 ALA A O 1
ATOM 3514 N N . GLN A 1 431 ? -24.528 -2.843 26.520 1.00 97.50 431 GLN A N 1
ATOM 3515 C CA . GLN A 1 431 ? -23.777 -3.973 27.070 1.00 97.50 431 GLN A CA 1
ATOM 3516 C C . GLN A 1 431 ? -22.695 -3.490 28.052 1.00 97.50 431 GLN A C 1
ATOM 3518 O O . GLN A 1 431 ? -21.507 -3.649 27.768 1.00 97.50 431 GLN A O 1
ATOM 3523 N N . PRO A 1 432 ? -23.078 -2.929 29.217 1.00 96.44 432 PRO A N 1
ATOM 3524 C CA . PRO A 1 432 ? -22.137 -2.308 30.156 1.00 96.44 432 PRO A CA 1
ATOM 3525 C C . PRO A 1 432 ? -21.144 -3.296 30.789 1.00 96.44 432 PRO A C 1
ATOM 3527 O O . PRO A 1 432 ? -20.083 -2.889 31.241 1.00 96.44 432 PRO A O 1
ATOM 3530 N N . ASN A 1 433 ? -21.457 -4.596 30.791 1.00 95.69 433 ASN A N 1
ATOM 3531 C CA . ASN A 1 433 ? -20.604 -5.654 31.353 1.00 95.69 433 ASN A CA 1
ATOM 3532 C C . ASN A 1 433 ? -19.539 -6.171 30.370 1.00 95.69 433 ASN A C 1
ATOM 3534 O O . ASN A 1 433 ? -18.974 -7.245 30.579 1.00 95.69 433 ASN A O 1
ATOM 3538 N N . LYS A 1 434 ? -19.334 -5.476 29.249 1.00 96.00 434 LYS A N 1
ATOM 3539 C CA . LYS A 1 434 ? -18.422 -5.892 28.189 1.00 96.00 434 LYS A CA 1
ATOM 3540 C C . LYS A 1 434 ? -17.549 -4.726 27.771 1.00 96.00 434 LYS A C 1
ATOM 3542 O O . LYS A 1 434 ? -18.087 -3.673 27.441 1.00 96.00 434 LYS A O 1
ATOM 3547 N N . ASP A 1 435 ? -16.242 -4.940 27.733 1.00 96.12 435 ASP A N 1
ATOM 3548 C CA . ASP A 1 435 ? -15.292 -3.920 27.307 1.00 96.12 435 ASP A CA 1
ATOM 3549 C C . ASP A 1 435 ? -15.049 -3.965 25.797 1.00 96.12 435 ASP A C 1
ATOM 3551 O O . ASP A 1 435 ? -15.048 -5.025 25.159 1.00 96.12 435 ASP A O 1
ATOM 3555 N N . TYR A 1 436 ? -14.868 -2.778 25.224 1.00 97.00 436 TYR A N 1
ATOM 3556 C CA . TYR A 1 436 ? -14.676 -2.545 23.802 1.00 97.00 436 TYR A CA 1
ATOM 3557 C C . TYR A 1 436 ? -13.420 -1.711 23.570 1.00 97.00 436 TYR A C 1
ATOM 3559 O O . TYR A 1 436 ? -13.326 -0.576 24.043 1.00 97.00 436 TYR A O 1
ATOM 3567 N N . HIS A 1 437 ? -12.502 -2.219 22.751 1.00 97.44 437 HIS A N 1
ATOM 3568 C CA . HIS A 1 437 ? -11.325 -1.478 22.300 1.00 97.44 437 HIS A CA 1
ATOM 3569 C C . HIS A 1 437 ? -11.364 -1.353 20.784 1.00 97.44 437 HIS A C 1
ATOM 3571 O O . HIS A 1 437 ? -11.323 -2.344 20.060 1.00 97.44 437 HIS A O 1
ATOM 3577 N N . THR A 1 438 ? -11.457 -0.125 20.287 1.00 97.88 438 THR A N 1
ATOM 3578 C CA . THR A 1 438 ? -11.537 0.149 18.853 1.00 97.88 438 THR A CA 1
ATOM 3579 C C . THR A 1 438 ? -10.342 0.962 18.401 1.00 97.88 438 THR A C 1
ATOM 3581 O O . THR A 1 438 ? -10.151 2.089 18.837 1.00 97.88 438 THR A O 1
ATOM 3584 N N . PHE A 1 439 ? -9.563 0.422 17.476 1.00 97.88 439 PHE A N 1
ATOM 3585 C CA . PHE A 1 439 ? -8.444 1.103 16.844 1.00 97.88 439 PHE A CA 1
ATOM 3586 C C . PHE A 1 439 ? -8.885 1.634 15.486 1.00 97.88 439 PHE A C 1
ATOM 3588 O O . PHE A 1 439 ? -9.404 0.880 14.663 1.00 97.88 439 PHE A O 1
ATOM 3595 N N . VAL A 1 440 ? -8.694 2.925 15.234 1.00 97.62 440 VAL A N 1
ATOM 3596 C CA . VAL A 1 440 ? -9.243 3.591 14.047 1.00 97.62 440 VAL A CA 1
ATOM 3597 C C . VAL A 1 440 ? -8.123 4.229 13.251 1.00 97.62 440 VAL A C 1
ATOM 3599 O O . VAL A 1 440 ? -7.483 5.162 13.726 1.00 97.62 440 VAL A O 1
ATOM 3602 N N . PHE A 1 441 ? -7.900 3.773 12.020 1.00 96.00 441 PHE A N 1
ATOM 3603 C CA . PHE A 1 441 ? -6.952 4.441 11.138 1.00 96.00 441 PHE A CA 1
ATOM 3604 C C . PHE A 1 441 ? -7.497 5.801 10.678 1.00 96.00 441 PHE A C 1
ATOM 3606 O O . PHE A 1 441 ? -8.478 5.871 9.938 1.00 96.00 441 PHE A O 1
ATOM 3613 N N . ALA A 1 442 ? -6.833 6.874 11.109 1.00 95.38 442 ALA A N 1
ATOM 3614 C CA . ALA A 1 442 ? -7.240 8.261 10.906 1.00 95.38 442 ALA A CA 1
ATOM 3615 C C . ALA A 1 442 ? -6.335 9.031 9.921 1.00 95.38 442 ALA A C 1
ATOM 3617 O O . ALA A 1 442 ? -6.374 10.262 9.866 1.00 95.38 442 ALA A O 1
ATOM 3618 N N . GLY A 1 443 ? -5.531 8.315 9.127 1.00 91.19 443 GLY A N 1
ATOM 3619 C CA . GLY A 1 443 ? -4.603 8.909 8.163 1.00 91.19 443 GLY A CA 1
ATOM 3620 C C . GLY A 1 443 ? -3.411 9.635 8.810 1.00 91.19 443 GLY A C 1
ATOM 3621 O O . GLY A 1 443 ? -3.321 9.712 10.032 1.00 91.19 443 GLY A O 1
ATOM 3622 N N . PRO A 1 444 ? -2.482 10.186 8.007 1.00 91.50 444 PRO A N 1
ATOM 3623 C CA . PRO A 1 444 ? -1.260 10.805 8.521 1.00 91.50 444 PRO A CA 1
ATOM 3624 C C . PRO A 1 444 ? -1.521 11.958 9.499 1.00 91.50 444 PRO A C 1
ATOM 3626 O O . PRO A 1 444 ? -2.312 12.863 9.217 1.00 91.50 444 PRO A O 1
ATOM 3629 N N . PHE A 1 445 ? -0.798 11.970 10.622 1.00 94.06 445 PHE A N 1
ATOM 3630 C CA . PHE A 1 445 ? -0.854 13.066 11.585 1.00 94.06 445 PHE A CA 1
ATOM 3631 C C . PHE A 1 445 ? -0.008 14.253 11.122 1.00 94.06 445 PHE A C 1
ATOM 3633 O O . PHE A 1 445 ? 1.123 14.115 10.644 1.00 94.06 445 PHE A O 1
ATOM 3640 N N . HIS A 1 446 ? -0.556 15.455 11.291 1.00 94.62 446 HIS A N 1
ATOM 3641 C CA . HIS A 1 446 ? 0.132 16.700 10.983 1.00 94.62 446 HIS A CA 1
ATOM 3642 C C . HIS A 1 446 ? -0.005 17.692 12.142 1.00 94.62 446 HIS A C 1
ATOM 3644 O O . HIS A 1 446 ? -0.996 18.413 12.245 1.00 94.62 446 HIS A O 1
ATOM 3650 N N . ALA A 1 447 ? 1.036 17.796 12.973 1.00 94.88 447 ALA A N 1
ATOM 3651 C CA . ALA A 1 447 ? 1.101 18.691 14.135 1.00 94.88 447 ALA A CA 1
ATOM 3652 C C . ALA A 1 447 ? 0.615 20.125 13.852 1.00 94.88 447 ALA A C 1
ATOM 3654 O O . ALA A 1 447 ? -0.201 20.671 14.589 1.00 94.88 447 ALA A O 1
ATOM 3655 N N . LYS A 1 448 ? 1.035 20.718 12.729 1.00 96.12 448 LYS A N 1
ATOM 3656 C CA . LYS A 1 448 ? 0.744 22.124 12.382 1.00 96.12 448 LYS A CA 1
ATOM 3657 C C . LYS A 1 448 ? -0.430 22.328 11.424 1.00 96.12 448 LYS A C 1
ATOM 3659 O O . LYS A 1 448 ? -0.708 23.462 11.051 1.00 96.12 448 LYS A O 1
ATOM 3664 N N . LYS A 1 449 ? -1.083 21.259 10.964 1.00 95.88 449 LYS A N 1
ATOM 3665 C CA . LYS A 1 449 ? -2.199 21.345 10.011 1.00 95.88 449 LYS A CA 1
ATOM 3666 C C . LYS A 1 449 ? -3.443 20.705 10.600 1.00 95.88 449 LYS A C 1
ATOM 3668 O O . LYS A 1 449 ? -3.349 19.865 11.497 1.00 95.88 449 LYS A O 1
ATOM 3673 N N . ASP A 1 450 ? -4.599 21.109 10.101 1.00 95.88 450 ASP A N 1
ATOM 3674 C CA . ASP A 1 450 ? -5.804 20.332 10.334 1.00 95.88 450 ASP A CA 1
ATOM 3675 C C . ASP A 1 450 ? -5.687 18.983 9.604 1.00 95.88 450 ASP A C 1
ATOM 3677 O O . ASP A 1 450 ? -5.169 18.906 8.486 1.00 95.88 450 ASP A O 1
ATOM 3681 N N . CYS A 1 451 ? -6.091 17.907 10.268 1.00 94.94 451 CYS A N 1
ATOM 3682 C CA . CYS A 1 451 ? -6.017 16.542 9.752 1.00 94.94 451 CYS A CA 1
ATOM 3683 C C . CYS A 1 451 ? -7.116 15.693 10.387 1.00 94.94 451 CYS A C 1
ATOM 3685 O O . CYS A 1 451 ? -7.622 16.022 11.463 1.00 94.94 451 CYS A O 1
ATOM 3687 N N . PHE A 1 452 ? -7.472 14.586 9.735 1.00 95.25 452 PHE A N 1
ATOM 3688 C CA . PHE A 1 452 ? -8.588 13.758 10.184 1.00 95.25 452 PHE A CA 1
ATOM 3689 C C . PHE A 1 452 ? -8.394 13.239 11.615 1.00 95.25 452 PHE A C 1
ATOM 3691 O O . PHE A 1 452 ? -9.332 13.296 12.400 1.00 95.25 452 PHE A O 1
ATOM 3698 N N . TYR A 1 453 ? -7.174 12.871 12.016 1.00 96.75 453 TYR A N 1
ATOM 3699 C CA . TYR A 1 453 ? -6.862 12.517 13.407 1.00 96.75 453 TYR A CA 1
ATOM 3700 C C . TYR A 1 453 ? -7.364 13.561 14.425 1.00 96.75 453 TYR A C 1
ATOM 3702 O O . TYR A 1 453 ? -8.010 13.211 15.413 1.00 96.75 453 TYR A O 1
ATOM 3710 N N . LYS A 1 454 ? -7.117 14.857 14.180 1.00 97.50 454 LYS A N 1
ATOM 3711 C CA . LYS A 1 454 ? -7.549 15.947 15.073 1.00 97.50 454 LYS A CA 1
ATOM 3712 C C . LYS A 1 454 ? -9.063 16.133 15.066 1.00 97.50 454 LYS A C 1
ATOM 3714 O O . LYS A 1 454 ? -9.649 16.327 16.129 1.00 97.50 454 LYS A O 1
ATOM 3719 N N . ARG A 1 455 ? -9.692 16.037 13.892 1.00 97.75 455 ARG A N 1
ATOM 3720 C CA . ARG A 1 455 ? -11.155 16.100 13.756 1.00 97.75 455 ARG A CA 1
ATOM 3721 C C . ARG A 1 455 ? -11.837 14.924 14.452 1.00 97.75 455 ARG A C 1
ATOM 3723 O O . ARG A 1 455 ? -12.841 15.115 15.128 1.00 97.75 455 ARG A O 1
ATOM 3730 N N . LEU A 1 456 ? -11.264 13.726 14.357 1.00 97.81 456 LEU A N 1
ATOM 3731 C CA . LEU A 1 456 ? -11.735 12.531 15.053 1.00 97.81 456 LEU A CA 1
ATOM 3732 C C . LEU A 1 456 ? -11.604 12.677 16.572 1.00 97.81 456 LEU A C 1
ATOM 3734 O O . LEU A 1 456 ? -12.544 12.375 17.302 1.00 97.81 456 LEU A O 1
ATOM 3738 N N . HIS A 1 457 ? -10.472 13.202 17.042 1.00 97.94 457 HIS A N 1
ATOM 3739 C CA . HIS A 1 457 ? -10.277 13.552 18.446 1.00 97.94 457 HIS A CA 1
ATOM 3740 C C . HIS A 1 457 ? -11.347 14.546 18.934 1.00 97.94 457 HIS A C 1
ATOM 3742 O O . HIS A 1 457 ? -12.003 14.293 19.940 1.00 97.94 457 HIS A O 1
ATOM 3748 N N . GLN A 1 458 ? -11.591 15.639 18.202 1.00 98.19 458 GLN A N 1
ATOM 3749 C CA . GLN A 1 458 ? -12.638 16.614 18.543 1.00 98.19 458 GLN A CA 1
ATOM 3750 C C . GLN A 1 458 ? -14.042 15.996 18.545 1.00 98.19 458 GLN A C 1
ATOM 3752 O O . GLN A 1 458 ? -14.823 16.251 19.460 1.00 98.19 458 GLN A O 1
ATOM 3757 N N . PHE A 1 459 ? -14.353 15.159 17.552 1.00 98.19 459 PHE A N 1
ATOM 3758 C CA . PHE A 1 459 ? -15.618 14.433 17.485 1.00 98.19 459 PHE A CA 1
ATOM 3759 C C . PHE A 1 459 ? -15.831 13.570 18.731 1.00 98.19 459 PHE A C 1
ATOM 3761 O O . PHE A 1 459 ? -16.898 13.644 19.331 1.00 98.19 459 PHE A O 1
ATOM 3768 N N . ILE A 1 460 ? -14.821 12.812 19.163 1.00 97.81 460 ILE A N 1
ATOM 3769 C CA . ILE A 1 460 ? -14.903 11.974 20.367 1.00 97.81 460 ILE A CA 1
ATOM 3770 C C . ILE A 1 460 ? -15.156 12.828 21.615 1.00 97.81 460 ILE A C 1
ATOM 3772 O O . ILE A 1 460 ? -16.086 12.539 22.359 1.00 97.81 460 ILE A O 1
ATOM 3776 N N . LEU A 1 461 ? -14.407 13.920 21.799 1.00 97.19 461 LEU A N 1
ATOM 3777 C CA . LEU A 1 461 ? -14.566 14.813 22.956 1.00 97.19 461 LEU A CA 1
ATOM 3778 C C . LEU A 1 461 ? -15.921 15.525 23.016 1.00 97.19 461 LEU A C 1
ATOM 3780 O O . LEU A 1 461 ? -16.376 15.902 24.093 1.00 97.19 461 LEU A O 1
ATOM 3784 N N . SER A 1 462 ? -16.568 15.728 21.867 1.00 97.31 462 SER A N 1
ATOM 3785 C CA . SER A 1 462 ? -17.898 16.342 21.803 1.00 97.31 462 SER A CA 1
ATOM 3786 C C . SER A 1 462 ? -19.019 15.445 22.347 1.00 97.31 462 SER A C 1
ATOM 3788 O O . SER A 1 462 ? -20.141 15.914 22.546 1.00 97.31 462 SER A O 1
ATOM 3790 N N . LYS A 1 463 ? -18.752 14.157 22.605 1.00 97.00 463 LYS A N 1
ATOM 3791 C CA . LYS A 1 463 ? -19.750 13.204 23.104 1.00 97.00 463 LYS A CA 1
ATOM 3792 C C . LYS A 1 463 ? -19.839 13.292 24.632 1.00 97.00 463 LYS A C 1
ATOM 3794 O O . LYS A 1 463 ? -19.047 12.707 25.356 1.00 97.00 463 LYS A O 1
ATOM 3799 N N . THR A 1 464 ? -20.862 13.983 25.132 1.00 89.50 464 THR A N 1
ATOM 3800 C CA . THR A 1 464 ? -21.034 14.309 26.565 1.00 89.50 464 THR A CA 1
ATOM 3801 C C . THR A 1 464 ? -21.316 13.116 27.488 1.00 89.50 464 THR A C 1
ATOM 3803 O O . THR A 1 464 ? -21.147 13.229 28.696 1.00 89.50 464 THR A O 1
ATOM 3806 N N . SER A 1 465 ? -21.736 11.969 26.950 1.00 91.25 465 SER A N 1
ATOM 3807 C CA . SER A 1 465 ? -22.056 10.755 27.717 1.00 91.25 465 SER A CA 1
ATOM 3808 C C . SER A 1 465 ? -21.245 9.566 27.192 1.00 91.25 465 SER A C 1
ATOM 3810 O O . SER A 1 465 ? -21.781 8.630 26.593 1.00 91.25 465 SER A O 1
ATOM 3812 N N . TRP A 1 466 ? -19.922 9.633 27.335 1.00 96.31 466 TRP A N 1
ATOM 3813 C CA . TRP A 1 466 ? -19.039 8.570 26.860 1.00 96.31 466 TRP A CA 1
ATOM 3814 C C . TRP A 1 466 ? -19.181 7.293 27.718 1.00 96.31 466 TRP A C 1
ATOM 3816 O O . TRP A 1 466 ? -19.080 7.381 28.944 1.00 96.31 466 TRP A O 1
ATOM 3826 N N . PRO A 1 467 ? -19.418 6.105 27.123 1.00 96.19 467 PRO A N 1
ATOM 3827 C CA . PRO A 1 467 ? -19.497 4.857 27.878 1.00 96.19 467 PRO A CA 1
ATOM 3828 C C . PRO A 1 467 ? -18.120 4.452 28.424 1.00 96.19 467 PRO A C 1
ATOM 3830 O O . PRO A 1 467 ? -17.145 4.366 27.677 1.00 96.19 467 PRO A O 1
ATOM 3833 N N . SER A 1 468 ? -18.029 4.181 29.730 1.00 94.44 468 SER A N 1
ATOM 3834 C CA . SER A 1 468 ? -16.758 3.887 30.416 1.00 94.44 468 SER A CA 1
ATOM 3835 C C . SER A 1 468 ? -16.069 2.611 29.916 1.00 94.44 468 SER A C 1
ATOM 3837 O O . SER A 1 468 ? -14.838 2.539 29.940 1.00 94.44 468 SER A O 1
ATOM 3839 N N . ASN A 1 469 ? -16.852 1.656 29.407 1.00 95.75 469 ASN A N 1
ATOM 3840 C CA . ASN A 1 469 ? -16.435 0.380 28.820 1.00 95.75 469 ASN A CA 1
ATOM 3841 C C . ASN A 1 469 ? -16.062 0.469 27.323 1.00 95.75 469 ASN A C 1
ATOM 3843 O O . ASN A 1 469 ? -15.855 -0.557 26.681 1.00 95.75 469 ASN A O 1
ATOM 3847 N N . LEU A 1 470 ? -15.986 1.669 26.732 1.00 97.00 470 LEU A N 1
ATOM 3848 C CA . LEU A 1 470 ? -15.532 1.870 25.350 1.00 97.00 470 LEU A CA 1
ATOM 3849 C C . LEU A 1 470 ? -14.250 2.697 25.305 1.00 97.00 470 LEU A C 1
ATOM 3851 O O . LEU A 1 470 ? -14.189 3.808 25.838 1.00 97.00 470 LEU A O 1
ATOM 3855 N N . LYS A 1 471 ? -13.248 2.193 24.584 1.00 97.00 471 LYS A N 1
ATOM 3856 C CA . LYS A 1 471 ? -12.027 2.918 24.224 1.00 97.00 471 LYS A CA 1
ATOM 3857 C C . LYS A 1 471 ? -11.912 3.008 22.711 1.00 97.00 471 LYS A C 1
ATOM 3859 O O . LYS A 1 471 ? -12.029 2.002 22.016 1.00 97.00 471 LYS A O 1
ATOM 3864 N N . VAL A 1 472 ? -11.660 4.208 22.198 1.00 97.62 472 VAL A N 1
ATOM 3865 C CA . VAL A 1 472 ? -11.416 4.444 20.767 1.00 97.62 472 VAL A CA 1
ATOM 3866 C C . VAL A 1 472 ? -10.036 5.057 20.609 1.00 97.62 472 VAL A C 1
ATOM 3868 O O . VAL A 1 472 ? -9.829 6.182 21.027 1.00 97.62 472 VAL A O 1
ATOM 3871 N N . VAL A 1 473 ? -9.101 4.344 19.995 1.00 96.88 473 VAL A N 1
ATOM 3872 C CA . VAL A 1 473 ? -7.709 4.758 19.814 1.00 96.88 473 VAL A CA 1
ATOM 3873 C C . VAL A 1 473 ? -7.488 5.159 18.351 1.00 96.88 473 VAL A C 1
ATOM 3875 O O . VAL A 1 473 ? -7.444 4.284 17.478 1.00 96.88 473 VAL A O 1
ATOM 3878 N N . PRO A 1 474 ? -7.356 6.460 18.037 1.00 96.69 474 PRO A N 1
ATOM 3879 C CA . PRO A 1 474 ? -7.011 6.897 16.690 1.00 96.69 474 PRO A CA 1
ATOM 3880 C C . PRO A 1 474 ? -5.550 6.552 16.357 1.00 96.69 474 PRO A C 1
ATOM 3882 O O . PRO A 1 474 ? -4.656 6.697 17.189 1.00 96.69 474 PRO A O 1
ATOM 3885 N N . LEU A 1 475 ? -5.306 6.113 15.123 1.00 95.62 475 LEU A N 1
ATOM 3886 C CA . LEU A 1 475 ? -3.999 5.714 14.600 1.00 95.62 475 LEU A CA 1
ATOM 3887 C C . LEU A 1 475 ? -3.614 6.604 13.421 1.00 95.62 475 LEU A C 1
ATOM 3889 O O . LEU A 1 475 ? -4.369 6.688 12.450 1.00 95.62 475 LEU A O 1
ATOM 3893 N N . SER A 1 476 ? -2.436 7.224 13.468 1.00 91.50 476 SER A N 1
ATOM 3894 C CA . SER A 1 476 ? -1.961 8.075 12.372 1.00 91.50 476 SER A CA 1
ATOM 3895 C C . SER A 1 476 ? -1.041 7.377 11.367 1.00 91.50 476 SER A C 1
ATOM 3897 O O . SER A 1 476 ? -0.950 7.764 10.198 1.00 91.50 476 SER A O 1
ATOM 3899 N N . TYR A 1 477 ? -0.346 6.338 11.827 1.00 78.94 477 TYR A N 1
ATOM 3900 C CA . TYR A 1 477 ? 0.665 5.616 11.075 1.00 78.94 477 TYR A CA 1
ATOM 3901 C C . TYR A 1 477 ? 0.277 4.145 10.912 1.00 78.94 477 TYR A C 1
ATOM 3903 O O . TYR A 1 477 ? -0.451 3.568 11.717 1.00 78.94 477 TYR A O 1
ATOM 3911 N N . GLN A 1 478 ? 0.750 3.555 9.819 1.00 76.81 478 GLN A N 1
ATOM 3912 C CA . GLN A 1 478 ? 0.524 2.165 9.435 1.00 76.81 478 GLN A CA 1
ATOM 3913 C C . GLN A 1 478 ? 1.868 1.448 9.395 1.00 76.81 478 GLN A C 1
ATOM 3915 O O . GLN A 1 478 ? 2.365 1.066 8.333 1.00 76.81 478 GLN A O 1
ATOM 3920 N N . ASP A 1 479 ? 2.488 1.304 10.564 1.00 86.31 479 ASP A N 1
ATOM 3921 C CA . ASP A 1 479 ? 3.666 0.453 10.663 1.00 86.31 479 ASP A CA 1
ATOM 3922 C C . ASP A 1 479 ? 3.282 -1.007 10.418 1.00 86.31 479 ASP A C 1
ATOM 3924 O O . ASP A 1 479 ? 2.214 -1.462 10.835 1.00 86.31 479 ASP A O 1
ATOM 3928 N N . GLN A 1 480 ? 4.155 -1.769 9.765 1.00 87.44 480 GLN A N 1
ATOM 3929 C CA . GLN A 1 480 ? 3.863 -3.158 9.444 1.00 87.44 480 GLN A CA 1
ATOM 3930 C C . GLN A 1 480 ? 3.687 -4.015 10.702 1.00 87.44 480 GLN A C 1
ATOM 3932 O O . GLN A 1 480 ? 2.793 -4.858 10.714 1.00 87.44 480 GLN A O 1
ATOM 3937 N N . LEU A 1 481 ? 4.481 -3.805 11.760 1.00 87.00 481 LEU A N 1
ATOM 3938 C CA . LEU A 1 481 ? 4.335 -4.556 13.014 1.00 87.00 481 LEU A CA 1
ATOM 3939 C C . LEU A 1 481 ? 3.010 -4.212 13.697 1.00 87.00 481 LEU A C 1
ATOM 3941 O O . LEU A 1 481 ? 2.278 -5.111 14.117 1.00 87.00 481 LEU A O 1
ATOM 3945 N N . GLN A 1 482 ? 2.662 -2.925 13.725 1.00 91.62 482 GLN A N 1
ATOM 3946 C CA . GLN A 1 482 ? 1.389 -2.451 14.261 1.00 91.62 482 GLN A CA 1
ATOM 3947 C C . GLN A 1 482 ? 0.203 -3.067 13.510 1.00 91.62 482 GLN A C 1
ATOM 3949 O O . GLN A 1 482 ? -0.661 -3.671 14.146 1.00 91.62 482 GLN A O 1
ATOM 3954 N N . ILE A 1 483 ? 0.174 -2.994 12.173 1.00 93.19 483 ILE A N 1
ATOM 3955 C CA . ILE A 1 483 ? -0.920 -3.564 11.367 1.00 93.19 483 ILE A CA 1
ATOM 3956 C C . ILE A 1 483 ? -1.031 -5.078 11.584 1.00 93.19 483 ILE A C 1
ATOM 3958 O O . ILE A 1 483 ? -2.136 -5.592 11.752 1.00 93.19 483 ILE A O 1
ATOM 3962 N N . VAL A 1 484 ? 0.091 -5.805 11.603 1.00 93.44 484 VAL A N 1
ATOM 3963 C CA . VAL A 1 484 ? 0.088 -7.256 11.852 1.00 93.44 484 VAL A CA 1
ATOM 3964 C C . VAL A 1 484 ? -0.506 -7.569 13.222 1.0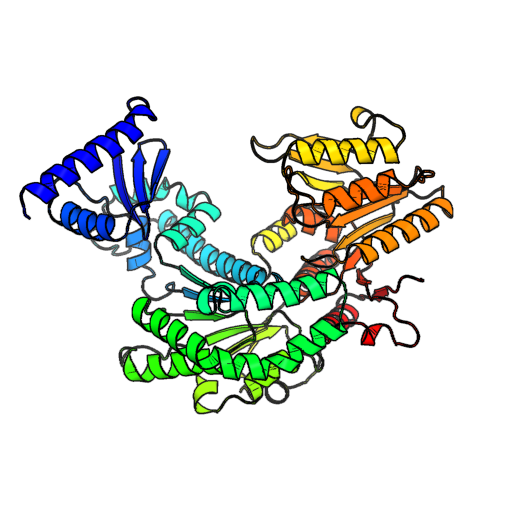0 93.44 484 VAL A C 1
ATOM 3966 O O . VAL A 1 484 ? -1.378 -8.436 13.317 1.00 93.44 484 VAL A O 1
ATOM 3969 N N . SER A 1 485 ? -0.092 -6.839 14.264 1.00 92.69 485 SER A N 1
ATOM 3970 C CA . SER A 1 485 ? -0.640 -7.012 15.613 1.00 92.69 485 SER A CA 1
ATOM 3971 C C . SER A 1 485 ? -2.148 -6.742 15.647 1.00 92.69 485 SER A C 1
ATOM 3973 O O . SER A 1 485 ? -2.901 -7.565 16.164 1.00 92.69 485 SER A O 1
ATOM 3975 N N . LEU A 1 486 ? -2.613 -5.671 14.995 1.00 95.19 486 LEU A N 1
ATOM 3976 C CA . LEU A 1 486 ? -4.029 -5.311 14.914 1.00 95.19 486 LEU A CA 1
ATOM 3977 C C . LEU A 1 486 ? -4.844 -6.372 14.172 1.00 95.19 486 LEU A C 1
ATOM 3979 O O . LEU A 1 486 ? -5.867 -6.818 14.684 1.00 95.19 486 LEU A O 1
ATOM 3983 N N . TYR A 1 487 ? -4.389 -6.846 13.009 1.00 95.12 487 TYR A N 1
ATOM 3984 C CA . TYR A 1 487 ? -5.095 -7.904 12.286 1.00 95.12 487 TYR A CA 1
ATOM 3985 C C . TYR A 1 487 ? -5.169 -9.209 13.086 1.00 95.12 487 TYR A C 1
ATOM 3987 O O . TYR A 1 487 ? -6.173 -9.915 13.005 1.00 95.12 487 TYR A O 1
ATOM 3995 N N . LEU A 1 488 ? -4.133 -9.573 13.841 1.00 92.44 488 LEU A N 1
ATOM 3996 C CA . LEU A 1 488 ? -4.128 -10.822 14.608 1.00 92.44 488 LEU A CA 1
ATOM 3997 C C . LEU A 1 488 ? -4.931 -10.717 15.915 1.00 92.44 488 LEU A C 1
ATOM 3999 O O . LEU A 1 488 ? -5.551 -11.702 16.329 1.00 92.44 488 LEU A O 1
ATOM 4003 N N . MET A 1 489 ? -4.963 -9.537 16.538 1.00 93.44 489 MET A N 1
ATOM 4004 C CA . MET A 1 489 ? -5.604 -9.318 17.840 1.00 93.44 489 MET A CA 1
ATOM 4005 C C . MET A 1 489 ? -7.038 -8.792 17.761 1.00 93.44 489 MET A C 1
ATOM 4007 O O . MET A 1 489 ? -7.795 -8.998 18.706 1.00 93.44 489 MET A O 1
ATOM 4011 N N . CYS A 1 490 ? -7.435 -8.184 16.644 1.00 95.62 490 CYS A N 1
ATOM 4012 C CA . CYS A 1 490 ? -8.740 -7.548 16.492 1.00 95.62 490 CYS A CA 1
ATOM 4013 C C . CYS A 1 490 ? -9.576 -8.196 15.383 1.00 95.62 490 CYS A C 1
ATOM 4015 O O . CYS A 1 490 ? -9.053 -8.698 14.378 1.00 95.62 490 CYS A O 1
ATOM 4017 N N . ASP A 1 491 ? -10.894 -8.110 15.539 1.00 96.88 491 ASP A N 1
ATOM 4018 C CA . ASP A 1 491 ? -11.815 -8.138 14.407 1.00 96.88 491 ASP A CA 1
ATOM 4019 C C . ASP A 1 491 ? -11.535 -6.919 13.518 1.00 96.88 491 ASP A C 1
ATOM 4021 O O . ASP A 1 491 ? -11.024 -5.902 13.983 1.00 96.88 491 ASP A O 1
ATOM 4025 N N . THR A 1 492 ? -11.788 -7.003 12.213 1.00 97.25 492 THR A N 1
ATOM 4026 C CA . THR A 1 492 ? -11.365 -5.943 11.278 1.00 97.25 492 THR A CA 1
ATOM 4027 C C . THR A 1 492 ? -12.488 -5.485 10.374 1.00 97.25 492 THR A C 1
ATOM 4029 O O . THR A 1 492 ? -13.152 -6.319 9.771 1.00 97.25 492 THR A O 1
ATOM 4032 N N . VAL A 1 493 ? -12.620 -4.169 10.212 1.00 97.38 493 VAL A N 1
ATOM 4033 C CA . VAL A 1 493 ? -13.514 -3.505 9.259 1.00 97.38 493 VAL A CA 1
ATOM 4034 C C . VAL A 1 493 ? -12.684 -2.793 8.192 1.00 97.38 493 VAL A C 1
ATOM 4036 O O . VAL A 1 493 ? -11.782 -2.024 8.521 1.00 97.38 493 VAL A O 1
ATOM 4039 N N . THR A 1 494 ? -12.966 -3.024 6.909 1.00 95.81 494 THR A N 1
ATOM 4040 C CA . THR A 1 494 ? -12.227 -2.399 5.794 1.00 95.81 494 THR A CA 1
ATOM 4041 C C . THR A 1 494 ? -13.074 -2.217 4.527 1.00 95.81 494 THR A C 1
ATOM 4043 O O . THR A 1 494 ? -14.148 -2.789 4.429 1.00 95.81 494 THR A O 1
ATOM 4046 N N . HIS A 1 495 ? -12.602 -1.455 3.532 1.00 91.19 495 HIS A N 1
ATOM 4047 C CA . HIS A 1 495 ? -13.227 -1.321 2.200 1.00 91.19 495 HIS A CA 1
ATOM 4048 C C . HIS A 1 495 ? -12.801 -2.408 1.202 1.00 91.19 495 HIS A C 1
ATOM 4050 O O . HIS A 1 495 ? -13.190 -2.374 0.041 1.00 91.19 495 HIS A O 1
ATOM 4056 N N . SER A 1 496 ? -11.994 -3.396 1.607 1.00 92.00 496 SER A N 1
ATOM 4057 C CA . SER A 1 496 ? -11.453 -4.429 0.700 1.00 92.00 496 SER A CA 1
ATOM 4058 C C . SER A 1 496 ? -10.638 -3.870 -0.483 1.00 92.00 496 SER A C 1
ATOM 4060 O O . SER A 1 496 ? -10.668 -4.396 -1.598 1.00 92.00 496 SER A O 1
ATOM 4062 N N . GLY A 1 497 ? -9.838 -2.825 -0.242 1.00 92.38 497 GLY A N 1
ATOM 4063 C CA . GLY A 1 497 ? -8.843 -2.362 -1.216 1.00 92.38 497 GLY A CA 1
ATOM 4064 C C . GLY A 1 497 ? -7.872 -3.484 -1.617 1.00 92.38 497 GLY A C 1
ATOM 4065 O O . GLY A 1 497 ? -7.655 -4.425 -0.849 1.00 92.38 497 GLY A O 1
ATOM 4066 N N . GLY A 1 498 ? -7.285 -3.409 -2.818 1.00 92.12 498 GLY A N 1
ATOM 4067 C CA . GLY A 1 498 ? -6.474 -4.501 -3.382 1.00 92.12 498 GLY A CA 1
ATOM 4068 C C . GLY A 1 498 ? -5.340 -4.968 -2.461 1.00 92.12 498 GLY A C 1
ATOM 4069 O O . GLY A 1 498 ? -5.277 -6.143 -2.098 1.00 92.12 498 GLY A O 1
ATOM 4070 N N . LEU A 1 499 ? -4.496 -4.038 -1.994 1.00 92.06 499 LEU A N 1
ATOM 4071 C CA . LEU A 1 499 ? -3.375 -4.369 -1.104 1.00 92.06 499 LEU A CA 1
ATOM 4072 C C . LEU A 1 499 ? -3.843 -4.889 0.265 1.00 92.06 499 LEU A C 1
ATOM 4074 O O . LEU A 1 499 ? -3.372 -5.932 0.707 1.00 92.06 499 LEU A O 1
ATOM 4078 N N . THR A 1 500 ? -4.820 -4.231 0.891 1.00 94.06 500 THR A N 1
ATOM 4079 C CA . THR A 1 500 ? -5.427 -4.693 2.151 1.00 94.06 500 THR A CA 1
ATOM 4080 C C . THR A 1 500 ? -5.982 -6.111 2.025 1.00 94.06 500 THR A C 1
ATOM 4082 O O . THR A 1 500 ? -5.793 -6.951 2.900 1.00 94.06 500 THR A O 1
ATOM 4085 N N . SER A 1 501 ? -6.620 -6.423 0.898 1.00 94.94 501 SER A N 1
ATOM 4086 C CA . SER A 1 501 ? -7.137 -7.765 0.632 1.00 94.94 501 SER A CA 1
ATOM 4087 C C . SER A 1 501 ? -6.008 -8.791 0.535 1.00 94.94 501 SER A C 1
ATOM 4089 O O . SER A 1 501 ? -6.125 -9.896 1.061 1.00 94.94 501 SER A O 1
ATOM 4091 N N . MET A 1 502 ? -4.888 -8.432 -0.097 1.00 94.94 502 MET A N 1
ATOM 4092 C CA . MET A 1 502 ? -3.699 -9.284 -0.147 1.00 94.94 502 MET A CA 1
ATOM 4093 C C . MET A 1 502 ? -3.095 -9.512 1.243 1.00 94.94 502 MET A C 1
ATOM 4095 O O . MET A 1 502 ? -2.780 -10.652 1.578 1.00 94.94 502 MET A O 1
ATOM 4099 N N . GLU A 1 503 ? -2.981 -8.469 2.065 1.00 95.06 503 GLU A N 1
ATOM 4100 C CA . GLU A 1 503 ? -2.505 -8.565 3.451 1.00 95.06 503 GLU A CA 1
ATOM 4101 C C . GLU A 1 503 ? -3.379 -9.505 4.286 1.00 95.06 503 GLU A C 1
ATOM 4103 O O . GLU A 1 503 ? -2.859 -10.416 4.929 1.00 95.06 503 GLU A O 1
ATOM 4108 N N . LEU A 1 504 ? -4.707 -9.365 4.213 1.00 95.25 504 LEU A N 1
ATOM 4109 C CA . LEU A 1 504 ? -5.647 -10.239 4.921 1.00 95.25 504 LEU A CA 1
ATOM 4110 C C . LEU A 1 504 ? -5.526 -11.707 4.480 1.00 95.25 504 LEU A C 1
ATOM 4112 O O . LEU A 1 504 ? -5.585 -12.616 5.313 1.00 95.25 504 LEU A O 1
ATOM 4116 N N . LEU A 1 505 ? -5.296 -11.965 3.187 1.00 94.25 505 LEU A N 1
ATOM 4117 C CA . LEU A 1 505 ? -5.037 -13.319 2.683 1.00 94.25 505 LEU A CA 1
ATOM 4118 C C . LEU A 1 505 ? -3.723 -13.904 3.221 1.00 94.25 505 LEU A C 1
ATOM 4120 O O . LEU A 1 505 ? -3.650 -15.112 3.472 1.00 94.25 505 LEU A O 1
ATOM 4124 N N . VAL A 1 506 ? -2.687 -13.077 3.389 1.00 93.75 506 VAL A N 1
ATOM 4125 C CA . VAL A 1 506 ? -1.425 -13.497 4.013 1.00 93.75 506 VAL A CA 1
ATOM 4126 C C . VAL A 1 506 ? -1.642 -13.782 5.501 1.00 93.75 506 VAL A C 1
ATOM 4128 O O . VAL A 1 506 ? -1.265 -14.860 5.959 1.00 93.75 506 VAL A O 1
ATOM 4131 N N . ILE A 1 507 ? -2.312 -12.889 6.236 1.00 94.12 507 ILE A N 1
ATOM 4132 C CA . ILE A 1 507 ? -2.623 -13.056 7.666 1.00 94.12 507 ILE A CA 1
ATOM 4133 C C . ILE A 1 507 ? -3.398 -14.349 7.923 1.00 94.12 507 ILE A C 1
ATOM 4135 O O . ILE A 1 507 ? -3.077 -15.089 8.856 1.00 94.12 507 ILE A O 1
ATOM 4139 N N . GLN A 1 508 ? -4.367 -14.687 7.066 1.00 92.38 508 GLN A N 1
ATOM 4140 C CA . GLN A 1 508 ? -5.142 -15.917 7.224 1.00 92.38 508 GLN A CA 1
ATOM 4141 C C . GLN A 1 508 ? -4.259 -17.171 7.239 1.00 92.38 508 GLN A C 1
ATOM 4143 O O . GLN A 1 508 ? -4.577 -18.140 7.929 1.00 92.38 508 GLN A O 1
ATOM 4148 N N . LYS A 1 509 ? -3.142 -17.190 6.499 1.00 88.50 509 LYS A N 1
ATOM 4149 C CA . LYS A 1 509 ? -2.223 -18.338 6.536 1.00 88.50 509 LYS A CA 1
ATOM 4150 C C . LYS A 1 509 ? -1.622 -18.559 7.918 1.00 88.50 509 LYS A C 1
ATOM 4152 O O . LYS A 1 509 ? -1.357 -19.706 8.265 1.00 88.50 509 LYS A O 1
ATOM 4157 N N . VAL A 1 510 ? -1.412 -17.493 8.682 1.00 86.31 510 VAL A N 1
ATOM 4158 C CA . VAL A 1 510 ? -0.893 -17.586 10.047 1.00 86.31 510 VAL A CA 1
ATOM 4159 C C . VAL A 1 510 ? -1.988 -17.923 11.035 1.00 86.31 510 VAL A C 1
ATOM 4161 O O . VAL A 1 510 ? -1.782 -18.827 11.834 1.00 86.31 510 VAL A O 1
ATOM 4164 N N . LEU A 1 511 ? -3.183 -17.339 10.913 1.00 87.94 511 LEU A N 1
ATOM 4165 C CA . LEU A 1 511 ? -4.320 -17.723 11.761 1.00 87.94 511 LEU A CA 1
ATOM 4166 C C . LEU A 1 511 ? -4.686 -19.209 11.638 1.00 87.94 511 LEU A C 1
ATOM 4168 O O . LEU A 1 511 ? -5.097 -19.818 12.616 1.00 87.94 511 LEU A O 1
ATOM 4172 N N . LYS A 1 512 ? -4.443 -19.845 10.483 1.00 89.69 512 LYS A N 1
ATOM 4173 C CA . LYS A 1 512 ? -4.591 -21.306 10.337 1.00 89.69 512 LYS A CA 1
ATOM 4174 C C . LYS A 1 512 ? -3.686 -22.128 11.264 1.00 89.69 512 LYS A C 1
ATOM 4176 O O . LYS A 1 512 ? -4.025 -23.271 11.543 1.00 89.69 512 LYS A O 1
ATOM 4181 N N . LYS A 1 513 ? -2.562 -21.575 11.733 1.00 88.44 513 LYS A N 1
ATOM 4182 C CA . LYS A 1 513 ? -1.696 -22.208 12.743 1.00 88.44 513 LYS A CA 1
ATOM 4183 C C . LYS A 1 513 ? -2.273 -22.094 14.161 1.00 88.44 513 LYS A C 1
ATOM 4185 O O . LYS A 1 513 ? -1.844 -22.827 15.042 1.00 88.44 513 LYS A O 1
ATOM 4190 N N . TYR A 1 514 ? -3.254 -21.213 14.366 1.00 87.31 514 TYR A N 1
ATOM 4191 C CA . TYR A 1 514 ? -3.900 -20.936 15.649 1.00 87.31 514 TYR A CA 1
ATOM 4192 C C . TYR A 1 514 ? -5.428 -21.112 15.530 1.00 87.31 514 TYR A C 1
ATOM 4194 O O . TYR A 1 514 ? -6.177 -20.142 15.617 1.00 87.31 514 TYR A O 1
ATOM 4202 N N . PRO A 1 515 ? -5.929 -22.343 15.309 1.00 86.31 515 PRO A N 1
ATOM 4203 C CA . PRO A 1 515 ? -7.335 -22.591 14.963 1.00 86.31 515 PRO A CA 1
ATOM 4204 C C . PRO A 1 515 ? -8.341 -22.218 16.064 1.00 86.31 515 PRO A C 1
ATOM 4206 O O . PRO A 1 515 ? -9.525 -22.042 15.778 1.00 86.31 515 PRO A O 1
ATOM 4209 N N . HIS A 1 516 ? -7.884 -22.073 17.310 1.00 87.06 516 HIS A N 1
ATOM 4210 C CA . HIS A 1 516 ? -8.693 -21.590 18.432 1.00 87.06 516 HIS A CA 1
ATOM 4211 C C . HIS A 1 516 ? -9.032 -20.094 18.319 1.00 87.06 516 HIS A C 1
ATOM 4213 O O . HIS A 1 516 ? -9.868 -19.590 19.064 1.00 87.06 516 HIS A O 1
ATOM 4219 N N . ILE A 1 517 ? -8.419 -19.386 17.371 1.00 84.19 517 ILE A N 1
ATOM 4220 C CA . ILE A 1 517 ? -8.531 -17.940 17.225 1.00 84.19 517 ILE A CA 1
ATOM 4221 C C . ILE A 1 517 ? -9.390 -17.638 16.026 1.00 84.19 517 ILE A C 1
ATOM 4223 O O . ILE A 1 517 ? -9.019 -17.869 14.874 1.00 84.19 517 ILE A O 1
ATOM 4227 N N . LYS A 1 518 ? -10.557 -17.083 16.318 1.00 87.94 518 LYS A N 1
ATOM 4228 C CA . LYS A 1 518 ? -11.509 -16.641 15.313 1.00 87.94 518 LYS A CA 1
ATOM 4229 C C . LYS A 1 518 ? -11.511 -15.123 15.319 1.00 87.94 518 LYS A C 1
ATOM 4231 O O . LYS A 1 518 ? -11.789 -14.514 16.345 1.00 87.94 518 LYS A O 1
ATOM 4236 N N . ARG A 1 519 ? -11.173 -14.530 14.175 1.00 92.25 519 ARG A N 1
ATOM 4237 C CA . ARG A 1 519 ? -11.270 -13.087 13.941 1.00 92.25 519 ARG A CA 1
ATOM 4238 C C . ARG A 1 519 ? -12.270 -12.839 12.833 1.00 92.25 519 ARG A C 1
ATOM 4240 O O . ARG A 1 519 ? -12.126 -13.404 11.746 1.00 92.25 519 ARG A O 1
ATOM 4247 N N . LYS A 1 520 ? -13.271 -12.011 13.108 1.00 94.12 520 LYS A N 1
ATOM 4248 C CA . LYS A 1 520 ? -14.251 -11.586 12.114 1.00 94.12 520 LYS A CA 1
ATOM 4249 C C . LYS A 1 520 ? -13.615 -10.559 11.192 1.00 94.12 520 LYS A C 1
ATOM 4251 O O . LYS A 1 520 ? -12.861 -9.681 11.618 1.00 94.12 520 LYS A O 1
ATOM 4256 N N . ARG A 1 521 ? -13.912 -10.688 9.903 1.00 95.88 521 ARG A N 1
ATOM 4257 C CA . ARG A 1 521 ? -13.473 -9.756 8.867 1.00 95.88 521 ARG A CA 1
ATOM 4258 C C . ARG A 1 521 ? -14.714 -9.194 8.208 1.00 95.88 521 ARG A C 1
ATOM 4260 O O . ARG A 1 521 ? -15.455 -9.928 7.567 1.00 95.88 521 ARG A O 1
ATOM 4267 N N . SER A 1 522 ? -14.913 -7.903 8.362 1.00 95.06 522 SER A N 1
ATOM 4268 C CA . SER A 1 522 ? -16.075 -7.190 7.872 1.00 95.06 522 SER A CA 1
ATOM 4269 C C . SER A 1 522 ? -15.655 -6.216 6.782 1.00 95.06 522 SER A C 1
ATOM 4271 O O . SER A 1 522 ? -14.661 -5.498 6.911 1.00 95.06 522 SER A O 1
ATOM 4273 N N . ILE A 1 523 ? -16.410 -6.191 5.692 1.00 93.44 523 ILE A N 1
ATOM 4274 C CA . ILE A 1 523 ? -16.248 -5.221 4.621 1.00 93.44 523 ILE A CA 1
ATOM 4275 C C . ILE A 1 523 ? -17.315 -4.155 4.797 1.00 93.44 523 ILE A C 1
ATOM 4277 O O . ILE A 1 523 ? -18.504 -4.441 4.657 1.00 93.44 523 ILE A O 1
ATOM 4281 N N . HIS A 1 524 ? -16.882 -2.946 5.145 1.00 91.06 524 HIS A N 1
ATOM 4282 C CA . HIS A 1 524 ? -17.783 -1.810 5.266 1.00 91.06 524 HIS A CA 1
ATOM 4283 C C . HIS A 1 524 ? -18.347 -1.454 3.900 1.00 91.06 524 HIS A C 1
ATOM 4285 O O . HIS A 1 524 ? -17.629 -1.397 2.899 1.00 91.06 524 HIS A O 1
ATOM 4291 N N . VAL A 1 525 ? -19.647 -1.200 3.895 1.00 87.06 525 VAL A N 1
ATOM 4292 C CA . VAL A 1 525 ? -20.378 -0.742 2.733 1.00 87.06 525 VAL A CA 1
ATOM 4293 C C . VAL A 1 525 ? -21.256 0.437 3.144 1.00 87.06 525 VAL A C 1
ATOM 4295 O O . VAL A 1 525 ? -22.080 0.284 4.053 1.00 87.06 525 VAL A O 1
ATOM 4298 N N . PRO A 1 526 ? -21.161 1.587 2.452 1.00 81.31 526 PRO A N 1
ATOM 4299 C CA . PRO A 1 526 ? -22.084 2.685 2.676 1.00 81.31 526 PRO A CA 1
ATOM 4300 C C . PRO A 1 526 ? -23.532 2.225 2.468 1.00 81.31 526 PRO A C 1
ATOM 4302 O O . PRO A 1 526 ? -23.888 1.676 1.418 1.00 81.31 526 PRO A O 1
ATOM 4305 N N . SER A 1 527 ? -24.387 2.476 3.461 1.00 76.56 527 SER A N 1
ATOM 4306 C CA . SER A 1 527 ? -25.826 2.270 3.317 1.00 76.56 527 SER A CA 1
ATOM 4307 C C . SER A 1 527 ? -26.387 3.319 2.360 1.00 76.56 527 SER A C 1
ATOM 4309 O O . SER A 1 527 ? -26.316 4.520 2.625 1.00 76.56 527 SER A O 1
ATOM 4311 N N . ILE A 1 528 ? -26.921 2.870 1.224 1.00 76.12 528 ILE A N 1
ATOM 4312 C CA . ILE A 1 528 ? -27.668 3.715 0.291 1.00 76.12 528 ILE A CA 1
ATOM 4313 C C . ILE A 1 528 ? -29.076 3.146 0.227 1.00 76.12 528 ILE A C 1
ATOM 4315 O O . ILE A 1 528 ? -29.255 1.967 -0.092 1.00 76.12 528 ILE A O 1
ATOM 4319 N N . LYS A 1 529 ? -30.062 3.999 0.520 1.00 75.00 529 LYS A N 1
ATOM 4320 C CA . LYS A 1 529 ? -31.480 3.645 0.480 1.00 75.00 529 LYS A CA 1
ATOM 4321 C C . LYS A 1 529 ? -31.814 2.951 -0.847 1.00 75.00 529 LYS A C 1
ATOM 4323 O O . LYS A 1 529 ? -31.351 3.371 -1.909 1.00 75.00 529 LYS A O 1
ATOM 4328 N N . ASP A 1 530 ? -32.578 1.865 -0.761 1.00 72.19 530 ASP A N 1
ATOM 4329 C CA . ASP A 1 530 ? -33.096 1.109 -1.907 1.00 72.19 530 ASP A CA 1
ATOM 4330 C C . ASP A 1 530 ? -32.023 0.457 -2.807 1.00 72.19 530 ASP A C 1
ATOM 4332 O O . ASP A 1 530 ? -32.301 0.046 -3.937 1.00 72.19 530 ASP A O 1
ATOM 4336 N N . ARG A 1 531 ? -30.780 0.308 -2.321 1.00 76.50 531 ARG A N 1
ATOM 4337 C CA . ARG A 1 531 ? -29.714 -0.425 -3.023 1.00 76.50 531 ARG A CA 1
ATOM 4338 C C . ARG A 1 531 ? -29.243 -1.631 -2.222 1.00 76.50 531 ARG A C 1
ATOM 4340 O O . ARG A 1 531 ? -29.031 -1.567 -1.017 1.00 76.50 531 ARG A O 1
ATOM 4347 N N . LYS A 1 532 ? -28.993 -2.740 -2.928 1.00 83.75 532 LYS A N 1
ATOM 4348 C CA . LYS A 1 532 ? -28.262 -3.876 -2.350 1.00 83.75 532 LYS A CA 1
ATOM 4349 C C . LYS A 1 532 ? -26.868 -3.400 -1.915 1.00 83.75 532 LYS A C 1
ATOM 4351 O O . LYS A 1 532 ? -26.217 -2.751 -2.737 1.00 83.75 532 LYS A O 1
ATOM 4356 N N . PRO A 1 533 ? -26.376 -3.779 -0.721 1.00 82.25 533 PRO A N 1
ATOM 4357 C CA . PRO A 1 533 ? -25.084 -3.322 -0.207 1.00 82.25 533 PRO A CA 1
ATOM 4358 C C . PRO A 1 533 ? -23.942 -3.477 -1.219 1.00 82.25 533 PRO A C 1
ATOM 4360 O O . PRO A 1 533 ? -23.249 -2.522 -1.550 1.00 82.25 533 PRO A O 1
ATOM 4363 N N . GLU A 1 534 ? -23.817 -4.642 -1.853 1.00 81.44 534 GLU A N 1
ATOM 4364 C CA . GLU A 1 534 ? -22.763 -4.876 -2.847 1.00 81.44 534 GLU A CA 1
ATOM 4365 C C . GLU A 1 534 ? -22.756 -3.881 -4.025 1.00 81.44 534 GLU A C 1
ATOM 4367 O O . GLU A 1 534 ? -21.737 -3.718 -4.692 1.00 81.44 534 GLU A O 1
ATOM 4372 N N . ASN A 1 535 ? -23.887 -3.243 -4.340 1.00 84.56 535 ASN A N 1
ATOM 4373 C CA . ASN A 1 535 ? -23.979 -2.270 -5.430 1.00 84.56 535 ASN A CA 1
ATOM 4374 C C . ASN A 1 535 ? -23.497 -0.871 -5.013 1.00 84.56 535 ASN A C 1
ATOM 4376 O O . ASN A 1 535 ? -23.219 -0.040 -5.885 1.00 84.56 535 ASN A O 1
ATOM 4380 N N . CYS A 1 536 ? -23.364 -0.623 -3.710 1.00 85.44 536 CYS A N 1
ATOM 4381 C CA . CYS A 1 536 ? -22.789 0.596 -3.148 1.00 85.44 536 CYS A CA 1
ATOM 4382 C C . CYS A 1 536 ? -21.256 0.590 -3.197 1.00 85.44 536 CYS A C 1
ATOM 4384 O O . CYS A 1 536 ? -20.649 1.648 -3.098 1.00 85.44 536 CYS A O 1
ATOM 4386 N N . MET A 1 537 ? -20.626 -0.566 -3.427 1.00 90.12 537 MET A N 1
ATOM 4387 C CA . MET A 1 537 ? -19.173 -0.679 -3.553 1.00 90.12 537 MET A CA 1
ATOM 4388 C C . ME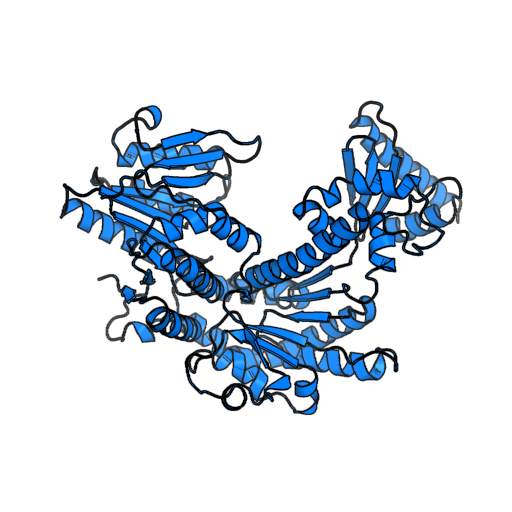T A 1 537 ? -18.683 -0.316 -4.968 1.00 90.12 537 MET A C 1
ATOM 4390 O O . MET A 1 537 ? -19.385 -0.572 -5.963 1.00 90.12 537 MET A O 1
ATOM 4394 N N . PRO A 1 538 ? -17.462 0.230 -5.106 1.00 90.81 538 PRO A N 1
ATOM 4395 C CA . PRO A 1 538 ? -16.720 0.212 -6.359 1.00 90.81 538 PRO A CA 1
ATOM 4396 C C . PRO A 1 538 ? -16.544 -1.223 -6.902 1.00 90.81 538 PRO A C 1
ATOM 4398 O O . PRO A 1 538 ? -16.404 -2.166 -6.120 1.00 90.81 538 PRO A O 1
ATOM 4401 N N . PRO A 1 539 ? -16.535 -1.438 -8.234 1.00 90.56 539 PRO A N 1
ATOM 4402 C CA . PRO A 1 539 ? -16.509 -2.785 -8.807 1.00 90.56 539 PRO A CA 1
ATOM 4403 C C . PRO A 1 539 ? -15.275 -3.605 -8.407 1.00 90.56 539 PRO A C 1
ATOM 4405 O O . PRO A 1 539 ? -15.394 -4.789 -8.105 1.00 90.56 539 PRO A O 1
ATOM 4408 N N . TRP A 1 540 ? -14.090 -2.995 -8.351 1.00 90.31 540 TRP A N 1
ATOM 4409 C CA . TRP A 1 540 ? -12.867 -3.707 -7.963 1.00 90.31 540 TRP A CA 1
ATOM 4410 C C . TRP A 1 540 ? -12.881 -4.134 -6.490 1.00 90.31 540 TRP A C 1
ATOM 4412 O O . TRP A 1 540 ? -12.547 -5.280 -6.196 1.00 90.31 540 TRP A O 1
ATOM 4422 N N . GLU A 1 541 ? -13.360 -3.280 -5.581 1.00 92.69 541 GLU A N 1
ATOM 4423 C CA . GLU A 1 541 ? -13.552 -3.627 -4.165 1.00 92.69 541 GLU A CA 1
ATOM 4424 C C . GLU A 1 541 ? -14.581 -4.747 -4.008 1.00 92.69 541 GLU A C 1
ATOM 4426 O O . GLU A 1 541 ? -14.323 -5.724 -3.313 1.00 92.69 541 GLU A O 1
ATOM 4431 N N . LYS A 1 542 ? -15.693 -4.703 -4.755 1.00 92.12 542 LYS A N 1
ATOM 4432 C CA . LYS A 1 542 ? -16.646 -5.821 -4.810 1.00 92.12 542 LYS A CA 1
ATOM 4433 C C . LYS A 1 542 ? -15.962 -7.128 -5.233 1.00 92.12 542 LYS A C 1
ATOM 4435 O O . LYS A 1 542 ? -16.191 -8.179 -4.632 1.00 92.12 542 LYS A O 1
ATOM 4440 N N . GLY A 1 543 ? -15.109 -7.076 -6.256 1.00 91.31 543 GLY A N 1
ATOM 4441 C CA . GLY A 1 543 ? -14.313 -8.220 -6.703 1.00 91.31 543 GLY A CA 1
ATOM 4442 C C . GLY A 1 543 ? -13.402 -8.776 -5.610 1.00 91.31 543 GLY A C 1
ATOM 4443 O O . GLY A 1 543 ? -13.372 -9.989 -5.390 1.00 91.31 543 GLY A O 1
ATOM 4444 N N . ASN A 1 544 ? -12.711 -7.893 -4.893 1.00 93.31 544 ASN A N 1
ATOM 4445 C CA . ASN A 1 544 ? -11.853 -8.253 -3.771 1.00 93.31 544 ASN A CA 1
ATOM 4446 C C . ASN A 1 544 ? -12.659 -8.866 -2.614 1.00 93.31 544 ASN A C 1
ATOM 4448 O O . ASN A 1 544 ? -12.296 -9.940 -2.127 1.00 93.31 544 ASN A O 1
ATOM 4452 N N . PHE A 1 545 ? -13.790 -8.260 -2.238 1.00 93.62 545 PHE A N 1
ATOM 4453 C CA . PHE A 1 545 ? -14.710 -8.780 -1.226 1.00 93.62 545 PHE A CA 1
ATOM 4454 C C . PHE A 1 545 ? -15.149 -10.212 -1.528 1.00 93.62 545 PHE A C 1
ATOM 4456 O O . PHE A 1 545 ? -15.005 -11.068 -0.663 1.00 93.62 545 PHE A O 1
ATOM 4463 N N . HIS A 1 546 ? -15.611 -10.520 -2.744 1.00 91.38 546 HIS A N 1
ATOM 4464 C CA . HIS A 1 546 ? -16.041 -11.887 -3.068 1.00 91.38 546 HIS A CA 1
ATOM 4465 C C . HIS A 1 546 ? -14.921 -12.921 -2.867 1.00 91.38 546 HIS A C 1
ATOM 4467 O O . HIS A 1 546 ? -15.179 -14.052 -2.447 1.00 91.38 546 HIS A O 1
ATOM 4473 N N . VAL A 1 547 ? -13.666 -12.545 -3.138 1.00 91.56 547 VAL A N 1
ATOM 4474 C CA . VAL A 1 547 ? -12.520 -13.417 -2.860 1.00 91.56 547 VAL A CA 1
ATOM 4475 C C . VAL A 1 547 ? -12.293 -13.571 -1.359 1.00 91.56 547 VAL A C 1
ATOM 4477 O O . VAL A 1 547 ? -12.098 -14.699 -0.902 1.00 91.56 547 VAL A O 1
ATOM 4480 N N . LEU A 1 548 ? -12.343 -12.481 -0.590 1.00 93.50 548 LEU A N 1
ATOM 4481 C CA . LEU A 1 548 ? -12.202 -12.520 0.867 1.00 93.50 548 LEU A CA 1
ATOM 4482 C C . LEU A 1 548 ? -13.329 -13.332 1.523 1.00 93.50 548 LEU A C 1
ATOM 4484 O O . LEU A 1 548 ? -13.049 -14.202 2.344 1.00 93.50 548 LEU A O 1
ATOM 4488 N N . GLN A 1 549 ? -14.578 -13.143 1.104 1.00 93.94 549 GLN A N 1
ATOM 4489 C CA . GLN A 1 549 ? -15.736 -13.891 1.590 1.00 93.94 549 GLN A CA 1
ATOM 4490 C C . GLN A 1 549 ? -15.509 -15.401 1.474 1.00 93.94 549 GLN A C 1
ATOM 4492 O O . GLN A 1 549 ? -15.610 -16.118 2.464 1.00 93.94 549 GLN A O 1
ATOM 4497 N N . LYS A 1 550 ? -15.105 -15.903 0.300 1.00 91.31 550 LYS A N 1
ATOM 4498 C CA . LYS A 1 550 ? -14.860 -17.347 0.144 1.00 91.31 550 LYS A CA 1
ATOM 4499 C C . LYS A 1 550 ? -13.593 -17.824 0.849 1.00 91.31 550 LYS A C 1
ATOM 4501 O O . LYS A 1 550 ? -13.558 -18.945 1.348 1.00 91.31 550 LYS A O 1
ATOM 4506 N N . LYS A 1 551 ? -12.504 -17.050 0.800 1.00 91.75 551 LYS A N 1
ATOM 4507 C CA . LYS A 1 551 ? -11.189 -17.519 1.274 1.00 91.75 551 LYS A CA 1
ATOM 4508 C C . LYS A 1 551 ? -11.037 -17.434 2.785 1.00 91.75 551 LYS A C 1
ATOM 4510 O O . LYS A 1 551 ? -10.319 -18.265 3.343 1.00 91.75 551 LYS A O 1
ATOM 4515 N N . ILE A 1 552 ? -11.642 -16.425 3.404 1.00 93.19 552 ILE A N 1
ATOM 4516 C CA . ILE A 1 552 ? -11.443 -16.095 4.818 1.00 93.19 552 ILE A CA 1
ATOM 4517 C C . ILE A 1 552 ? -12.758 -15.832 5.567 1.00 93.19 552 ILE A C 1
ATOM 4519 O O . ILE A 1 552 ? -12.703 -15.473 6.736 1.00 93.19 552 ILE A O 1
ATOM 4523 N N . GLY A 1 553 ? -13.921 -16.019 4.930 1.00 94.38 553 GLY A N 1
ATOM 4524 C CA . GLY A 1 553 ? -15.224 -15.846 5.580 1.00 94.38 553 GLY A CA 1
ATOM 4525 C C . GLY A 1 553 ? -15.588 -14.387 5.847 1.00 94.38 553 GLY A C 1
ATOM 4526 O O . GLY A 1 553 ? -16.264 -14.115 6.829 1.00 94.38 553 GLY A O 1
ATOM 4527 N N . ALA A 1 554 ? -15.102 -13.444 5.031 1.00 95.25 554 ALA A N 1
ATOM 4528 C CA . ALA A 1 554 ? -15.434 -12.034 5.216 1.00 95.25 554 ALA A CA 1
ATOM 4529 C C . ALA A 1 554 ? -16.930 -11.746 4.976 1.00 95.25 554 ALA A C 1
ATOM 4531 O O . ALA A 1 554 ? -17.524 -12.266 4.030 1.00 95.25 554 ALA A O 1
ATOM 4532 N N . GLU A 1 555 ? -17.514 -10.876 5.795 1.00 95.94 555 GLU A N 1
ATOM 4533 C CA . GLU A 1 555 ? -18.938 -10.519 5.784 1.00 95.94 555 GLU A CA 1
ATOM 4534 C C . GLU A 1 555 ? -19.133 -9.052 5.387 1.00 95.94 555 GLU A C 1
ATOM 4536 O O . GLU A 1 555 ? -18.229 -8.238 5.553 1.00 95.94 555 GLU A O 1
ATOM 4541 N N . LEU A 1 556 ? -20.301 -8.691 4.849 1.00 93.81 556 LEU A N 1
ATOM 4542 C CA . LEU A 1 556 ? -20.635 -7.283 4.615 1.00 93.81 556 LEU A CA 1
ATOM 4543 C C . LEU A 1 556 ? -21.135 -6.650 5.911 1.00 93.81 556 LEU A C 1
ATOM 4545 O O . LEU A 1 556 ? -21.980 -7.224 6.592 1.00 93.81 556 LEU A O 1
ATOM 4549 N N . LEU A 1 557 ? -20.661 -5.444 6.200 1.00 92.00 557 LEU A N 1
ATOM 4550 C CA . LEU A 1 557 ? -21.137 -4.615 7.297 1.00 92.00 557 LEU A CA 1
ATOM 4551 C C . LEU A 1 557 ? -21.797 -3.365 6.724 1.00 92.00 557 LEU A C 1
ATOM 4553 O O . LEU A 1 557 ? -21.152 -2.565 6.048 1.00 92.00 557 LEU A O 1
ATOM 4557 N N . VAL A 1 558 ? -23.089 -3.222 7.002 1.00 88.94 558 VAL A N 1
ATOM 4558 C CA . VAL A 1 558 ? -23.893 -2.058 6.634 1.00 88.94 558 VAL A CA 1
ATOM 4559 C C . VAL A 1 558 ? -24.322 -1.393 7.925 1.00 88.94 558 VAL A C 1
ATOM 4561 O O . VAL A 1 558 ? -25.010 -2.015 8.731 1.00 88.94 558 VAL A O 1
ATOM 4564 N N . LEU A 1 559 ? -23.908 -0.147 8.117 1.00 83.94 559 LEU A N 1
ATOM 4565 C CA . LEU A 1 559 ? -24.356 0.636 9.262 1.00 83.94 559 LEU A CA 1
ATOM 4566 C C . LEU A 1 559 ? -25.783 1.118 9.015 1.00 83.94 559 LEU A C 1
ATOM 4568 O O . LEU A 1 559 ? -26.100 1.614 7.926 1.00 83.94 559 LEU A O 1
ATOM 4572 N N . THR A 1 560 ? -26.647 0.945 10.008 1.00 75.56 560 THR A N 1
ATOM 4573 C CA . THR A 1 560 ? -28.008 1.482 9.975 1.00 75.56 560 THR A CA 1
ATOM 4574 C C . THR A 1 560 ? -27.944 2.998 10.119 1.00 75.56 560 THR A C 1
ATOM 4576 O O . THR A 1 560 ? -27.224 3.505 10.973 1.00 75.56 560 THR A O 1
ATOM 4579 N N . SER A 1 561 ? -28.630 3.714 9.226 1.00 59.28 561 SER A N 1
ATOM 4580 C CA . SER A 1 561 ? -28.666 5.182 9.193 1.00 59.28 561 SER A CA 1
ATOM 4581 C C . SER A 1 561 ? -29.523 5.779 10.290 1.00 59.28 561 SER A C 1
ATOM 4583 O O . SER A 1 561 ? -30.619 5.205 10.496 1.00 59.28 561 SER A O 1
#